Protein AF-0000000071591632 (afdb_homodimer)

pLDDT: mean 89.25, std 8.72, range [49.09, 97.75]

Radius of gyration: 23.65 Å; Cα contacts (8 Å, |Δi|>4): 700; chains: 2; bounding box: 66×61×62 Å

Sequence (430 aa):
MQPTITTYQYSYITQQVNQLISAELAVNDLQIRAVVRAQAIKRITPLLPSDNPITANFLSHLQTDRLTRAKAPQLLETLIPLIIPFPSLTTKQLSKLFRKVKKLKQPVWSQLALRELTYLGWNDGGNQKKYLVIPDHDRLIGIQGDLAPQTVKGVCAICQTIGNVALFMSTTKSSGLGPYTRNGNYICRDSNQCNRQLTNPQALADFLAVVRPKRMQPTITTYQYSYITQQVNQLISAELAVNDLQIRAVVRAQAIKRITPLLPSDNPITANFLSHLQTDRLTRAKAPQLLETLIPLIIPFPSLTTKQLSKLFRKVKKLKQPVWSQLALRELTYLGWNDGGNQKKYLVIPDHDRLIGIQGDLAPQTVKGVCAICQTIGNVALFMSTTKSSGLGPYTRNGNYICRDSNQCNRQLTNPQALADFLAVVRPKR

Solvent-accessible surface area (backbone atoms only — not comparable to full-atom values): 23804 Å² total; per-residue (Å²): 131,80,47,75,28,47,31,39,56,50,27,39,44,51,51,45,50,52,48,46,43,54,50,44,72,74,44,82,51,67,68,59,40,51,51,52,48,52,52,45,48,64,66,45,50,80,67,47,65,84,90,35,70,60,43,54,54,50,53,50,46,66,72,68,50,86,68,44,86,79,51,42,60,61,59,57,53,64,50,55,73,34,35,43,52,42,83,86,69,50,73,68,58,52,48,65,43,37,75,90,47,88,80,71,81,75,72,68,65,90,76,56,58,42,57,55,29,66,52,48,58,46,77,41,72,95,75,35,30,34,42,36,39,39,72,55,90,96,42,77,45,48,47,67,29,39,34,50,88,60,70,42,60,22,58,16,50,46,41,63,45,73,40,61,16,19,48,32,36,16,70,17,44,37,83,79,96,43,64,75,40,77,23,55,47,39,27,51,70,51,45,69,62,36,34,62,55,23,55,49,70,61,33,44,52,47,45,44,70,46,42,44,55,52,129,132,80,46,75,28,47,31,39,57,51,28,40,43,51,50,46,51,53,48,46,42,55,52,44,72,73,46,82,50,66,66,59,41,51,50,52,49,51,52,47,49,64,67,43,51,80,68,47,65,86,92,34,70,61,45,55,52,50,53,50,46,66,72,69,50,86,68,44,87,79,51,42,60,60,58,57,54,65,50,54,72,36,34,42,51,43,83,85,69,50,74,67,58,52,48,65,44,37,76,91,46,89,81,71,81,74,71,66,66,90,76,55,59,41,55,54,30,67,53,48,58,46,77,40,72,92,76,34,30,34,40,37,39,38,71,55,90,96,42,78,45,50,47,66,29,39,33,49,89,61,69,41,59,24,56,16,49,46,40,62,45,75,41,60,15,20,48,32,36,16,71,16,43,38,84,78,95,45,64,75,39,77,24,55,48,37,26,52,68,52,45,67,60,36,31,62,55,22,55,50,70,64,33,43,51,49,44,43,68,45,41,44,56,51,128

InterPro domains:
  IPR010841 Elongation factor G-binding protein, N-terminal [PF07299] (4-87)
  IPR032330 Elongation factor G-binding protein, C-terminal treble-clef zinc-finger [PF16571] (100-201)
  IPR038344 EF-G binding protein, N-terminal domain superfamily [G3DSA:1.20.1280.250] (1-85)

Organism: Lactiplantibacillus plantarum (strain ATCC BAA-793 / NCIMB 8826 / WCFS1) (NCBI:txid220668)

Secondary structure (DSSP, 8-state):
----B-HHHHHHHHHHHHHHHHHHHH---HHHHHHHHHHHHHHHGGGS-TT-HHHHHHHHHHHHS---TTTHHHHHHTTGGGB-PPPP--HHHHHHT-TT-SSPPPP-GGG--GGG-SSEEEEEGGGTEEEEEEEETTEEEEEEEEE-S--EEEE-TTT-SEEEEEEEEEEEE-SSSPPEEEEEEEEES-HHHHHHH---HHHHHHHHHHHS---/----B-HHHHHHHHHHHHHHHHHHHH---HHHHHHHHHHHHHHHGGGS-TT-HHHHHHHHHHHHS---TTTHHHHHHTTGGGB-PPPP--HHHHHHT-TT-SSPPPP-GGG--GGG-SSEEEEEGGGTEEEEEEEETTEEEEEEEEE-S--EEEE-TTT-SEEEEEEEEEEEE-SSSPPEEEEEEEEES-HHHHHHH---HHHHHHHHHHHS---

Foldseek 3Di:
DEADAELLLLLVLLVLLVVLLVVCVVDDDPVVNLVSLVVSLVVNLVRDDPPDPLSVVLSVCSNPPNDDPVCSVVSSVSCLVNADFADDDDPVRVVVLVVVDDDDDDDPVVPDDRSLDQKDKDDDLVVQKIWIWHDDVPDIHIFIWGWDPAWDFDAAQALRDTDTWTKTWAWADDPDPDDTDIFIDIHDPDNSVSSSRHNDVVSVVVRCVGRPHDD/DEADAELLLLLVLLVLLVVLLVVCVVDDDPVVNLVSLVVSLVVNLVRDDPPDPLSVVLSVCSNPPNDDPVCSVVSSVSCLVNADFADDDDPVRVVVLVVVDDDDDDDPVVPDDRSLDQKDKDDDLVVQKIWIWHDDPPDIHIFIWGWDPAWDFDAAQALRDTDTWTKTWAWADDPDPDDTDIFIDIHDPDNSVSSSRHNDVVSVVVRCVGRPHDD

Nearest PDB structures (foldseek):
  4adn-assembly1_A  TM=9.012E-01  e=3.455E-19  Staphylococcus aureus
  4ado-assembly1_A  TM=9.004E-01  e=3.360E-18  Staphylococcus aureus
  4adn-assembly1_B  TM=8.975E-01  e=1.560E-17  Staphylococcus aureus
  2yb5-assembly1_A  TM=9.089E-01  e=2.258E-16  Staphylococcus aureus
  4ado-assembly2_B  TM=8.709E-01  e=2.075E-15  Staphylococcus aureus

Structure (mmCIF, N/CA/C/O backbone):
data_AF-0000000071591632-model_v1
#
loop_
_entity.id
_entity.type
_entity.pdbx_description
1 polymer 'Fibronectin-binding protein'
#
loop_
_atom_site.group_PDB
_atom_site.id
_atom_site.type_symbol
_atom_site.label_atom_id
_atom_site.label_alt_id
_atom_site.label_comp_id
_atom_site.label_asym_id
_atom_site.label_entity_id
_atom_site.label_seq_id
_atom_site.pdbx_PDB_ins_code
_atom_site.Cartn_x
_atom_site.Cartn_y
_atom_site.Cartn_z
_atom_site.occupancy
_atom_site.B_iso_or_equiv
_atom_site.auth_seq_id
_atom_site.auth_comp_id
_atom_site.auth_asym_id
_atom_site.auth_atom_id
_atom_site.pdbx_PDB_model_num
ATOM 1 N N . MET A 1 1 ? -13.492 32.5 -0.615 1 61.88 1 MET A N 1
ATOM 2 C CA . MET A 1 1 ? -13.812 31.281 -1.344 1 61.88 1 MET A CA 1
ATOM 3 C C . MET A 1 1 ? -13.547 30.047 -0.487 1 61.88 1 MET A C 1
ATOM 5 O O . MET A 1 1 ? -12.648 30.062 0.359 1 61.88 1 MET A O 1
ATOM 9 N N . GLN A 1 2 ? -14.469 29.109 -0.391 1 81.75 2 GLN A N 1
ATOM 10 C CA . GLN A 1 2 ? -14.422 28.047 0.61 1 81.75 2 GLN A CA 1
ATOM 11 C C . GLN A 1 2 ? -13.57 26.891 0.135 1 81.75 2 GLN A C 1
ATOM 13 O O . GLN A 1 2 ? -13.695 26.438 -1.006 1 81.75 2 GLN A O 1
ATOM 18 N N . PRO A 1 3 ? -12.516 26.578 0.894 1 88.25 3 PRO A N 1
ATOM 19 C CA . PRO A 1 3 ? -11.711 25.391 0.564 1 88.25 3 PRO A CA 1
ATOM 20 C C . PRO A 1 3 ? -12.539 24.109 0.509 1 88.25 3 PRO A C 1
ATOM 22 O O . PRO A 1 3 ? -13.422 23.906 1.342 1 88.25 3 PRO A O 1
ATOM 25 N N . THR A 1 4 ? -12.266 23.359 -0.591 1 90 4 THR A N 1
ATOM 26 C CA . THR A 1 4 ? -13.133 22.203 -0.755 1 90 4 THR A CA 1
ATOM 27 C C . THR A 1 4 ? -12.305 20.953 -1.056 1 90 4 THR A C 1
ATOM 29 O O . THR A 1 4 ? -12.82 19.828 -1 1 90 4 THR A O 1
ATOM 32 N N . ILE A 1 5 ? -11.102 21.062 -1.312 1 90.75 5 ILE A N 1
ATOM 33 C CA . ILE A 1 5 ? -10.273 19.938 -1.711 1 90.75 5 ILE A CA 1
ATOM 34 C C . ILE A 1 5 ? -9.445 19.453 -0.518 1 90.75 5 ILE A C 1
ATOM 36 O O . ILE A 1 5 ? -8.859 20.25 0.206 1 90.75 5 ILE A O 1
ATOM 40 N N . THR A 1 6 ? -9.43 18.156 -0.321 1 87.62 6 THR A N 1
ATOM 41 C CA . THR A 1 6 ? -8.609 17.609 0.749 1 87.62 6 THR A CA 1
ATOM 42 C C . THR A 1 6 ? -7.148 17.531 0.318 1 87.62 6 THR A C 1
ATOM 44 O O . THR A 1 6 ? -6.84 17.609 -0.873 1 87.62 6 THR A O 1
ATOM 47 N N . THR A 1 7 ? -6.32 17.344 1.275 1 87.38 7 THR A N 1
ATOM 48 C CA . THR A 1 7 ? -4.898 17.219 0.991 1 87.38 7 THR A CA 1
ATOM 49 C C . THR A 1 7 ? -4.625 15.953 0.177 1 87.38 7 THR A C 1
ATOM 51 O O . THR A 1 7 ? -3.762 15.953 -0.704 1 87.38 7 THR A O 1
ATOM 54 N N . TYR A 1 8 ? -5.344 14.883 0.418 1 83.94 8 TYR A N 1
ATOM 55 C CA . TYR A 1 8 ? -5.184 13.656 -0.36 1 83.94 8 TYR A CA 1
ATOM 56 C C . TYR A 1 8 ? -5.535 13.891 -1.824 1 83.94 8 TYR A C 1
ATOM 58 O O . TYR A 1 8 ? -4.84 13.406 -2.721 1 83.94 8 TYR A O 1
ATOM 66 N N . GLN A 1 9 ? -6.609 14.531 -2.002 1 86.81 9 GLN A N 1
ATOM 67 C CA . GLN A 1 9 ? -7.039 14.836 -3.363 1 86.81 9 GLN A CA 1
ATOM 68 C C . GLN A 1 9 ? -5.996 15.672 -4.094 1 86.81 9 GLN A C 1
ATOM 70 O O . GLN A 1 9 ? -5.711 15.438 -5.27 1 86.81 9 GLN A O 1
ATOM 75 N N . TYR A 1 10 ? -5.445 16.594 -3.379 1 91.44 10 TYR A N 1
ATOM 76 C CA . TYR A 1 10 ? -4.391 17.406 -3.967 1 91.44 10 TYR A CA 1
ATOM 77 C C . TYR A 1 10 ? -3.191 16.547 -4.355 1 91.44 10 TYR A C 1
ATOM 79 O O . TYR A 1 10 ? -2.623 16.719 -5.438 1 91.44 10 TYR A O 1
ATOM 87 N N . SER A 1 11 ? -2.76 15.664 -3.434 1 88.19 11 SER A N 1
ATOM 88 C CA . SER A 1 11 ? -1.651 14.758 -3.729 1 88.19 11 SER A CA 1
ATOM 89 C C . SER A 1 11 ? -1.958 13.883 -4.938 1 88.19 11 SER A C 1
ATOM 91 O O . SER A 1 11 ? -1.09 13.656 -5.785 1 88.19 11 SER A O 1
ATOM 93 N N . TYR A 1 12 ? -3.152 13.398 -5.023 1 88.75 12 TYR A N 1
ATOM 94 C CA . TYR A 1 12 ? -3.576 12.594 -6.168 1 88.75 12 TYR A CA 1
ATOM 95 C C . TYR A 1 12 ? -3.5 13.406 -7.457 1 88.75 12 TYR A C 1
ATOM 97 O O . TYR A 1 12 ? -3.006 12.914 -8.477 1 88.75 12 TYR A O 1
ATOM 105 N N . ILE A 1 13 ? -3.953 14.586 -7.453 1 93.38 13 ILE A N 1
ATOM 106 C CA . ILE A 1 13 ? -3.908 15.469 -8.609 1 93.38 13 ILE A CA 1
ATOM 107 C C . ILE A 1 13 ? -2.459 15.688 -9.039 1 93.38 13 ILE A C 1
ATOM 109 O O . ILE A 1 13 ? -2.139 15.609 -10.227 1 93.38 13 ILE A O 1
ATOM 113 N N . THR A 1 14 ? -1.623 15.969 -8.07 1 92.38 14 THR A N 1
ATOM 114 C CA . THR A 1 14 ? -0.204 16.172 -8.344 1 92.38 14 THR A CA 1
ATOM 115 C C . THR A 1 14 ? 0.394 14.953 -9.039 1 92.38 14 THR A C 1
ATOM 117 O O . THR A 1 14 ? 1.132 15.086 -10.016 1 92.38 14 THR A O 1
ATOM 120 N N . GLN A 1 15 ? 0.106 13.82 -8.547 1 89.25 15 GLN A N 1
ATOM 121 C CA . GLN A 1 15 ? 0.606 12.594 -9.148 1 89.25 15 GLN A CA 1
ATOM 122 C C . GLN A 1 15 ? 0.095 12.438 -10.578 1 89.25 15 GLN A C 1
ATOM 124 O O . GLN A 1 15 ? 0.849 12.047 -11.477 1 89.25 15 GLN A O 1
ATOM 129 N N . GLN A 1 16 ? -1.173 12.695 -10.812 1 91.25 16 GLN A N 1
ATOM 130 C CA . GLN A 1 16 ? -1.759 12.594 -12.141 1 91.25 16 GLN A CA 1
ATOM 131 C C . GLN A 1 16 ? -1.081 13.547 -13.117 1 91.25 16 GLN A C 1
ATOM 133 O O . GLN A 1 16 ? -0.825 13.195 -14.273 1 91.25 16 GLN A O 1
ATOM 138 N N . VAL A 1 17 ? -0.817 14.68 -12.648 1 94.44 17 VAL A N 1
ATOM 139 C CA . VAL A 1 17 ? -0.166 15.68 -13.492 1 94.44 17 VAL A CA 1
ATOM 140 C C . VAL A 1 17 ? 1.249 15.227 -13.836 1 94.44 17 VAL A C 1
ATOM 142 O O . VAL A 1 17 ? 1.67 15.305 -14.992 1 94.44 17 VAL A O 1
ATOM 145 N N . ASN A 1 18 ? 1.967 14.789 -12.844 1 92.44 18 ASN A N 1
ATOM 146 C CA . ASN A 1 18 ? 3.326 14.312 -13.086 1 92.44 18 ASN A CA 1
ATOM 147 C C . ASN A 1 18 ? 3.346 13.109 -14.023 1 92.44 18 ASN A C 1
ATOM 149 O O . ASN A 1 18 ? 4.227 12.992 -14.875 1 92.44 18 ASN A O 1
ATOM 153 N N . GLN A 1 19 ? 2.439 12.25 -13.828 1 89.69 19 GLN A N 1
ATOM 154 C CA . GLN A 1 19 ? 2.332 11.102 -14.719 1 89.69 19 GLN A CA 1
ATOM 155 C C . GLN A 1 19 ? 2.023 11.539 -16.141 1 89.69 19 GLN A C 1
ATOM 157 O O . GLN A 1 19 ? 2.549 10.969 -17.109 1 89.69 19 GLN A O 1
ATOM 162 N N . LEU A 1 20 ? 1.101 12.492 -16.234 1 92.81 20 LEU A N 1
ATOM 163 C CA . LEU A 1 20 ? 0.772 13.055 -17.547 1 92.81 20 LEU A CA 1
ATOM 164 C C . LEU A 1 20 ? 2.025 13.562 -18.25 1 92.81 20 LEU A C 1
ATOM 166 O O . LEU A 1 20 ? 2.268 13.242 -19.406 1 92.81 20 LEU A O 1
ATOM 170 N N . ILE A 1 21 ? 2.797 14.289 -17.531 1 92.44 21 ILE A N 1
ATOM 171 C CA . ILE A 1 21 ? 4.023 14.859 -18.078 1 92.44 21 ILE A CA 1
ATOM 172 C C . ILE A 1 21 ? 4.957 13.734 -18.516 1 92.44 21 ILE A C 1
ATOM 174 O O . ILE A 1 21 ? 5.508 13.773 -19.625 1 92.44 21 ILE A O 1
ATOM 178 N N . SER A 1 22 ? 5.137 12.773 -17.734 1 91.94 22 SER A N 1
ATOM 179 C CA . SER A 1 22 ? 6.008 11.641 -18.047 1 91.94 22 SER A CA 1
ATOM 180 C C . SER A 1 22 ? 5.512 10.883 -19.266 1 91.94 22 SER A C 1
ATOM 182 O O . SER A 1 22 ? 6.305 10.484 -20.125 1 91.94 22 SER A O 1
ATOM 184 N N . ALA A 1 23 ? 4.297 10.664 -19.344 1 87.88 23 ALA A N 1
ATOM 185 C CA . ALA A 1 23 ? 3.713 9.93 -20.453 1 87.88 23 ALA A CA 1
ATOM 186 C C . ALA A 1 23 ? 3.85 10.719 -21.75 1 87.88 23 ALA A C 1
ATOM 188 O O . ALA A 1 23 ? 4.164 10.148 -22.797 1 87.88 23 ALA A O 1
ATOM 189 N N . GLU A 1 24 ? 3.57 11.977 -21.656 1 89.75 24 GLU A N 1
ATOM 190 C CA . GLU A 1 24 ? 3.656 12.805 -22.859 1 89.75 24 GLU A CA 1
ATOM 191 C C . GLU A 1 24 ? 5.094 12.891 -23.359 1 89.75 24 GLU A C 1
ATOM 193 O O . GLU A 1 24 ? 5.324 13 -24.562 1 89.75 24 GLU A O 1
ATOM 198 N N . LEU A 1 25 ? 6.047 12.906 -22.453 1 87.62 25 LEU A N 1
ATOM 199 C CA . LEU A 1 25 ? 7.457 12.93 -22.828 1 87.62 25 LEU A CA 1
ATOM 200 C C . LEU A 1 25 ? 7.855 11.633 -23.531 1 87.62 25 LEU A C 1
ATOM 202 O O . LEU A 1 25 ? 8.75 11.625 -24.375 1 87.62 25 LEU A O 1
ATOM 206 N N . ALA A 1 26 ? 7.242 10.586 -23.266 1 86.5 26 ALA A N 1
ATOM 207 C CA . ALA A 1 26 ? 7.594 9.258 -23.781 1 86.5 26 ALA A CA 1
ATOM 208 C C . ALA A 1 26 ? 6.961 9.016 -25.141 1 86.5 26 ALA A C 1
ATOM 210 O O . ALA A 1 26 ? 7.355 8.094 -25.859 1 86.5 26 ALA A O 1
ATOM 211 N N . VAL A 1 27 ? 5.992 9.766 -25.438 1 86.69 27 VAL A N 1
ATOM 212 C CA . VAL A 1 27 ? 5.301 9.508 -26.703 1 86.69 27 VAL A CA 1
ATOM 213 C C . VAL A 1 27 ? 5.406 10.727 -27.609 1 86.69 27 VAL A C 1
ATOM 215 O O . VAL A 1 27 ? 5.336 11.867 -27.141 1 86.69 27 VAL A O 1
ATOM 218 N N . ASN A 1 28 ? 5.551 10.484 -28.891 1 84.25 28 ASN A N 1
ATOM 219 C CA . ASN A 1 28 ? 5.66 11.562 -29.859 1 84.25 28 ASN A CA 1
ATOM 220 C C . ASN A 1 28 ? 4.359 11.734 -30.641 1 84.25 28 ASN A C 1
ATOM 222 O O . ASN A 1 28 ? 4.105 12.805 -31.203 1 84.25 28 ASN A O 1
ATOM 226 N N . ASP A 1 29 ? 3.609 10.766 -30.656 1 90.62 29 ASP A N 1
ATOM 227 C CA . ASP A 1 29 ? 2.361 10.812 -31.406 1 90.62 29 ASP A CA 1
ATOM 228 C C . ASP A 1 29 ? 1.365 11.773 -30.766 1 90.62 29 ASP A C 1
ATOM 230 O O . ASP A 1 29 ? 1.025 11.633 -29.594 1 90.62 29 ASP A O 1
ATOM 234 N N . LEU A 1 30 ? 0.914 12.703 -31.578 1 88.5 30 LEU A N 1
ATOM 235 C CA . LEU A 1 30 ? 0.037 13.758 -31.078 1 88.5 30 LEU A CA 1
ATOM 236 C C . LEU A 1 30 ? -1.317 13.188 -30.672 1 88.5 30 LEU A C 1
ATOM 238 O O . LEU A 1 30 ? -1.942 13.68 -29.719 1 88.5 30 LEU A O 1
ATOM 242 N N . GLN A 1 31 ? -1.687 12.195 -31.375 1 90.38 31 GLN A N 1
ATOM 243 C CA . GLN A 1 31 ? -2.965 11.57 -31.031 1 90.38 31 GLN A CA 1
ATOM 244 C C . GLN A 1 31 ? -2.887 10.836 -29.703 1 90.38 31 GLN A C 1
ATOM 246 O O . GLN A 1 31 ? -3.803 10.922 -28.891 1 90.38 31 GLN A O 1
ATOM 251 N N . ILE A 1 32 ? -1.774 10.18 -29.531 1 86.88 32 ILE A N 1
ATOM 252 C CA . ILE A 1 32 ? -1.576 9.469 -28.281 1 86.88 32 ILE A CA 1
ATOM 253 C C . ILE A 1 32 ? -1.452 10.469 -27.125 1 86.88 32 ILE A C 1
ATOM 255 O O . ILE A 1 32 ? -2.016 10.258 -26.047 1 86.88 32 ILE A O 1
ATOM 259 N N . ARG A 1 33 ? -0.884 11.531 -27.344 1 89.81 33 ARG A N 1
ATOM 260 C CA . ARG A 1 33 ? -0.739 12.57 -26.312 1 89.81 33 ARG A CA 1
ATOM 261 C C . ARG A 1 33 ? -2.096 13.141 -25.922 1 89.81 33 ARG A C 1
ATOM 263 O O . ARG A 1 33 ? -2.355 13.383 -24.75 1 89.81 33 ARG A O 1
ATOM 270 N N . ALA A 1 34 ? -2.949 13.297 -26.906 1 91.56 34 ALA A N 1
ATOM 271 C CA . ALA A 1 34 ? -4.285 13.836 -26.641 1 91.56 34 ALA A CA 1
ATOM 272 C C . ALA A 1 34 ? -5.109 12.859 -25.812 1 91.56 34 ALA A C 1
ATOM 274 O O . ALA A 1 34 ? -5.875 13.281 -24.938 1 91.56 34 ALA A O 1
ATOM 275 N N . VAL A 1 35 ? -4.887 11.664 -26.109 1 89.94 35 VAL A N 1
ATOM 276 C CA . VAL A 1 35 ? -5.633 10.641 -25.391 1 89.94 35 VAL A CA 1
ATOM 277 C C . VAL A 1 35 ? -5.188 10.609 -23.938 1 89.94 35 VAL A C 1
ATOM 279 O O . VAL A 1 35 ? -6.02 10.578 -23.031 1 89.94 35 VAL A O 1
ATOM 282 N N . VAL A 1 36 ? -3.912 10.664 -23.703 1 89.06 36 VAL A N 1
ATOM 283 C CA . VAL A 1 36 ? -3.371 10.633 -22.344 1 89.06 36 VAL A CA 1
ATOM 284 C C . VAL 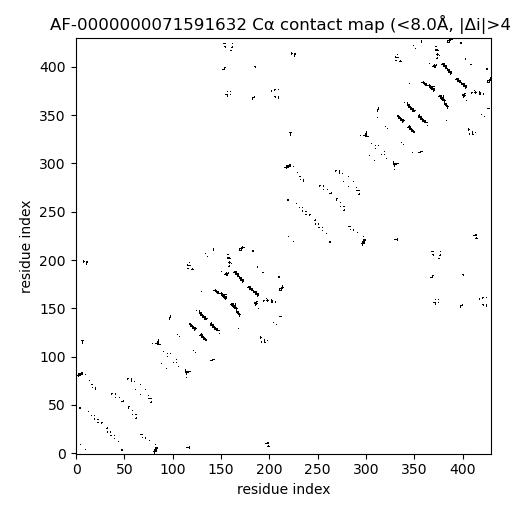A 1 36 ? -3.809 11.883 -21.594 1 89.06 36 VAL A C 1
ATOM 286 O O . VAL A 1 36 ? -4.164 11.812 -20.406 1 89.06 36 VAL A O 1
ATOM 289 N N . ARG A 1 37 ? -3.875 12.93 -22.25 1 92.56 37 ARG A N 1
ATOM 290 C CA . ARG A 1 37 ? -4.297 14.18 -21.625 1 92.56 37 ARG A CA 1
ATOM 291 C C . ARG A 1 37 ? -5.77 14.133 -21.234 1 92.56 37 ARG A C 1
ATOM 293 O O . ARG A 1 37 ? -6.137 14.539 -20.141 1 92.56 37 ARG A O 1
ATOM 300 N N . ALA A 1 38 ? -6.547 13.656 -22.109 1 92.94 38 ALA A N 1
ATOM 301 C CA . ALA A 1 38 ? -7.977 13.539 -21.844 1 92.94 38 ALA A CA 1
ATOM 302 C C . ALA A 1 38 ? -8.242 12.617 -20.672 1 92.94 38 ALA A C 1
ATOM 304 O O . ALA A 1 38 ? -9.125 12.883 -19.844 1 92.94 38 ALA A O 1
ATOM 305 N N . GLN A 1 39 ? -7.512 11.625 -20.625 1 88.06 39 GLN A N 1
ATOM 306 C CA . GLN A 1 39 ? -7.664 10.68 -19.531 1 88.06 39 GLN A CA 1
ATOM 307 C C . GLN A 1 39 ? -7.301 11.32 -18.203 1 88.06 39 GLN A C 1
ATOM 309 O O . GLN A 1 39 ? -8.016 11.148 -17.203 1 88.06 39 GLN A O 1
ATOM 314 N N . ALA A 1 40 ? -6.246 12.062 -18.156 1 92.44 40 ALA A N 1
ATOM 315 C CA . ALA A 1 40 ? -5.824 12.75 -16.938 1 92.44 40 ALA A CA 1
ATOM 316 C C . ALA A 1 40 ? -6.875 13.758 -16.484 1 92.44 40 ALA A C 1
ATOM 318 O O . ALA A 1 40 ? -7.215 13.82 -15.297 1 92.44 40 ALA A O 1
ATOM 319 N N . ILE A 1 41 ? -7.434 14.453 -17.406 1 93.81 41 ILE A N 1
ATOM 320 C CA . ILE A 1 41 ? -8.438 15.469 -17.109 1 93.81 41 ILE A CA 1
ATOM 321 C C . ILE A 1 41 ? -9.695 14.797 -16.547 1 93.81 41 ILE A C 1
ATOM 323 O O . ILE A 1 41 ? -10.297 15.297 -15.594 1 93.81 41 ILE A O 1
ATOM 327 N N . LYS A 1 42 ? -9.984 13.75 -17.125 1 90.44 42 LYS A N 1
ATOM 328 C CA . LYS A 1 42 ? -11.156 12.992 -16.672 1 90.44 42 LYS A CA 1
ATOM 329 C C . LYS A 1 42 ? -10.992 12.547 -15.219 1 90.44 42 LYS A C 1
ATOM 331 O O . LYS A 1 42 ? -11.961 12.562 -14.453 1 90.44 42 LYS A O 1
ATOM 336 N N . ARG A 1 43 ? -9.852 12.266 -14.836 1 87.44 43 ARG A N 1
ATOM 337 C CA . ARG A 1 43 ? -9.57 11.781 -13.492 1 87.44 43 ARG A CA 1
ATOM 338 C C . ARG A 1 43 ? -9.531 12.93 -12.492 1 87.44 43 ARG A C 1
ATOM 340 O O . ARG A 1 43 ? -9.945 12.781 -11.344 1 87.44 43 ARG A O 1
ATOM 347 N N . ILE A 1 44 ? -9.109 14.055 -12.906 1 93.88 44 ILE A N 1
ATOM 348 C CA . ILE A 1 44 ? -8.844 15.18 -12.023 1 93.88 44 ILE A CA 1
ATOM 349 C C . ILE A 1 44 ? -10.117 16 -11.828 1 93.88 44 ILE A C 1
ATOM 351 O O . ILE A 1 44 ? -10.406 16.453 -10.719 1 93.88 44 ILE A O 1
ATOM 355 N N . THR A 1 45 ? -10.953 16.109 -12.781 1 93.75 45 THR A N 1
ATOM 356 C CA . THR A 1 45 ? -12.07 17.062 -12.844 1 93.75 45 THR A CA 1
ATOM 357 C C . THR A 1 45 ? -13.055 16.797 -11.711 1 93.75 45 THR A C 1
ATOM 359 O O . THR A 1 45 ? -13.492 17.734 -11.031 1 93.75 45 THR A O 1
ATOM 362 N N . PRO A 1 46 ? -13.367 15.562 -11.461 1 90.81 46 PRO A N 1
ATOM 363 C CA . PRO A 1 46 ? -14.367 15.328 -10.422 1 90.81 46 PRO A CA 1
ATOM 364 C C . PRO A 1 46 ? -13.891 15.734 -9.031 1 90.81 46 PRO A C 1
ATOM 366 O O . PRO A 1 46 ? -14.703 15.867 -8.109 1 90.81 46 PRO A O 1
ATOM 369 N N . LEU A 1 47 ? -12.664 15.914 -8.844 1 89.81 47 LEU A N 1
ATOM 370 C CA . LEU A 1 47 ? -12.109 16.234 -7.535 1 89.81 47 LEU A CA 1
ATOM 371 C C . LEU A 1 47 ? -12.164 17.719 -7.262 1 89.81 47 LEU A C 1
ATOM 373 O O . LEU A 1 47 ? -11.977 18.156 -6.125 1 89.81 47 LEU A O 1
ATOM 377 N N . LEU A 1 48 ? -12.461 18.5 -8.281 1 93.38 48 LEU A N 1
ATOM 378 C CA . LEU A 1 48 ? -12.414 19.953 -8.164 1 93.38 48 LEU A CA 1
ATOM 379 C C . LEU A 1 48 ? -13.82 20.547 -8.164 1 93.38 48 LEU A C 1
ATOM 381 O O . LEU A 1 48 ? -14.727 20 -8.789 1 93.38 48 LEU A O 1
ATOM 385 N N . PRO A 1 49 ? -13.93 21.719 -7.422 1 92.25 49 PRO A N 1
ATOM 386 C CA . PRO A 1 49 ? -15.242 22.359 -7.438 1 92.25 49 PRO A CA 1
ATOM 387 C C . PRO A 1 49 ? -15.602 22.938 -8.805 1 92.25 49 PRO A C 1
ATOM 389 O O . PRO A 1 49 ? -14.789 23.641 -9.422 1 92.25 49 PRO A O 1
ATOM 392 N N . SER A 1 50 ? -16.766 22.719 -9.305 1 87.25 50 SER A N 1
ATOM 393 C CA . SER A 1 50 ? -17.172 23.047 -10.664 1 87.25 50 SER A CA 1
ATOM 394 C C . SER A 1 50 ? -17.391 24.562 -10.82 1 87.25 50 SER A C 1
ATOM 396 O O . SER A 1 50 ? -17.156 25.109 -11.891 1 87.25 50 SER A O 1
ATOM 398 N N . ASP A 1 51 ? -17.812 25.203 -9.836 1 86.06 51 ASP A N 1
ATOM 399 C CA . ASP A 1 51 ? -18.188 26.609 -9.969 1 86.06 51 ASP A CA 1
ATOM 400 C C . ASP A 1 51 ? -17.109 27.516 -9.391 1 86.06 51 ASP A C 1
ATOM 402 O O . ASP A 1 51 ? -17.422 28.531 -8.773 1 86.06 51 ASP A O 1
ATOM 406 N N . ASN A 1 52 ? -15.906 27.203 -9.617 1 91.38 52 ASN A N 1
ATOM 407 C CA . ASN A 1 52 ? -14.805 28.016 -9.094 1 91.38 52 ASN A CA 1
ATOM 408 C C . ASN A 1 52 ? -13.852 28.453 -10.203 1 91.38 52 ASN A C 1
ATOM 410 O O . ASN A 1 52 ? -13.406 27.625 -11.008 1 91.38 52 ASN A O 1
ATOM 414 N N . PRO A 1 53 ? -13.625 29.688 -10.289 1 93.31 53 PRO A N 1
ATOM 415 C CA . PRO A 1 53 ? -12.742 30.188 -11.352 1 93.31 53 PRO A CA 1
ATOM 416 C C . PRO A 1 53 ? -11.352 29.547 -11.297 1 93.31 53 PRO A C 1
ATOM 418 O O . PRO A 1 53 ? -10.719 29.375 -12.344 1 93.31 53 PRO A O 1
ATOM 421 N N . ILE A 1 54 ? -10.867 29.312 -10.164 1 94.5 54 ILE A N 1
ATOM 422 C CA . ILE A 1 54 ? -9.555 28.672 -10.031 1 94.5 54 ILE A CA 1
ATOM 423 C C . ILE A 1 54 ? -9.562 27.328 -10.758 1 94.5 54 ILE A C 1
ATOM 425 O O . ILE A 1 54 ? -8.609 26.984 -11.461 1 94.5 54 ILE A O 1
ATOM 429 N N . THR A 1 55 ? -10.625 26.562 -10.578 1 94.88 55 THR A N 1
ATOM 430 C CA . THR A 1 55 ? -10.781 25.266 -11.227 1 94.88 55 THR A CA 1
ATOM 431 C C . THR A 1 55 ? -10.766 25.422 -12.75 1 94.88 55 THR A C 1
ATOM 433 O O . THR A 1 55 ? -10.047 24.703 -13.445 1 94.88 55 THR A O 1
ATOM 436 N N . ALA A 1 56 ? -11.523 26.312 -13.203 1 94.25 56 ALA A N 1
ATOM 437 C CA . ALA A 1 56 ? -11.633 26.531 -14.648 1 94.25 56 ALA A CA 1
ATOM 438 C C . ALA A 1 56 ? -10.273 26.891 -15.25 1 94.25 56 ALA A C 1
ATOM 440 O O . ALA A 1 56 ? -9.891 26.359 -16.297 1 94.25 56 ALA A O 1
ATOM 441 N N . ASN A 1 57 ? -9.617 27.75 -14.656 1 94.94 57 ASN A N 1
ATOM 442 C CA . ASN A 1 57 ? -8.297 28.172 -15.133 1 94.94 57 ASN A CA 1
ATOM 443 C C . ASN A 1 57 ? -7.305 27.016 -15.125 1 94.94 57 ASN A C 1
ATOM 445 O O . ASN A 1 57 ? -6.57 26.828 -16.094 1 94.94 57 ASN A O 1
ATOM 449 N N . PHE A 1 58 ? -7.32 26.266 -13.992 1 96.06 58 PHE A N 1
ATOM 450 C CA . PHE A 1 58 ? -6.418 25.125 -13.852 1 96.06 58 PHE A CA 1
ATOM 451 C C . PHE A 1 58 ? -6.652 24.125 -14.969 1 96.06 58 PHE A C 1
ATOM 453 O O . PHE A 1 58 ? -5.711 23.703 -15.648 1 96.06 58 PHE A O 1
ATOM 460 N N . LEU A 1 59 ? -7.902 23.781 -15.211 1 95.06 59 LEU A N 1
ATOM 461 C CA . LEU A 1 59 ? -8.25 22.797 -16.219 1 95.06 59 LEU A CA 1
ATOM 462 C C . LEU A 1 59 ? -7.953 23.297 -17.625 1 95.06 59 LEU A C 1
ATOM 464 O O . LEU A 1 59 ? -7.57 22.531 -18.5 1 95.06 59 LEU A O 1
ATOM 468 N N . SER A 1 60 ? -8.133 24.531 -17.859 1 94.44 60 SER A N 1
ATOM 469 C CA . SER A 1 60 ? -7.82 25.125 -19.156 1 94.44 60 SER A CA 1
ATOM 470 C C . SER A 1 60 ? -6.336 25 -19.484 1 94.44 60 SER A C 1
ATOM 472 O O . SER A 1 60 ? -5.969 24.656 -20.609 1 94.44 60 SER A O 1
ATOM 474 N N . HIS A 1 61 ? -5.492 25.25 -18.5 1 93.81 61 HIS A N 1
ATOM 475 C CA . HIS A 1 61 ? -4.051 25.125 -18.688 1 93.81 61 HIS A CA 1
ATOM 476 C C . HIS A 1 61 ? -3.654 23.656 -18.906 1 93.81 61 HIS A C 1
ATOM 478 O O . HIS A 1 61 ? -2.779 23.359 -19.719 1 93.81 61 HIS A O 1
ATOM 484 N N . LEU A 1 62 ? -4.293 22.797 -18.203 1 92.81 62 LEU A N 1
ATOM 485 C CA . LEU A 1 62 ? -4.012 21.359 -18.344 1 92.81 62 LEU A CA 1
ATOM 486 C C . LEU A 1 62 ? -4.371 20.891 -19.75 1 92.81 62 LEU A C 1
ATOM 488 O O . LEU A 1 62 ? -3.693 20.016 -20.312 1 92.81 62 LEU A O 1
ATOM 492 N N . GLN A 1 63 ? -5.367 21.438 -20.297 1 91.25 63 GLN A N 1
ATOM 493 C CA . GLN A 1 63 ? -5.875 21.031 -21.594 1 91.25 63 GLN A CA 1
ATOM 494 C C . GLN A 1 63 ? -5.027 21.594 -22.734 1 91.25 63 GLN A C 1
ATOM 496 O O . GLN A 1 63 ? -4.828 20.938 -23.75 1 91.25 63 GLN A O 1
ATOM 501 N N . THR A 1 64 ? -4.484 22.719 -22.547 1 87.12 64 THR A N 1
ATOM 502 C CA . THR A 1 64 ? -3.957 23.453 -23.703 1 87.12 64 THR A CA 1
ATOM 503 C C . THR A 1 64 ? -2.434 23.531 -23.641 1 87.12 64 THR A C 1
ATOM 505 O O . THR A 1 64 ? -1.766 23.547 -24.672 1 87.12 64 THR A O 1
ATOM 508 N N . ASP A 1 65 ? -1.898 23.562 -22.484 1 84.31 65 ASP A N 1
ATOM 509 C CA . ASP A 1 65 ? -0.473 23.844 -22.359 1 84.31 65 ASP A CA 1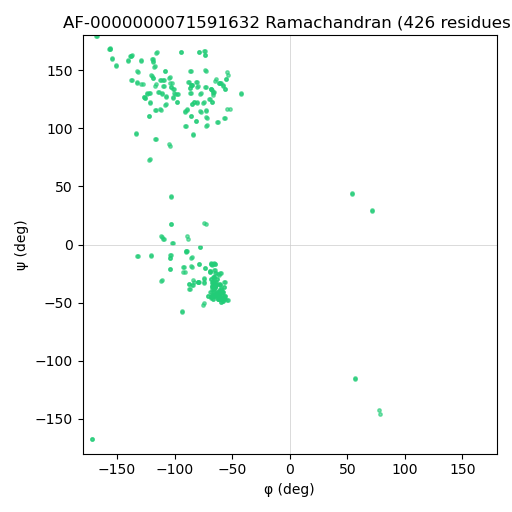
ATOM 510 C C . ASP A 1 65 ? 0.352 22.562 -22.438 1 84.31 65 ASP A C 1
ATOM 512 O O . ASP A 1 65 ? -0.093 21.5 -22 1 84.31 65 ASP A O 1
ATOM 516 N N . ARG A 1 66 ? 1.456 22.641 -23.125 1 83.44 66 ARG A N 1
ATOM 517 C CA . ARG A 1 66 ? 2.471 21.609 -22.984 1 83.44 66 ARG A CA 1
ATOM 518 C C . ARG A 1 66 ? 3.174 21.703 -21.625 1 83.44 66 ARG A C 1
ATOM 520 O O . ARG A 1 66 ? 3.99 22.609 -21.406 1 83.44 66 ARG A O 1
ATOM 527 N N . LEU A 1 67 ? 2.834 20.906 -20.797 1 86 67 LEU A N 1
ATOM 528 C CA . LEU A 1 67 ? 3.367 20.969 -19.438 1 86 67 LEU A CA 1
ATOM 529 C C . LEU A 1 67 ? 4.754 20.344 -19.359 1 86 67 LEU A C 1
ATOM 531 O O . LEU A 1 67 ? 5.02 19.344 -20.031 1 86 67 LEU A O 1
ATOM 535 N N . THR A 1 68 ? 5.66 21.078 -18.625 1 90 68 THR A N 1
ATOM 536 C CA . THR A 1 68 ? 6.992 20.562 -18.312 1 90 68 THR A CA 1
ATOM 537 C C . THR A 1 68 ? 7.156 20.359 -16.812 1 90 68 THR A C 1
ATOM 539 O O . THR A 1 68 ? 6.336 20.828 -16.016 1 90 68 THR A O 1
ATOM 542 N N . ARG A 1 69 ? 8.195 19.625 -16.5 1 90.12 69 ARG A N 1
ATOM 543 C CA . ARG A 1 69 ? 8.484 19.375 -15.086 1 90.12 69 ARG A CA 1
ATOM 544 C C . ARG A 1 69 ? 8.742 20.688 -14.352 1 90.12 69 ARG A C 1
ATOM 546 O O . ARG A 1 69 ? 8.461 20.797 -13.156 1 90.12 69 ARG A O 1
ATOM 553 N N . ALA A 1 70 ? 9.148 21.688 -15.055 1 91.19 70 ALA A N 1
ATOM 554 C CA . ALA A 1 70 ? 9.461 22.984 -14.445 1 91.19 70 ALA A CA 1
ATOM 555 C C . ALA A 1 70 ? 8.195 23.812 -14.273 1 91.19 70 ALA A C 1
ATOM 557 O O . ALA A 1 70 ? 8.07 24.547 -13.289 1 91.19 70 ALA A O 1
ATOM 558 N N . LYS A 1 71 ? 7.242 23.672 -15.102 1 92.19 71 LYS A N 1
ATOM 559 C CA . LYS A 1 71 ? 6.055 24.531 -15.102 1 92.19 71 LYS A CA 1
ATOM 560 C C . LYS A 1 71 ? 4.941 23.922 -14.25 1 92.19 71 LYS A C 1
ATOM 562 O O . LYS A 1 71 ? 4.098 24.641 -13.719 1 92.19 71 LYS A O 1
ATOM 567 N N . ALA A 1 72 ? 5.027 22.625 -14.094 1 94.44 72 ALA A N 1
ATOM 568 C CA . ALA A 1 72 ? 3.943 21.891 -13.445 1 94.44 72 ALA A CA 1
ATOM 569 C C . ALA A 1 72 ? 3.756 22.359 -12.008 1 94.44 72 ALA A C 1
ATOM 571 O O . ALA A 1 72 ? 2.631 22.609 -11.562 1 94.44 72 ALA A O 1
ATOM 572 N N . PRO A 1 73 ? 4.855 22.578 -11.281 1 92.69 73 PRO A N 1
ATOM 573 C CA . PRO A 1 73 ? 4.672 23.031 -9.898 1 92.69 73 PRO A CA 1
ATOM 574 C C . PRO A 1 73 ? 3.924 24.359 -9.797 1 92.69 73 PRO A C 1
ATOM 576 O O . PRO A 1 73 ? 3.109 24.547 -8.891 1 92.69 73 PRO A O 1
ATOM 579 N N . GLN A 1 74 ? 4.121 25.219 -10.695 1 93.94 74 GLN A N 1
ATOM 580 C CA . GLN A 1 74 ? 3.449 26.516 -10.68 1 93.94 74 GLN A CA 1
ATOM 581 C C . GLN A 1 74 ? 1.95 26.359 -10.922 1 93.94 74 GLN A C 1
ATOM 583 O O . GLN A 1 74 ? 1.14 27.016 -10.258 1 93.94 74 GLN A O 1
ATOM 588 N N . LEU A 1 75 ? 1.616 25.578 -11.836 1 95.31 75 LEU A N 1
ATOM 589 C CA . LEU A 1 75 ? 0.208 25.328 -12.117 1 95.31 75 LEU A CA 1
ATOM 590 C C . LEU A 1 75 ? -0.48 24.703 -10.914 1 95.31 75 LEU A C 1
ATOM 592 O O . LEU A 1 75 ? -1.58 25.109 -10.539 1 95.31 75 LEU A O 1
ATOM 596 N N . LEU A 1 76 ? 0.179 23.766 -10.297 1 94.94 76 LEU A N 1
ATOM 597 C CA . LEU A 1 76 ? -0.381 23.062 -9.148 1 94.94 76 LEU A CA 1
ATOM 598 C C . LEU A 1 76 ? -0.567 24 -7.965 1 94.94 76 LEU A C 1
ATOM 600 O O . LEU A 1 76 ? -1.528 23.875 -7.203 1 94.94 76 LEU A O 1
ATOM 604 N N . GLU A 1 77 ? 0.282 24.969 -7.852 1 93.56 77 GLU A N 1
ATOM 605 C CA . GLU A 1 77 ? 0.219 25.922 -6.758 1 93.56 77 GLU A CA 1
ATOM 606 C C . GLU A 1 77 ? -1.062 26.75 -6.82 1 93.56 77 GLU A C 1
ATOM 608 O O . GLU A 1 77 ? -1.519 27.281 -5.801 1 93.56 77 GLU A O 1
ATOM 613 N N . THR A 1 78 ? -1.646 26.891 -7.957 1 93.81 78 THR A N 1
ATOM 614 C CA . THR A 1 78 ? -2.867 27.672 -8.109 1 93.81 78 THR A CA 1
ATOM 615 C C . THR A 1 78 ? -4.02 27.031 -7.344 1 93.81 78 THR A C 1
ATOM 617 O O . THR A 1 78 ? -5.023 27.688 -7.062 1 93.81 78 THR A O 1
ATOM 620 N N . LEU A 1 79 ? -3.867 25.797 -6.984 1 94.25 79 LEU A N 1
ATOM 621 C CA . LEU A 1 79 ? -4.938 25.078 -6.309 1 94.25 79 LEU A CA 1
ATOM 622 C C . LEU A 1 79 ? -4.824 25.234 -4.797 1 94.25 79 LEU A C 1
ATOM 624 O O . LEU A 1 79 ? -5.738 24.844 -4.059 1 94.25 79 LEU A O 1
ATOM 628 N N . ILE A 1 80 ? -3.807 25.844 -4.332 1 91.19 80 ILE A N 1
ATOM 629 C CA . ILE A 1 80 ? -3.48 25.891 -2.91 1 91.19 80 ILE A CA 1
ATOM 630 C C . ILE A 1 80 ? -4.629 26.547 -2.141 1 91.19 80 ILE A C 1
ATOM 632 O O . ILE A 1 80 ? -5.027 26.062 -1.08 1 91.19 80 ILE A O 1
ATOM 636 N N . PRO A 1 81 ? -5.297 27.594 -2.668 1 91.25 81 PRO A N 1
ATOM 637 C CA . PRO A 1 81 ? -6.383 28.234 -1.927 1 91.25 81 PRO A CA 1
ATOM 638 C C . PRO A 1 81 ? -7.605 27.328 -1.771 1 91.25 81 PRO A C 1
ATOM 640 O O . PRO A 1 81 ? -8.469 27.594 -0.927 1 91.25 81 PRO A O 1
ATOM 643 N N . LEU A 1 82 ? -7.695 26.375 -2.516 1 93.88 82 LEU A N 1
ATOM 644 C CA . LEU A 1 82 ? -8.867 25.5 -2.486 1 93.88 82 LEU A CA 1
ATOM 645 C C . LEU A 1 82 ? -8.664 24.359 -1.489 1 93.88 82 LEU A C 1
ATOM 647 O O . LEU A 1 82 ? -9.609 23.625 -1.189 1 93.88 82 LEU A O 1
ATOM 651 N N . ILE A 1 83 ? -7.504 24.25 -0.927 1 92.88 83 ILE A N 1
ATOM 652 C CA . ILE A 1 83 ? -7.164 23.109 -0.075 1 92.88 83 ILE A CA 1
ATOM 653 C C . ILE A 1 83 ? -7.621 23.391 1.356 1 92.88 83 ILE A C 1
ATOM 655 O O . ILE A 1 83 ? -7.395 24.469 1.887 1 92.88 83 ILE A O 1
ATOM 659 N N . ILE A 1 84 ? -8.344 22.438 1.955 1 91.19 84 ILE A N 1
ATOM 660 C CA . ILE A 1 84 ? -8.688 22.5 3.371 1 91.19 84 ILE A CA 1
ATOM 661 C C . ILE A 1 84 ? -7.441 22.219 4.215 1 91.19 84 ILE A C 1
ATOM 663 O O . ILE A 1 84 ? -6.891 21.109 4.176 1 91.19 84 ILE A O 1
ATOM 667 N N . PRO A 1 85 ? -7.039 23.156 4.926 1 91.44 85 PRO A N 1
ATOM 668 C CA . PRO A 1 85 ? -5.824 22.953 5.715 1 91.44 85 PRO A CA 1
ATOM 669 C C . PRO A 1 85 ? -6.051 22.016 6.906 1 91.44 85 PRO A C 1
ATOM 671 O O . PRO A 1 85 ? -7.168 21.922 7.414 1 91.44 85 PRO A O 1
ATOM 674 N N . PHE A 1 86 ? -4.984 21.297 7.266 1 92.19 86 PHE A N 1
ATOM 675 C CA . PHE A 1 86 ? -4.996 20.594 8.539 1 92.19 86 PHE A CA 1
ATOM 676 C C . PHE A 1 86 ? -5.285 21.547 9.688 1 92.19 86 PHE A C 1
ATOM 678 O O . PHE A 1 86 ? -4.797 22.688 9.695 1 92.19 86 PHE A O 1
ATOM 685 N N . PRO A 1 87 ? -6.035 21.141 10.68 1 90.06 87 PRO A N 1
ATOM 686 C CA . PRO A 1 87 ? -6.383 22.047 11.766 1 90.06 87 PRO A CA 1
ATOM 687 C C . PRO A 1 87 ? -5.16 22.547 12.539 1 90.06 87 PRO A C 1
ATOM 689 O O . PRO A 1 87 ? -4.215 21.797 12.758 1 90.06 87 PRO A O 1
ATOM 692 N N . SER A 1 88 ? -5.246 23.844 12.844 1 88.38 88 SER A N 1
ATOM 693 C CA . SER A 1 88 ? -4.234 24.406 13.727 1 88.38 88 SER A CA 1
ATOM 694 C C . SER A 1 88 ? -4.543 24.109 15.188 1 88.38 88 SER A C 1
ATOM 696 O O . SER A 1 88 ? -5.641 24.391 15.664 1 88.38 88 SER A O 1
ATOM 698 N N . LEU A 1 89 ? -3.643 23.484 15.82 1 92.19 89 LEU A N 1
ATOM 699 C CA . LEU A 1 89 ? -3.855 23.094 17.219 1 92.19 89 LEU A CA 1
ATOM 700 C C . LEU A 1 89 ? -2.971 23.922 18.156 1 92.19 89 LEU A C 1
ATOM 702 O O . LEU A 1 89 ? -1.804 24.172 17.844 1 92.19 89 LEU A O 1
ATOM 706 N N . THR A 1 90 ? -3.607 24.344 19.25 1 92.31 90 THR A N 1
ATOM 707 C CA . THR A 1 90 ? -2.811 24.953 20.312 1 92.31 90 THR A CA 1
ATOM 708 C C . THR A 1 90 ? -2.033 23.891 21.078 1 92.31 90 THR A C 1
ATOM 710 O O . THR A 1 90 ? -2.303 22.703 20.938 1 92.31 90 THR A O 1
ATOM 713 N N . THR A 1 91 ? -1.045 24.453 21.891 1 91.81 91 THR A N 1
ATOM 714 C CA . THR A 1 91 ? -0.277 23.547 22.719 1 91.81 91 THR A CA 1
ATOM 715 C C . THR A 1 91 ? -1.2 22.75 23.641 1 91.81 91 THR A C 1
ATOM 717 O O . THR A 1 91 ? -1.016 21.547 23.828 1 91.81 91 THR A O 1
ATOM 720 N N . LYS A 1 92 ? -2.166 23.438 24.156 1 92.5 92 LYS A N 1
ATOM 721 C CA . LYS A 1 92 ? -3.113 22.797 25.078 1 92.5 92 LYS A CA 1
ATOM 722 C C . LYS A 1 92 ? -3.945 21.734 24.344 1 92.5 92 LYS A C 1
ATOM 724 O O . LYS A 1 92 ? -4.137 20.625 24.844 1 92.5 92 LYS A O 1
ATOM 729 N N . GLN A 1 93 ? -4.398 22.062 23.219 1 93.81 93 GLN A N 1
ATOM 730 C CA . GLN A 1 93 ? -5.207 21.156 22.422 1 93.81 93 GLN A CA 1
ATOM 731 C C . GLN A 1 93 ? -4.414 19.906 22.031 1 93.81 93 GLN A C 1
ATOM 733 O O . GLN A 1 93 ? -4.934 18.797 22.078 1 93.81 93 GLN A O 1
ATOM 738 N N . LEU A 1 94 ? -3.184 20.109 21.641 1 94.75 94 LEU A N 1
ATOM 739 C CA . LEU A 1 94 ? -2.312 19.016 21.234 1 94.75 94 LEU A CA 1
ATOM 740 C C . LEU A 1 94 ? -2.031 18.078 22.422 1 94.75 94 LEU A C 1
ATOM 742 O O . LEU A 1 94 ? -2.092 16.859 22.266 1 94.75 94 LEU A O 1
ATOM 746 N N . SER A 1 95 ? -1.79 18.641 23.547 1 94.12 95 SER A N 1
ATOM 747 C CA . SER A 1 95 ? -1.488 17.844 24.75 1 94.12 95 SER A CA 1
ATOM 748 C C . SER A 1 95 ? -2.672 16.984 25.141 1 94.12 95 SER A C 1
ATOM 750 O O . SER A 1 95 ? -2.488 15.867 25.656 1 94.12 95 SER A O 1
ATOM 752 N N . LYS A 1 96 ? -3.846 17.422 24.859 1 94.12 96 LYS A N 1
ATOM 753 C CA . LYS A 1 96 ? -5.055 16.688 25.219 1 94.12 96 LYS A CA 1
ATOM 754 C C . LYS A 1 96 ? -5.188 15.406 24.391 1 94.12 96 LYS A C 1
ATOM 756 O O . LYS A 1 96 ? -5.863 14.461 24.812 1 94.12 96 LYS A O 1
ATOM 761 N N . LEU A 1 97 ? -4.562 15.398 23.266 1 94.19 97 LEU A N 1
ATOM 762 C CA . LEU A 1 97 ? -4.617 14.227 22.406 1 94.19 97 LEU A CA 1
ATOM 763 C C . LEU A 1 97 ? -3.664 13.141 22.891 1 94.19 97 LEU A C 1
ATOM 765 O O . LEU A 1 97 ? -3.76 11.984 22.469 1 94.19 97 LEU A O 1
ATOM 769 N N . PHE A 1 98 ? -2.727 13.523 23.75 1 94 98 PHE A N 1
ATOM 770 C CA . PHE A 1 98 ? -1.729 12.602 24.281 1 94 98 PHE A CA 1
ATOM 771 C C . PHE A 1 98 ? -1.795 12.555 25.812 1 94 98 PHE A C 1
ATOM 773 O O . PHE A 1 98 ? -0.839 12.938 26.484 1 94 98 PHE A O 1
ATOM 780 N N . ARG A 1 99 ? -2.773 11.953 26.312 1 87.12 99 ARG A N 1
ATOM 781 C CA . ARG A 1 99 ? -3.09 11.984 27.734 1 87.12 99 ARG A CA 1
ATOM 782 C C . ARG A 1 99 ? -2.035 11.242 28.547 1 87.12 99 ARG A C 1
ATOM 784 O O . ARG A 1 99 ? -1.762 11.602 29.703 1 87.12 99 ARG A O 1
ATOM 791 N N . LYS A 1 100 ? -1.429 10.266 27.969 1 85.12 100 LYS A N 1
ATOM 792 C CA . LYS A 1 100 ? -0.485 9.438 28.719 1 85.12 100 LYS A CA 1
ATOM 793 C C . LYS A 1 100 ? 0.926 10.023 28.641 1 85.12 100 LYS A C 1
ATOM 795 O O . LYS A 1 100 ? 1.865 9.445 29.203 1 85.12 100 LYS A O 1
ATOM 800 N N . VAL A 1 101 ? 0.981 11.133 28.094 1 88.19 101 VAL A N 1
ATOM 801 C CA . VAL A 1 101 ? 2.297 11.742 27.938 1 88.19 101 VAL A CA 1
ATOM 802 C C . VAL A 1 101 ? 2.385 12.992 28.828 1 88.19 101 VAL A C 1
ATOM 804 O O . VAL A 1 101 ? 1.662 13.969 28.594 1 88.19 101 VAL A O 1
ATOM 807 N N . LYS A 1 102 ? 3.193 13.008 29.734 1 85.38 102 LYS A N 1
ATOM 808 C CA . LYS A 1 102 ? 3.32 14.117 30.688 1 85.38 102 LYS A CA 1
ATOM 809 C C . LYS A 1 102 ? 4.016 15.312 30.031 1 85.38 102 LYS A C 1
ATOM 811 O O . LYS A 1 102 ? 3.561 16.453 30.172 1 85.38 102 LYS A O 1
ATOM 816 N N . LYS A 1 103 ? 5.145 15.172 29.422 1 87.94 103 LYS A N 1
ATOM 817 C CA . LYS A 1 103 ? 5.891 16.234 28.75 1 87.94 103 LYS A CA 1
ATOM 818 C C . LYS A 1 103 ? 5.992 15.969 27.25 1 87.94 103 LYS A C 1
ATOM 820 O O . LYS A 1 103 ? 6.996 15.438 26.766 1 87.94 103 LYS A O 1
ATOM 825 N N . LEU A 1 104 ? 5.004 16.516 26.609 1 92.81 104 LEU A N 1
ATOM 826 C CA . LEU A 1 104 ? 4.957 16.266 25.172 1 92.81 104 LEU A CA 1
ATOM 827 C C . LEU A 1 104 ? 5.871 17.234 24.422 1 92.81 104 LEU A C 1
ATOM 829 O O . LEU A 1 104 ? 5.734 18.453 24.562 1 92.81 104 LEU A O 1
ATOM 833 N N . LYS A 1 105 ? 6.754 16.672 23.719 1 92.81 105 LYS A N 1
ATOM 834 C CA . LYS A 1 105 ? 7.543 17.5 22.812 1 92.81 105 LYS A CA 1
ATOM 835 C C . LYS A 1 105 ? 6.668 18.094 21.703 1 92.81 105 LYS A C 1
ATOM 837 O O . LYS A 1 105 ? 5.891 17.375 21.078 1 92.81 105 LYS A O 1
ATOM 842 N N . GLN A 1 106 ? 6.832 19.344 21.547 1 92.75 106 GLN A N 1
ATOM 843 C CA . GLN A 1 106 ? 6.023 20.031 20.547 1 92.75 106 GLN A CA 1
ATOM 844 C C . GLN A 1 106 ? 6.676 19.953 19.172 1 92.75 106 GLN A C 1
ATOM 846 O O . GLN A 1 106 ? 7.902 19.938 19.047 1 92.75 106 GLN A O 1
ATOM 851 N N . PRO A 1 107 ? 5.785 19.938 18.141 1 93.44 107 PRO A N 1
ATOM 852 C CA . PRO A 1 107 ? 6.363 20.078 16.797 1 93.44 107 PRO A CA 1
ATOM 853 C C . PRO A 1 107 ? 6.832 21.5 16.5 1 93.44 107 PRO A C 1
ATOM 855 O O . PRO A 1 107 ? 6.492 22.422 17.234 1 93.44 107 PRO A O 1
ATOM 858 N N . VAL A 1 108 ? 7.66 21.578 15.469 1 89.38 108 VAL A N 1
ATOM 859 C CA . VAL A 1 108 ? 8.062 22.906 15.023 1 89.38 108 VAL A CA 1
ATOM 860 C C . VAL A 1 108 ? 7.008 23.469 14.078 1 89.38 108 VAL A C 1
ATOM 862 O O . VAL A 1 108 ? 7.102 23.312 12.859 1 89.38 108 VAL A O 1
ATOM 865 N N . TRP A 1 109 ? 6.129 24.203 14.578 1 87.94 109 TRP A N 1
ATOM 866 C CA . TRP A 1 109 ? 4.934 24.656 13.875 1 87.94 109 TRP A CA 1
ATOM 867 C C . TRP A 1 109 ? 5.301 25.547 12.695 1 87.94 109 TRP A C 1
ATOM 869 O O . TRP A 1 109 ? 4.617 25.531 11.664 1 87.94 109 TRP A O 1
ATOM 879 N N . SER A 1 110 ? 6.344 26.281 12.805 1 85.75 110 SER A N 1
ATOM 880 C CA . SER A 1 110 ? 6.75 27.219 11.766 1 85.75 110 SER A CA 1
ATOM 881 C C . SER A 1 110 ? 7.211 26.469 10.508 1 85.75 110 SER A C 1
ATOM 883 O O . SER A 1 110 ? 7.23 27.047 9.414 1 85.75 110 SER A O 1
ATOM 885 N N . GLN A 1 111 ? 7.461 25.266 10.656 1 86 111 GLN A N 1
ATOM 886 C CA . GLN A 1 111 ? 7.98 24.484 9.531 1 86 111 GLN A CA 1
ATOM 887 C C . GLN A 1 111 ? 6.887 23.625 8.906 1 86 111 GLN A C 1
ATOM 889 O O . GLN A 1 111 ? 7.137 22.906 7.938 1 86 111 GLN A O 1
ATOM 894 N N . LEU A 1 112 ? 5.754 23.781 9.453 1 88 112 LEU A N 1
ATOM 895 C CA . LEU A 1 112 ? 4.664 22.938 8.984 1 88 112 LEU A CA 1
ATOM 896 C C . LEU A 1 112 ? 3.793 23.688 7.973 1 88 112 LEU A C 1
ATOM 898 O O . LEU A 1 112 ? 3.35 24.797 8.234 1 88 112 LEU A O 1
ATOM 902 N N . ALA A 1 113 ? 3.689 23.094 6.82 1 89.62 113 ALA A N 1
ATOM 903 C CA . ALA A 1 113 ? 2.713 23.562 5.836 1 89.62 113 ALA A CA 1
ATOM 904 C C . ALA A 1 113 ? 1.383 22.828 5.996 1 89.62 113 ALA A C 1
ATOM 906 O O . ALA A 1 113 ? 1.187 21.75 5.434 1 89.62 113 ALA A O 1
ATOM 907 N N . LEU A 1 114 ? 0.47 23.469 6.586 1 91.25 114 LEU A N 1
ATOM 908 C CA . LEU A 1 114 ? -0.76 22.812 7.016 1 91.25 114 LEU A CA 1
ATOM 909 C C . LEU A 1 114 ? -1.576 22.344 5.816 1 91.25 114 LEU A C 1
ATOM 911 O O . LEU A 1 114 ? -2.338 21.375 5.914 1 91.25 114 LEU A O 1
ATOM 915 N N . ARG A 1 115 ? -1.46 22.984 4.73 1 89.62 115 ARG A N 1
ATOM 916 C CA . ARG A 1 115 ? -2.217 22.625 3.537 1 89.62 115 ARG A CA 1
ATOM 917 C C . ARG A 1 115 ? -1.604 21.406 2.848 1 89.62 115 ARG A C 1
ATOM 919 O O . ARG A 1 115 ? -2.172 20.875 1.889 1 89.62 115 ARG A O 1
ATOM 926 N N . GLU A 1 116 ? -0.507 20.906 3.375 1 89.12 116 GLU A N 1
ATOM 927 C CA . GLU A 1 116 ? 0.153 19.734 2.791 1 89.12 116 GLU A CA 1
ATOM 928 C C . GLU A 1 116 ? 0.034 18.516 3.705 1 89.12 116 GLU A C 1
ATOM 930 O O . GLU A 1 116 ? 0.536 17.438 3.381 1 89.12 116 GLU A O 1
ATOM 935 N N . LEU A 1 117 ? -0.721 18.734 4.723 1 92.44 117 LEU A N 1
ATOM 936 C CA . LEU A 1 117 ? -0.757 17.672 5.727 1 92.44 117 LEU A CA 1
ATOM 937 C C . LEU A 1 117 ? -2.088 16.922 5.688 1 92.44 117 LEU A C 1
ATOM 939 O O . LEU A 1 117 ? -3.148 17.531 5.859 1 92.44 117 LEU A O 1
ATOM 943 N N . THR A 1 118 ? -1.969 15.633 5.445 1 92.25 118 THR A N 1
ATOM 944 C CA . THR A 1 118 ? -3.105 14.75 5.703 1 92.25 118 THR A CA 1
ATOM 945 C C . THR A 1 118 ? -3.139 14.32 7.164 1 92.25 118 THR A C 1
ATOM 947 O O . THR A 1 118 ? -4.215 14.141 7.738 1 92.25 118 THR A O 1
ATOM 950 N N . TYR A 1 119 ? -2.008 14.164 7.676 1 95.31 119 TYR A N 1
ATOM 951 C CA . TYR A 1 119 ? -1.801 13.906 9.094 1 95.31 119 TYR A CA 1
ATOM 952 C C . TYR A 1 119 ? -0.584 14.656 9.617 1 95.31 119 TYR A C 1
ATOM 954 O O . TYR A 1 119 ? 0.256 15.109 8.836 1 95.31 119 TYR A O 1
ATOM 962 N N . LEU A 1 120 ? -0.591 14.844 10.953 1 96 120 LEU A N 1
ATOM 963 C CA . LEU A 1 120 ? 0.545 15.508 11.578 1 96 120 LEU A CA 1
ATOM 964 C C . LEU A 1 120 ? 1.472 14.492 12.242 1 96 120 LEU A C 1
ATOM 966 O O . LEU A 1 120 ? 1.016 13.625 12.984 1 96 120 LEU A O 1
ATOM 970 N N . GLY A 1 121 ? 2.738 14.555 11.867 1 96.44 121 GLY A N 1
ATOM 971 C CA . GLY A 1 121 ? 3.744 13.703 12.484 1 96.44 121 GLY A CA 1
ATOM 972 C C . GLY A 1 121 ? 5.039 14.438 12.789 1 96.44 121 GLY A C 1
ATOM 973 O O . GLY A 1 121 ? 5.469 15.297 12.016 1 96.44 121 GLY A O 1
ATOM 974 N N . TRP A 1 122 ? 5.645 14.094 13.961 1 95.94 122 TRP A N 1
ATOM 975 C CA . TRP A 1 122 ? 6.953 14.648 14.297 1 95.94 122 TRP A CA 1
ATOM 976 C C . TRP A 1 122 ? 7.738 13.688 15.18 1 95.94 122 TRP A C 1
ATOM 978 O O . TRP A 1 122 ? 7.156 12.812 15.828 1 95.94 122 TRP A O 1
ATOM 988 N N . ASN A 1 123 ? 9.062 13.828 15.078 1 95.81 123 ASN A N 1
ATOM 989 C CA . ASN A 1 123 ? 9.953 12.914 15.789 1 95.81 123 ASN A CA 1
ATOM 990 C C . ASN A 1 123 ? 10.531 13.562 17.047 1 95.81 123 ASN A C 1
ATOM 992 O O . ASN A 1 123 ? 10.859 14.75 17.047 1 95.81 123 ASN A O 1
ATOM 996 N N . ASP A 1 124 ? 10.562 12.734 18.078 1 93 124 ASP A N 1
ATOM 997 C CA . ASP A 1 124 ? 11.398 13.023 19.234 1 93 124 ASP A CA 1
ATOM 998 C C . ASP A 1 124 ? 12.648 12.148 19.25 1 93 124 ASP A C 1
ATOM 1000 O O . ASP A 1 124 ? 12.672 11.102 19.922 1 93 124 ASP A O 1
ATOM 1004 N N . GLY A 1 125 ? 13.703 12.531 18.594 1 86.25 125 GLY A N 1
ATOM 1005 C CA . GLY A 1 125 ? 14.906 11.742 18.359 1 86.25 125 GLY A CA 1
ATOM 1006 C C . GLY A 1 125 ? 15.609 11.344 19.641 1 86.25 125 GLY A C 1
ATOM 1007 O O . GLY A 1 125 ? 16.109 10.227 19.75 1 86.25 125 GLY A O 1
ATOM 1008 N N . GLY A 1 126 ? 15.711 12.25 20.531 1 87.12 126 GLY A N 1
ATOM 1009 C CA . GLY A 1 126 ? 16.391 11.961 21.781 1 87.12 126 GLY A CA 1
ATOM 1010 C C . GLY A 1 126 ? 15.797 10.781 22.531 1 87.12 126 GLY A C 1
ATOM 1011 O O . GLY A 1 126 ? 16.531 9.977 23.109 1 87.12 126 GLY A O 1
ATOM 1012 N N . ASN A 1 127 ? 14.547 10.547 22.453 1 88.44 127 ASN A N 1
ATOM 1013 C CA . ASN A 1 127 ? 13.852 9.492 23.172 1 88.44 127 ASN A CA 1
ATOM 1014 C C . ASN A 1 127 ? 13.398 8.375 22.234 1 88.44 127 ASN A C 1
ATOM 1016 O O . ASN A 1 127 ? 12.695 7.457 22.656 1 88.44 127 ASN A O 1
ATOM 1020 N N . GLN A 1 128 ? 13.758 8.453 20.969 1 94 128 GLN A N 1
ATOM 1021 C CA . GLN A 1 128 ? 13.383 7.484 19.938 1 94 128 GLN A CA 1
ATOM 1022 C C . GLN A 1 128 ? 11.867 7.301 19.891 1 94 128 GLN A C 1
ATOM 1024 O O . GLN A 1 128 ? 11.383 6.168 19.859 1 94 128 GLN A O 1
ATOM 1029 N N . LYS A 1 129 ? 11.18 8.453 19.969 1 95.38 129 LYS A N 1
ATOM 1030 C CA . LYS A 1 129 ? 9.719 8.453 19.891 1 95.38 129 LYS A CA 1
ATOM 1031 C C . LYS A 1 129 ? 9.227 9.211 18.672 1 95.38 129 LYS A C 1
ATOM 1033 O O . LYS A 1 129 ? 9.938 10.078 18.141 1 95.38 129 LYS A O 1
ATOM 1038 N N . LYS A 1 130 ? 8.062 8.812 18.234 1 96.56 130 LYS A N 1
ATOM 1039 C CA . LYS A 1 130 ? 7.332 9.523 17.188 1 96.56 130 LYS A CA 1
ATOM 1040 C C . LYS A 1 130 ? 5.875 9.734 17.578 1 96.56 130 LYS A C 1
ATOM 1042 O O . LYS A 1 130 ? 5.242 8.844 18.141 1 96.56 130 LYS A O 1
ATOM 1047 N N . TYR A 1 131 ? 5.438 10.938 17.234 1 96.69 131 TYR A N 1
ATOM 1048 C CA . TYR A 1 131 ? 4.059 11.312 17.531 1 96.69 131 TYR A CA 1
ATOM 1049 C C . TYR A 1 131 ? 3.281 11.578 16.25 1 96.69 131 TYR A C 1
ATOM 1051 O O . TYR A 1 131 ? 3.805 12.188 15.312 1 96.69 131 TYR A O 1
ATOM 1059 N N . LEU A 1 132 ? 2.062 11.062 16.234 1 96.62 132 LEU A N 1
ATOM 1060 C CA . LEU A 1 132 ? 1.174 11.242 15.102 1 96.62 132 LEU A CA 1
ATOM 1061 C C . LEU A 1 132 ? -0.179 11.789 15.539 1 96.62 132 LEU A C 1
ATOM 1063 O O . LEU A 1 132 ? -0.702 11.391 16.578 1 96.62 132 LEU A O 1
ATOM 1067 N N . VAL A 1 133 ? -0.682 12.695 14.789 1 95.94 133 VAL A N 1
ATOM 1068 C CA . VAL A 1 133 ? -2.07 13.125 14.898 1 95.94 133 VAL A CA 1
ATOM 1069 C C . VAL A 1 133 ? -2.814 12.812 13.602 1 95.94 133 VAL A C 1
ATOM 1071 O O . VAL A 1 133 ? -2.506 13.375 12.547 1 95.94 133 VAL A O 1
ATOM 1074 N N . ILE A 1 134 ? -3.777 11.953 13.664 1 95.25 134 ILE A N 1
ATOM 1075 C CA . ILE A 1 134 ? -4.457 11.414 12.492 1 95.25 134 ILE A CA 1
ATOM 1076 C C . ILE A 1 134 ? -5.949 11.719 12.578 1 95.25 134 ILE A C 1
ATOM 1078 O O . ILE A 1 134 ? -6.578 11.523 13.617 1 95.25 134 ILE A O 1
ATOM 1082 N N . PRO A 1 135 ? -6.445 12.273 11.453 1 91.75 135 PRO A N 1
ATOM 1083 C CA . PRO A 1 135 ? -7.898 12.461 11.414 1 91.75 135 PRO A CA 1
ATOM 1084 C C . PRO A 1 135 ? -8.664 11.148 11.352 1 91.75 135 PRO A C 1
ATOM 1086 O O . PRO A 1 135 ? -8.258 10.227 10.633 1 91.75 135 PRO A O 1
ATOM 10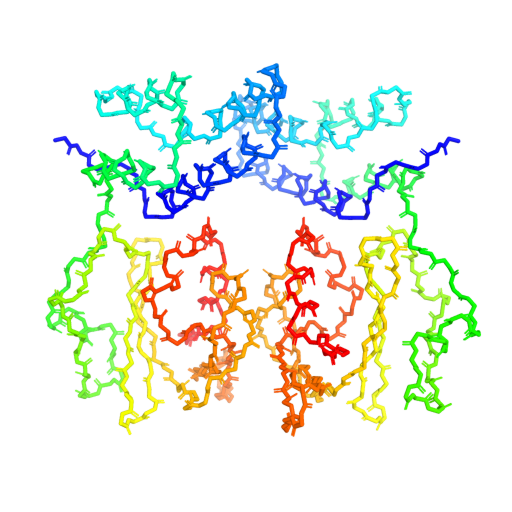89 N N . ASP A 1 136 ? -9.664 11.008 12.133 1 89.38 136 ASP A N 1
ATOM 1090 C CA . ASP A 1 136 ? -10.586 9.875 12.148 1 89.38 136 ASP A CA 1
ATOM 1091 C C . ASP A 1 136 ? -12.039 10.352 12.195 1 89.38 136 ASP A C 1
ATOM 1093 O O . ASP A 1 136 ? -12.609 10.508 13.273 1 89.38 136 ASP A O 1
ATOM 1097 N N . HIS A 1 137 ? -12.617 10.422 10.961 1 80.69 137 HIS A N 1
ATOM 1098 C CA . HIS A 1 137 ? -13.953 10.992 10.82 1 80.69 137 HIS A CA 1
ATOM 1099 C C . HIS A 1 137 ? -14 12.414 11.367 1 80.69 137 HIS A C 1
ATOM 1101 O O . HIS A 1 137 ? -13.32 13.305 10.844 1 80.69 137 HIS A O 1
ATOM 1107 N N . ASP A 1 138 ? -14.711 12.695 12.383 1 81.31 138 ASP A N 1
ATOM 1108 C CA . ASP A 1 138 ? -14.883 14.07 12.844 1 81.31 138 ASP A CA 1
ATOM 1109 C C . ASP A 1 138 ? -14.016 14.344 14.078 1 81.31 138 ASP A C 1
ATOM 1111 O O . ASP A 1 138 ? -14.234 15.336 14.781 1 81.31 138 ASP A O 1
ATOM 1115 N N . ARG A 1 139 ? -13.07 13.523 14.281 1 89.81 139 ARG A N 1
ATOM 1116 C CA . ARG A 1 139 ? -12.219 13.75 15.445 1 89.81 139 ARG A CA 1
ATOM 1117 C C . ARG A 1 139 ? -10.75 13.5 15.102 1 89.81 139 ARG A C 1
ATOM 1119 O O . ARG A 1 139 ? -10.438 12.93 14.047 1 89.81 139 ARG A O 1
ATOM 1126 N N . LEU A 1 140 ? -9.828 14.039 15.977 1 93.94 140 LEU A N 1
ATOM 1127 C CA . LEU A 1 140 ? -8.398 13.805 15.875 1 93.94 140 LEU A CA 1
ATOM 1128 C C . LEU A 1 140 ? -7.934 12.789 16.922 1 93.94 140 LEU A C 1
ATOM 1130 O O . LEU A 1 140 ? -8.383 12.828 18.062 1 93.94 140 LEU A O 1
ATOM 1134 N N . ILE A 1 141 ? -7.078 11.859 16.438 1 93.62 141 ILE A N 1
ATOM 1135 C CA . ILE A 1 141 ? -6.516 10.844 17.328 1 93.62 141 ILE A CA 1
ATOM 1136 C C . ILE A 1 141 ? -5.008 11.047 17.453 1 93.62 141 ILE A C 1
ATOM 1138 O O . ILE A 1 141 ? -4.316 11.242 16.453 1 93.62 141 ILE A O 1
ATOM 1142 N N . GLY A 1 142 ? -4.531 11.055 18.656 1 94.69 142 GLY A N 1
ATOM 1143 C CA . GLY A 1 142 ? -3.1 11.094 18.922 1 94.69 142 GLY A CA 1
ATOM 1144 C C . GLY A 1 142 ? -2.5 9.727 19.188 1 94.69 142 GLY A C 1
ATOM 1145 O O . GLY A 1 142 ? -2.996 8.984 20.047 1 94.69 142 GLY A O 1
ATOM 1146 N N . ILE A 1 143 ? -1.406 9.398 18.484 1 93.94 143 ILE A N 1
ATOM 1147 C CA . ILE A 1 143 ? -0.722 8.125 18.656 1 93.94 143 ILE A CA 1
ATOM 1148 C C . ILE A 1 143 ? 0.747 8.367 19 1 93.94 143 ILE A C 1
ATOM 1150 O O . ILE A 1 143 ? 1.417 9.172 18.344 1 93.94 143 ILE A O 1
ATOM 1154 N N . GLN A 1 144 ? 1.175 7.746 20.016 1 94.06 144 GLN A N 1
ATOM 1155 C CA . GLN A 1 144 ? 2.594 7.727 20.359 1 94.06 144 GLN A CA 1
ATOM 1156 C C . GLN A 1 144 ? 3.195 6.344 20.125 1 94.06 144 GLN A C 1
ATOM 1158 O O . GLN A 1 144 ? 2.557 5.328 20.422 1 94.06 144 GLN A O 1
ATOM 1163 N N . GLY A 1 145 ? 4.441 6.348 19.625 1 94.25 145 GLY A N 1
ATOM 1164 C CA . GLY A 1 145 ? 5.133 5.082 19.453 1 94.25 145 GLY A CA 1
ATOM 1165 C C . GLY A 1 145 ? 6.645 5.223 19.438 1 94.25 145 GLY A C 1
ATOM 1166 O O . GLY A 1 145 ? 7.168 6.336 19.375 1 94.25 145 GLY A O 1
ATOM 1167 N N . ASP A 1 146 ? 7.27 4.051 19.531 1 95.38 146 ASP A N 1
ATOM 1168 C CA . ASP A 1 146 ? 8.719 4 19.375 1 95.38 146 ASP A CA 1
ATOM 1169 C C . ASP A 1 146 ? 9.109 3.996 17.906 1 95.38 146 ASP A C 1
ATOM 1171 O O . ASP A 1 146 ? 8.461 3.338 17.078 1 95.38 146 ASP A O 1
ATOM 1175 N N . LEU A 1 147 ? 10.133 4.711 17.609 1 95.69 147 LEU A N 1
ATOM 1176 C CA . LEU A 1 147 ? 10.672 4.727 16.25 1 95.69 147 LEU A CA 1
ATOM 1177 C C . LEU A 1 147 ? 12.133 4.285 16.25 1 95.69 147 LEU A C 1
ATOM 1179 O O . LEU A 1 147 ? 12.969 4.887 16.906 1 95.69 147 LEU A O 1
ATOM 1183 N N . ALA A 1 148 ? 12.375 3.254 15.484 1 93.94 148 ALA A N 1
ATOM 1184 C CA . ALA A 1 148 ? 13.734 2.74 15.391 1 93.94 148 ALA A CA 1
ATOM 1185 C C . ALA A 1 148 ? 14.688 3.803 14.844 1 93.94 148 ALA A C 1
ATOM 1187 O O . ALA A 1 148 ? 14.32 4.559 13.938 1 93.94 148 ALA A O 1
ATOM 1188 N N . PRO A 1 149 ? 15.875 3.887 15.406 1 92.88 149 PRO A N 1
ATOM 1189 C CA . PRO A 1 149 ? 16.828 4.891 14.945 1 92.88 149 PRO A CA 1
ATOM 1190 C C . PRO A 1 149 ? 17.312 4.629 13.523 1 92.88 149 PRO A C 1
ATOM 1192 O O . PRO A 1 149 ? 17.609 5.57 12.781 1 92.88 149 PRO A O 1
ATOM 1195 N N . GLN A 1 150 ? 17.391 3.467 13.148 1 89.75 150 GLN A N 1
ATOM 1196 C CA . GLN A 1 150 ? 17.891 3.117 11.828 1 89.75 150 GLN A CA 1
ATOM 1197 C C . GLN A 1 150 ? 16.781 3.176 10.781 1 89.75 150 GLN A C 1
ATOM 1199 O O . GLN A 1 150 ? 15.656 2.756 11.047 1 89.75 150 GLN A O 1
ATOM 1204 N N . THR A 1 151 ? 17.203 3.748 9.672 1 91.75 151 THR A N 1
ATOM 1205 C CA . THR A 1 151 ? 16.297 3.75 8.523 1 91.75 151 THR A CA 1
ATOM 1206 C C . THR A 1 151 ? 16.734 2.713 7.492 1 91.75 151 THR A C 1
ATOM 1208 O O . THR A 1 151 ? 17.922 2.424 7.355 1 91.75 151 THR A O 1
ATOM 1211 N N . VAL A 1 152 ? 15.781 2.135 6.887 1 88.06 152 VAL A N 1
ATOM 1212 C CA . VAL A 1 152 ? 16.031 1.193 5.797 1 88.06 152 VAL A CA 1
ATOM 1213 C C . VAL A 1 152 ? 15.18 1.563 4.59 1 88.06 152 VAL A C 1
ATOM 1215 O O . VAL A 1 152 ? 14.203 2.309 4.715 1 88.06 152 VAL A O 1
ATOM 1218 N N . LYS A 1 153 ? 15.617 1.104 3.428 1 89.81 153 LYS A N 1
ATOM 1219 C CA . LYS A 1 153 ? 14.766 1.23 2.248 1 89.81 153 LYS A CA 1
ATOM 1220 C C . LYS A 1 153 ? 13.625 0.221 2.285 1 89.81 153 LYS A C 1
ATOM 1222 O O . LYS A 1 153 ? 13.852 -0.981 2.426 1 89.81 153 LYS A O 1
ATOM 1227 N N . GLY A 1 154 ? 12.43 0.644 2.227 1 92.25 154 GLY A N 1
ATOM 1228 C CA . GLY A 1 154 ? 11.273 -0.233 2.311 1 92.25 154 GLY A CA 1
ATOM 1229 C C . GLY A 1 154 ? 9.977 0.456 1.938 1 92.25 154 GLY A C 1
ATOM 1230 O O . GLY A 1 154 ? 9.969 1.635 1.577 1 92.25 154 GLY A O 1
ATOM 1231 N N . VAL A 1 155 ? 8.906 -0.351 2.004 1 93.69 155 VAL A N 1
ATOM 1232 C CA . VAL A 1 155 ? 7.578 0.179 1.712 1 93.69 155 VAL A CA 1
ATOM 1233 C C . VAL A 1 155 ? 6.969 0.772 2.979 1 93.69 155 VAL A C 1
ATOM 1235 O O . VAL A 1 155 ? 6.977 0.138 4.035 1 93.69 155 VAL A O 1
ATOM 1238 N N . CYS A 1 156 ? 6.422 1.889 2.816 1 96.62 156 CYS A N 1
ATOM 1239 C CA . CYS A 1 156 ? 5.785 2.572 3.936 1 96.62 156 CYS A CA 1
ATOM 1240 C C . CYS A 1 156 ? 4.344 2.113 4.109 1 96.62 156 CYS A C 1
ATOM 1242 O O . CYS A 1 156 ? 3.584 2.059 3.141 1 96.62 156 CYS A O 1
ATOM 1244 N N . ALA A 1 157 ? 3.926 1.889 5.316 1 95.5 157 ALA A N 1
ATOM 1245 C CA . ALA A 1 157 ? 2.57 1.414 5.586 1 95.5 157 ALA A CA 1
ATOM 1246 C C . ALA A 1 157 ? 1.548 2.527 5.387 1 95.5 157 ALA A C 1
ATOM 1248 O O . ALA A 1 157 ? 0.361 2.26 5.184 1 95.5 157 ALA A O 1
ATOM 1249 N N . ILE A 1 158 ? 1.932 3.719 5.41 1 95.5 158 ILE A N 1
ATOM 1250 C CA . ILE A 1 158 ? 1.007 4.844 5.328 1 95.5 158 ILE A CA 1
ATOM 1251 C C . ILE A 1 158 ? 0.87 5.297 3.877 1 95.5 158 ILE A C 1
ATOM 1253 O O . ILE A 1 158 ? -0.229 5.289 3.318 1 95.5 158 ILE A O 1
ATOM 1257 N N . CYS A 1 159 ? 1.939 5.641 3.258 1 93.88 159 CYS A N 1
ATOM 1258 C CA . CYS A 1 159 ? 1.824 6.18 1.908 1 93.88 159 CYS A CA 1
ATOM 1259 C C . CYS A 1 159 ? 1.957 5.074 0.866 1 93.88 159 CYS A C 1
ATOM 1261 O O . CYS A 1 159 ? 1.668 5.289 -0.312 1 93.88 159 CYS A O 1
ATOM 1263 N N . GLN A 1 160 ? 2.496 3.986 1.23 1 91.12 160 GLN A N 1
ATOM 1264 C CA . GLN A 1 160 ? 2.541 2.764 0.435 1 91.12 160 GLN A CA 1
ATOM 1265 C C . GLN A 1 160 ? 3.506 2.906 -0.738 1 91.12 160 GLN A C 1
ATOM 1267 O O . GLN A 1 160 ? 3.277 2.34 -1.81 1 91.12 160 GLN A O 1
ATOM 1272 N N . THR A 1 161 ? 4.531 3.719 -0.573 1 91.69 161 THR A N 1
ATOM 1273 C CA . THR A 1 161 ? 5.598 3.865 -1.56 1 91.69 161 THR A CA 1
ATOM 1274 C C . THR A 1 161 ? 6.945 3.482 -0.96 1 91.69 161 THR A C 1
ATOM 1276 O O . THR A 1 161 ? 7.09 3.402 0.262 1 91.69 161 THR A O 1
ATOM 1279 N N . ILE A 1 162 ? 7.891 3.176 -1.865 1 92.19 162 ILE A N 1
ATOM 1280 C CA . ILE A 1 162 ? 9.242 2.848 -1.416 1 92.19 162 ILE A CA 1
ATOM 1281 C C . ILE A 1 162 ? 9.945 4.117 -0.946 1 92.19 162 ILE A C 1
ATOM 1283 O O . ILE A 1 162 ? 9.867 5.16 -1.597 1 92.19 162 ILE A O 1
ATOM 1287 N N . GLY A 1 163 ? 10.602 4.016 0.146 1 92.94 163 GLY A N 1
ATOM 1288 C CA . GLY A 1 163 ? 11.391 5.117 0.679 1 92.94 163 GLY A CA 1
ATOM 1289 C C . GLY A 1 163 ? 12.234 4.719 1.872 1 92.94 163 GLY A C 1
ATOM 1290 O O . GLY A 1 163 ? 12.484 3.531 2.098 1 92.94 163 GLY A O 1
ATOM 1291 N N . ASN A 1 164 ? 12.766 5.801 2.555 1 94.75 164 ASN A N 1
ATOM 1292 C CA . ASN A 1 164 ? 13.469 5.594 3.814 1 94.75 164 ASN A CA 1
ATOM 1293 C C . ASN A 1 164 ? 12.5 5.449 4.984 1 94.75 164 ASN A C 1
ATOM 1295 O O . ASN A 1 164 ? 11.891 6.43 5.414 1 94.75 164 ASN A O 1
ATOM 1299 N N . VAL A 1 165 ? 12.375 4.207 5.445 1 95.94 165 VAL A N 1
ATOM 1300 C CA . VAL A 1 165 ? 11.383 3.916 6.469 1 95.94 165 VAL A CA 1
ATOM 1301 C C . VAL A 1 165 ? 12.07 3.4 7.73 1 95.94 165 VAL A C 1
ATOM 1303 O O . VAL A 1 165 ? 13.227 2.977 7.684 1 95.94 165 VAL A O 1
ATOM 1306 N N . ALA A 1 166 ? 11.414 3.531 8.859 1 95.44 166 ALA A N 1
ATOM 1307 C CA . ALA A 1 166 ? 11.82 3.002 10.156 1 95.44 166 ALA A CA 1
ATOM 1308 C C . ALA A 1 166 ? 10.672 2.264 10.836 1 95.44 166 ALA A C 1
ATOM 1310 O O . ALA A 1 166 ? 9.508 2.594 10.625 1 95.44 166 ALA A O 1
ATOM 1311 N N . LEU A 1 167 ? 11.047 1.29 11.578 1 93.06 167 LEU A N 1
ATOM 1312 C CA . LEU A 1 167 ? 10.039 0.528 12.305 1 93.06 167 LEU A CA 1
ATOM 1313 C C . LEU A 1 167 ? 9.383 1.386 13.383 1 93.06 167 LEU A C 1
ATOM 1315 O O . LEU A 1 167 ? 10.07 1.945 14.242 1 93.06 167 LEU A O 1
ATOM 1319 N N . PHE A 1 168 ? 8.133 1.502 13.32 1 95.69 168 PHE A N 1
ATOM 1320 C CA . PHE A 1 168 ? 7.305 2.188 14.305 1 95.69 168 PHE A CA 1
ATOM 1321 C C . PHE A 1 168 ? 6.5 1.188 15.125 1 95.69 168 PHE A C 1
ATOM 1323 O O . PHE A 1 168 ? 5.773 0.361 14.57 1 95.69 168 PHE A O 1
ATOM 1330 N N . MET A 1 169 ? 6.605 1.302 16.438 1 93.25 169 MET A N 1
ATOM 1331 C CA . MET A 1 169 ? 5.906 0.379 17.328 1 93.25 169 MET A CA 1
ATOM 1332 C C . MET A 1 169 ? 5.059 1.139 18.344 1 93.25 169 MET A C 1
ATOM 1334 O O . MET A 1 169 ? 5.551 2.059 19 1 93.25 169 MET A O 1
ATOM 1338 N N . SER A 1 170 ? 3.852 0.761 18.359 1 91.31 170 SER A N 1
ATOM 1339 C CA . SER A 1 170 ? 2.953 1.326 19.359 1 91.31 170 SER A CA 1
ATOM 1340 C C . SER A 1 170 ? 2.385 0.241 20.266 1 91.31 170 SER A C 1
ATOM 1342 O O . SER A 1 170 ? 2.238 -0.91 19.859 1 91.31 170 SER A O 1
ATOM 1344 N N . THR A 1 171 ? 2.182 0.572 21.516 1 83.19 171 THR A N 1
ATOM 1345 C CA . THR A 1 171 ? 1.604 -0.367 22.469 1 83.19 171 THR A CA 1
ATOM 1346 C C . THR A 1 171 ? 0.083 -0.24 22.5 1 83.19 171 THR A C 1
ATOM 1348 O O . THR A 1 171 ? -0.449 0.856 22.688 1 83.19 171 THR A O 1
ATOM 1351 N N . THR A 1 172 ? -0.566 -1.312 22.062 1 75.25 172 THR A N 1
ATOM 1352 C CA . THR A 1 172 ? -2.025 -1.332 22.062 1 75.25 172 THR A CA 1
ATOM 1353 C C . THR A 1 172 ? -2.557 -2.32 23.094 1 75.25 172 THR A C 1
ATOM 1355 O O . THR A 1 172 ? -1.913 -3.33 23.391 1 75.25 172 THR A O 1
ATOM 1358 N N . LYS A 1 173 ? -3.545 -1.806 23.953 1 63.62 173 LYS A N 1
ATOM 1359 C CA . LYS A 1 173 ? -4.184 -2.723 24.906 1 63.62 173 LYS A CA 1
ATOM 1360 C C . LYS A 1 173 ? -5.133 -3.678 24.172 1 63.62 173 LYS A C 1
ATOM 1362 O O . LYS A 1 173 ? -5.898 -3.26 23.312 1 63.62 173 LYS A O 1
ATOM 1367 N N . SER A 1 174 ? -4.707 -4.98 24.125 1 54.62 174 SER A N 1
ATOM 1368 C CA . SER A 1 174 ? -5.652 -5.965 23.594 1 54.62 174 SER A CA 1
ATOM 1369 C C . SER A 1 174 ? -6.977 -5.91 24.344 1 54.62 174 SER A C 1
ATOM 1371 O O . SER A 1 174 ? -7.043 -5.406 25.469 1 54.62 174 SER A O 1
ATOM 1373 N N . SER A 1 175 ? -8.031 -6.203 23.641 1 51.34 175 SER A N 1
ATOM 1374 C CA . SER A 1 175 ? -9.336 -6.234 24.281 1 51.34 175 SER A CA 1
ATOM 1375 C C . SER A 1 175 ? -9.266 -6.906 25.641 1 51.34 175 SER A C 1
ATOM 1377 O O . SER A 1 175 ? -8.727 -8.008 25.766 1 51.34 175 SER A O 1
ATOM 1379 N N . GLY A 1 176 ? -9.836 -6.25 26.734 1 51.41 176 GLY A N 1
ATOM 1380 C CA . GLY A 1 176 ? -10.086 -6.703 28.094 1 51.41 176 GLY A CA 1
ATOM 1381 C C . GLY A 1 176 ? -8.836 -6.711 28.953 1 51.41 176 GLY A C 1
ATOM 1382 O O . GLY A 1 176 ? -8.078 -5.742 28.969 1 51.41 176 GLY A O 1
ATOM 1383 N N . LEU A 1 177 ? -8.75 -7.703 29.797 1 50.59 177 LEU A N 1
ATOM 1384 C CA . LEU A 1 177 ? -7.691 -8.016 30.75 1 50.59 177 LEU A CA 1
ATOM 1385 C C . LEU A 1 177 ? -6.469 -8.586 30.047 1 50.59 177 LEU A C 1
ATOM 1387 O O . LEU A 1 177 ? -5.578 -9.148 30.688 1 50.59 177 LEU A O 1
ATOM 1391 N N . GLY A 1 178 ? -6.426 -8.336 28.75 1 54.56 178 GLY A N 1
ATOM 1392 C CA . GLY A 1 178 ? -5.363 -9.078 28.094 1 54.56 178 GLY A CA 1
ATOM 1393 C C . GLY A 1 178 ? -4.074 -8.289 27.96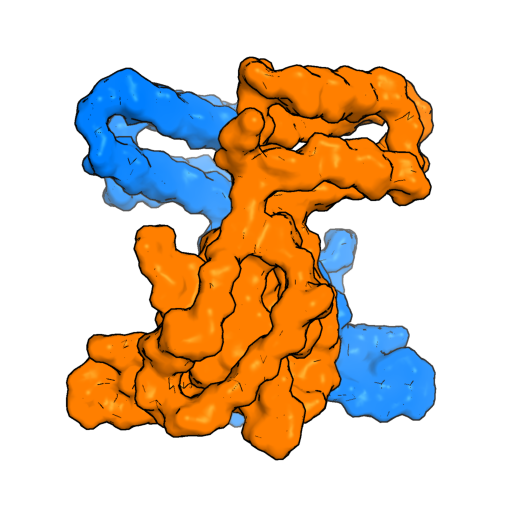9 1 54.56 178 GLY A C 1
ATOM 1394 O O . GLY A 1 178 ? -4.02 -7.117 28.328 1 54.56 178 GLY A O 1
ATOM 1395 N N . PRO A 1 179 ? -3.014 -8.914 27.672 1 59.81 179 PRO A N 1
ATOM 1396 C CA . PRO A 1 179 ? -1.66 -8.352 27.641 1 59.81 179 PRO A CA 1
ATOM 1397 C C . PRO A 1 179 ? -1.488 -7.262 26.594 1 59.81 179 PRO A C 1
ATOM 1399 O O . PRO A 1 179 ? -2.283 -7.176 25.656 1 59.81 179 PRO A O 1
ATOM 1402 N N . TYR A 1 180 ? -0.747 -6.297 26.938 1 67.38 180 TYR A N 1
ATOM 1403 C CA . TYR A 1 180 ? -0.296 -5.27 26 1 67.38 180 TYR A CA 1
ATOM 1404 C C . TYR A 1 180 ? 0.398 -5.898 24.797 1 67.38 180 TYR A C 1
ATOM 1406 O O . TYR A 1 180 ? 1.175 -6.844 24.938 1 67.38 180 TYR A O 1
ATOM 1414 N N . THR A 1 181 ? -0.285 -5.637 23.625 1 73.5 181 THR A N 1
ATOM 1415 C CA . THR A 1 181 ? 0.358 -6.109 22.406 1 73.5 181 THR A CA 1
ATOM 1416 C C . THR A 1 181 ? 1.063 -4.961 21.688 1 73.5 181 THR A C 1
ATOM 1418 O O . THR A 1 181 ? 0.579 -3.826 21.688 1 73.5 181 THR A O 1
ATOM 1421 N N . ARG A 1 182 ? 2.256 -5.215 21.359 1 80.06 182 ARG A N 1
ATOM 1422 C CA . ARG A 1 182 ? 2.988 -4.227 20.562 1 80.06 182 ARG A CA 1
ATOM 1423 C C . ARG A 1 182 ? 2.791 -4.465 19.078 1 80.06 182 ARG A C 1
ATOM 1425 O O . ARG A 1 182 ? 3.098 -5.547 18.562 1 80.06 182 ARG A O 1
ATOM 1432 N N . ASN A 1 183 ? 2.199 -3.547 18.469 1 85.62 183 ASN A N 1
ATOM 1433 C CA . ASN A 1 183 ? 2.002 -3.58 17.031 1 85.62 183 ASN A CA 1
ATOM 1434 C C . ASN A 1 183 ? 2.818 -2.5 16.328 1 85.62 183 ASN A C 1
ATOM 1436 O O . ASN A 1 183 ? 3.045 -1.424 16.891 1 85.62 183 ASN A O 1
ATOM 1440 N N . GLY A 1 184 ? 3.352 -2.916 15.148 1 88.12 184 GLY A N 1
ATOM 1441 C CA . GLY A 1 184 ? 4.141 -1.919 14.445 1 88.12 184 GLY A CA 1
ATOM 1442 C C . GLY A 1 184 ? 4.227 -2.174 12.953 1 88.12 184 GLY A C 1
ATOM 1443 O O . GLY A 1 184 ? 3.82 -3.232 12.469 1 88.12 184 GLY A O 1
ATOM 1444 N N . ASN A 1 185 ? 4.723 -1.18 12.305 1 94.62 185 ASN A N 1
ATOM 1445 C CA . ASN A 1 185 ? 4.961 -1.204 10.867 1 94.62 185 ASN A CA 1
ATOM 1446 C C . ASN A 1 185 ? 6.074 -0.239 10.461 1 94.62 185 ASN A C 1
ATOM 1448 O O . ASN A 1 185 ? 6.453 0.636 11.242 1 94.62 185 ASN A O 1
ATOM 1452 N N . TYR A 1 186 ? 6.543 -0.542 9.336 1 94.94 186 TYR A N 1
ATOM 1453 C CA . TYR A 1 186 ? 7.516 0.398 8.789 1 94.94 186 TYR A CA 1
ATOM 1454 C C . TYR A 1 186 ? 6.82 1.621 8.203 1 94.94 186 TYR A C 1
ATOM 1456 O O . TYR A 1 186 ? 5.867 1.492 7.434 1 94.94 186 TYR A O 1
ATOM 1464 N N . ILE A 1 187 ? 7.289 2.734 8.609 1 97.38 187 ILE A N 1
ATOM 1465 C CA . ILE A 1 187 ? 6.727 3.973 8.078 1 97.38 187 ILE A CA 1
ATOM 1466 C C . ILE A 1 187 ? 7.848 4.957 7.766 1 97.38 187 ILE A C 1
ATOM 1468 O O . ILE A 1 187 ? 8.969 4.805 8.25 1 97.38 187 ILE A O 1
ATOM 1472 N N . CYS A 1 188 ? 7.535 5.941 6.988 1 97.75 188 CYS A N 1
ATOM 1473 C CA . CYS A 1 188 ? 8.5 6.98 6.656 1 97.75 188 CYS A CA 1
ATOM 1474 C C . CYS A 1 188 ? 9.016 7.668 7.914 1 97.75 188 CYS A C 1
ATOM 1476 O O . CYS A 1 188 ? 8.234 8.047 8.789 1 97.75 188 CYS A O 1
ATOM 1478 N N . ARG A 1 189 ? 10.297 7.875 7.898 1 95.94 189 ARG A N 1
ATOM 1479 C CA . ARG A 1 189 ? 10.852 8.68 8.977 1 95.94 189 ARG A CA 1
ATOM 1480 C C . ARG A 1 189 ? 10.445 10.148 8.836 1 95.94 189 ARG A C 1
ATOM 1482 O O . ARG A 1 189 ? 10.125 10.812 9.82 1 95.94 189 ARG A O 1
ATOM 1489 N N . ASP A 1 190 ? 10.531 10.633 7.676 1 95.38 190 ASP A N 1
ATOM 1490 C CA . ASP A 1 190 ? 10.102 11.992 7.359 1 95.38 190 ASP A CA 1
ATOM 1491 C C . ASP A 1 190 ? 8.609 12.039 7.051 1 95.38 190 ASP A C 1
ATOM 1493 O O . ASP A 1 190 ? 8.188 11.695 5.945 1 95.38 190 ASP A O 1
ATOM 1497 N N . SER A 1 191 ? 7.859 12.641 7.941 1 95.19 191 SER A N 1
ATOM 1498 C CA . SER A 1 191 ? 6.406 12.664 7.793 1 95.19 191 SER A CA 1
ATOM 1499 C C . SER A 1 191 ? 5.98 13.641 6.703 1 95.19 191 SER A C 1
ATOM 1501 O O . SER A 1 191 ? 4.934 13.453 6.074 1 95.19 191 SER A O 1
ATOM 1503 N N . ASN A 1 192 ? 6.758 14.664 6.496 1 92.5 192 ASN A N 1
ATOM 1504 C CA . ASN A 1 192 ? 6.426 15.602 5.43 1 92.5 192 ASN A CA 1
ATOM 1505 C C . ASN A 1 192 ? 6.531 14.945 4.055 1 92.5 192 ASN A C 1
ATOM 1507 O O . ASN A 1 192 ? 5.656 15.125 3.207 1 92.5 192 ASN A O 1
ATOM 1511 N N . GLN A 1 193 ? 7.516 14.273 3.904 1 92.81 193 GLN A N 1
ATOM 1512 C CA . GLN A 1 193 ? 7.676 13.531 2.66 1 92.81 193 GLN A CA 1
ATOM 1513 C C . GLN A 1 193 ? 6.562 12.5 2.49 1 92.81 193 GLN A C 1
ATOM 1515 O O . GLN A 1 193 ? 6.043 12.312 1.388 1 92.81 193 GLN A O 1
ATOM 1520 N N . CYS A 1 194 ? 6.227 11.828 3.527 1 95.75 194 CYS A N 1
ATOM 1521 C CA . CYS A 1 194 ? 5.152 10.844 3.518 1 95.75 194 CYS A CA 1
ATOM 1522 C C . CYS A 1 194 ? 3.844 11.461 3.041 1 95.75 194 CYS A C 1
ATOM 1524 O O . CYS A 1 194 ? 3.15 10.898 2.197 1 95.75 194 CYS A O 1
ATOM 1526 N N . ASN A 1 195 ? 3.539 12.609 3.523 1 93.31 195 ASN A N 1
ATOM 1527 C CA . ASN A 1 195 ? 2.324 13.328 3.158 1 93.31 195 ASN A CA 1
ATOM 1528 C C . ASN A 1 195 ? 2.283 13.641 1.664 1 93.31 195 ASN A C 1
ATOM 1530 O O . ASN A 1 195 ? 1.23 13.531 1.032 1 93.31 195 ASN A O 1
ATOM 1534 N N . ARG A 1 196 ? 3.385 14.023 1.146 1 88.44 196 ARG A N 1
ATOM 1535 C CA . ARG A 1 196 ? 3.455 14.391 -0.264 1 88.44 196 ARG A CA 1
ATOM 1536 C C . ARG A 1 196 ? 3.188 13.188 -1.158 1 88.44 196 ARG A C 1
ATOM 1538 O O . ARG A 1 196 ? 2.764 13.336 -2.305 1 88.44 196 ARG A O 1
ATOM 1545 N N . GLN A 1 197 ? 3.393 12.023 -0.566 1 90.62 197 GLN A N 1
ATOM 1546 C CA . GLN A 1 197 ? 3.281 10.812 -1.364 1 90.62 197 GLN A CA 1
ATOM 1547 C C . GLN A 1 197 ? 1.968 10.086 -1.082 1 90.62 197 GLN A C 1
ATOM 1549 O O . GLN A 1 197 ? 1.622 9.125 -1.772 1 90.62 197 GLN A O 1
ATOM 1554 N N . LEU A 1 198 ? 1.298 10.516 -0.132 1 91.56 198 LEU A N 1
ATOM 1555 C CA . LEU A 1 198 ? 0.075 9.852 0.314 1 91.56 198 LEU A CA 1
ATOM 1556 C C . LEU A 1 198 ? -1.088 10.18 -0.619 1 91.56 198 LEU A C 1
ATOM 1558 O O . LEU A 1 198 ? -1.519 11.328 -0.705 1 91.56 198 LEU A O 1
ATOM 1562 N N . THR A 1 199 ? -1.587 9.109 -1.316 1 85 199 THR A N 1
ATOM 1563 C CA . THR A 1 199 ? -2.658 9.352 -2.275 1 85 199 THR A CA 1
ATOM 1564 C C . THR A 1 199 ? -3.902 8.547 -1.916 1 85 199 THR A C 1
ATOM 1566 O O . THR A 1 199 ? -4.965 8.734 -2.51 1 85 199 THR A O 1
ATOM 1569 N N . ASN A 1 200 ? -3.775 7.641 -0.965 1 81.88 200 ASN A N 1
ATOM 1570 C CA . ASN A 1 200 ? -4.875 6.766 -0.569 1 81.88 200 ASN A CA 1
ATOM 1571 C C . ASN A 1 200 ? -5.195 6.902 0.916 1 81.88 200 ASN A C 1
ATOM 1573 O O . ASN A 1 200 ? -4.445 6.422 1.766 1 81.88 200 ASN A O 1
ATOM 1577 N N . PRO A 1 201 ? -6.332 7.469 1.19 1 81.38 201 PRO A N 1
ATOM 1578 C CA . PRO A 1 201 ? -6.672 7.68 2.6 1 81.38 201 PRO A CA 1
ATOM 1579 C C . PRO A 1 201 ? -6.949 6.371 3.342 1 81.38 201 PRO A C 1
ATOM 1581 O O . PRO A 1 201 ? -6.82 6.316 4.566 1 81.38 201 PRO A O 1
ATOM 1584 N N . GLN A 1 202 ? -7.293 5.387 2.533 1 84.06 202 GLN A N 1
ATOM 1585 C CA . GLN A 1 202 ? -7.598 4.109 3.17 1 84.06 202 GLN A CA 1
ATOM 1586 C C . GLN A 1 202 ? -6.363 3.523 3.85 1 84.06 202 GLN A C 1
ATOM 1588 O O . GLN A 1 202 ? -6.469 2.893 4.902 1 84.06 202 GLN A O 1
ATOM 1593 N N . ALA A 1 203 ? -5.246 3.723 3.258 1 89.25 203 ALA A N 1
ATOM 1594 C CA . ALA A 1 203 ? -4 3.215 3.826 1 89.25 203 ALA A CA 1
ATOM 1595 C C . ALA A 1 203 ? -3.738 3.822 5.199 1 89.25 203 ALA A C 1
ATOM 1597 O O . ALA A 1 203 ? -3.322 3.123 6.129 1 89.25 203 ALA A O 1
ATOM 1598 N N . LEU A 1 204 ? -4.012 5.078 5.32 1 91.69 204 LEU A N 1
ATOM 1599 C CA . LEU A 1 204 ? -3.842 5.75 6.605 1 91.69 204 LEU A CA 1
ATOM 1600 C C . LEU A 1 204 ? -4.82 5.203 7.641 1 91.69 204 LEU A C 1
ATOM 1602 O O . LEU A 1 204 ? -4.445 4.969 8.789 1 91.69 204 LEU A O 1
ATOM 1606 N N . ALA A 1 205 ? -6.023 5.031 7.211 1 91.19 205 ALA A N 1
ATOM 1607 C CA . ALA A 1 205 ? -7.035 4.469 8.094 1 91.19 205 ALA A CA 1
ATOM 1608 C C . ALA A 1 205 ? -6.652 3.059 8.539 1 91.19 205 ALA A C 1
ATOM 1610 O O . ALA A 1 205 ? -6.836 2.697 9.703 1 91.19 205 ALA A O 1
ATOM 1611 N N . ASP A 1 206 ? -6.188 2.291 7.637 1 91 206 ASP A N 1
ATOM 1612 C CA . ASP A 1 206 ? -5.746 0.935 7.949 1 91 206 ASP A CA 1
ATOM 1613 C C . ASP A 1 206 ? -4.594 0.947 8.953 1 91 206 ASP A C 1
ATOM 1615 O O . ASP A 1 206 ? -4.574 0.149 9.891 1 91 206 ASP A O 1
ATOM 1619 N N . PHE A 1 207 ? -3.674 1.786 8.734 1 93.62 207 PHE A N 1
ATOM 1620 C CA . PHE A 1 207 ? -2.553 1.921 9.664 1 93.62 207 PHE A CA 1
ATOM 1621 C C . PHE A 1 207 ? -3.045 2.271 11.062 1 93.62 207 PHE A C 1
ATOM 1623 O O . PHE A 1 207 ? -2.6 1.68 12.047 1 93.62 207 PHE A O 1
ATOM 1630 N N . LEU A 1 208 ? -3.945 3.219 11.07 1 92.06 208 LEU A N 1
ATOM 1631 C CA . LEU A 1 208 ? -4.504 3.633 12.352 1 92.06 208 LEU A CA 1
ATOM 1632 C C . LEU A 1 208 ? -5.176 2.459 13.062 1 92.06 208 LEU A C 1
ATOM 1634 O O . LEU A 1 208 ? -5.043 2.307 14.273 1 92.06 208 LEU A O 1
ATOM 1638 N N . ALA A 1 209 ? -5.859 1.642 12.375 1 88.81 209 ALA A N 1
ATOM 1639 C CA . ALA A 1 209 ? -6.562 0.489 12.938 1 88.81 209 ALA A CA 1
ATOM 1640 C C . ALA A 1 209 ? -5.586 -0.486 13.586 1 88.81 209 ALA A C 1
ATOM 1642 O O . ALA A 1 209 ? -5.945 -1.195 14.531 1 88.81 209 ALA A O 1
ATOM 1643 N N . VAL A 1 210 ? -4.422 -0.467 13.164 1 88.62 210 VAL A N 1
ATOM 1644 C CA . VAL A 1 210 ? -3.416 -1.403 13.648 1 88.62 210 VAL A CA 1
ATOM 1645 C C . VAL A 1 210 ? -2.736 -0.829 14.891 1 88.62 210 VAL A C 1
ATOM 1647 O O . VAL A 1 210 ? -2.477 -1.553 15.852 1 88.62 210 VAL A O 1
ATOM 1650 N N . VAL A 1 211 ? -2.508 0.439 14.891 1 88.75 211 VAL A N 1
ATOM 1651 C CA . VAL A 1 211 ? -1.619 0.992 15.906 1 88.75 211 VAL A CA 1
ATOM 1652 C C . VAL A 1 211 ? -2.441 1.693 16.984 1 88.75 211 VAL A C 1
ATOM 1654 O O . VAL A 1 211 ? -1.901 2.111 18.016 1 88.75 211 VAL A O 1
ATOM 1657 N N . ARG A 1 212 ? -3.674 1.858 16.672 1 84.94 212 ARG A N 1
ATOM 1658 C CA . ARG A 1 212 ? -4.492 2.58 17.641 1 84.94 212 ARG A CA 1
ATOM 1659 C C . ARG A 1 212 ? -4.645 1.78 18.938 1 84.94 212 ARG A C 1
ATOM 1661 O O . ARG A 1 212 ? -4.926 0.581 18.891 1 84.94 212 ARG A O 1
ATOM 1668 N N . PRO A 1 213 ? -4.34 2.518 19.984 1 70.19 213 PRO A N 1
ATOM 1669 C CA . PRO A 1 213 ? -4.57 1.854 21.266 1 70.19 213 PRO A CA 1
ATOM 1670 C C . PRO A 1 213 ? -6.039 1.498 21.5 1 70.19 213 PRO A C 1
ATOM 1672 O O . PRO A 1 213 ? -6.93 2.273 21.125 1 70.19 213 PRO A O 1
ATOM 1675 N N . LYS A 1 214 ? -6.32 0.236 21.375 1 58.91 214 LYS A N 1
ATOM 1676 C CA . LYS A 1 214 ? -7.699 -0.163 21.625 1 58.91 214 LYS A CA 1
ATOM 1677 C C . LYS A 1 214 ? -8.148 0.26 23.031 1 58.91 214 LYS A C 1
ATOM 1679 O O . LYS A 1 214 ? -7.41 0.093 24 1 58.91 214 LYS A O 1
ATOM 1684 N N . ARG A 1 215 ? -9.109 1.349 23.094 1 49.09 215 ARG A N 1
ATOM 1685 C CA . ARG A 1 215 ? -9.68 1.799 24.359 1 49.09 215 ARG A CA 1
ATOM 1686 C C . ARG A 1 215 ? -10.555 0.717 24.984 1 49.09 215 ARG A C 1
ATOM 1688 O O . ARG A 1 215 ? -11.156 -0.087 24.266 1 49.09 215 ARG A O 1
ATOM 1695 N N . MET B 1 1 ? -10.492 -20.781 -26.25 1 62.16 1 MET B N 1
ATOM 1696 C CA . MET B 1 1 ? -10.609 -19.344 -26.016 1 62.16 1 MET B CA 1
ATOM 1697 C C . MET B 1 1 ? -9.422 -18.828 -25.219 1 62.16 1 MET B C 1
ATOM 1699 O O . MET B 1 1 ? -8.859 -19.547 -24.391 1 62.16 1 MET B O 1
ATOM 1703 N N . GLN B 1 2 ? -8.773 -17.766 -25.625 1 82 2 GLN B N 1
ATOM 1704 C CA . GLN B 1 2 ? -7.477 -17.359 -25.094 1 82 2 GLN B CA 1
ATOM 1705 C C . GLN B 1 2 ? -7.637 -16.531 -23.828 1 82 2 GLN B C 1
ATOM 1707 O O . GLN B 1 2 ? -8.461 -15.617 -23.766 1 82 2 GLN B O 1
ATOM 1712 N N . PRO B 1 3 ? -7.055 -17.016 -22.719 1 88.44 3 PRO B N 1
ATOM 1713 C CA . PRO B 1 3 ? -7.066 -16.234 -21.484 1 88.44 3 PRO B CA 1
ATOM 1714 C C . PRO B 1 3 ? -6.457 -14.844 -21.672 1 88.44 3 PRO B C 1
ATOM 1716 O O . PRO B 1 3 ? -5.449 -14.695 -22.375 1 88.44 3 PRO B O 1
ATOM 1719 N N . THR B 1 4 ? -7.203 -13.867 -21.125 1 90.19 4 THR B N 1
ATOM 1720 C CA . THR B 1 4 ? -6.727 -12.516 -21.391 1 90.19 4 THR B CA 1
ATOM 1721 C C . THR B 1 4 ? -6.684 -11.688 -20.109 1 90.19 4 THR B C 1
ATOM 1723 O O . THR B 1 4 ? -6.094 -10.609 -20.078 1 90.19 4 THR B O 1
ATOM 1726 N N . ILE B 1 5 ? -7.215 -12.141 -19.062 1 91 5 ILE B N 1
ATOM 1727 C CA . ILE B 1 5 ? -7.305 -11.375 -17.828 1 91 5 ILE B CA 1
ATOM 1728 C C . ILE B 1 5 ? -6.215 -11.82 -16.859 1 91 5 ILE B C 1
ATOM 1730 O O . ILE B 1 5 ? -5.996 -13.023 -16.672 1 91 5 ILE B O 1
ATOM 1734 N N . THR B 1 6 ? -5.551 -10.875 -16.281 1 87.81 6 THR B N 1
ATOM 1735 C CA . THR B 1 6 ? -4.543 -11.219 -15.27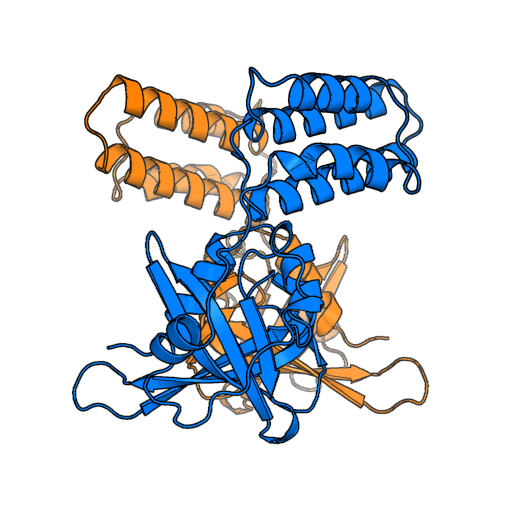3 1 87.81 6 THR B CA 1
ATOM 1736 C C . THR B 1 6 ? -5.199 -11.531 -13.938 1 87.81 6 THR B C 1
ATOM 1738 O O . THR B 1 6 ? -6.363 -11.188 -13.711 1 87.81 6 THR B O 1
ATOM 1741 N N . THR B 1 7 ? -4.445 -12.117 -13.094 1 87.56 7 THR B N 1
ATOM 1742 C CA . THR B 1 7 ? -4.941 -12.445 -11.766 1 87.56 7 THR B CA 1
ATOM 1743 C C . THR B 1 7 ? -5.246 -11.172 -10.977 1 87.56 7 THR B C 1
ATOM 1745 O O . THR B 1 7 ? -6.219 -11.117 -10.219 1 87.56 7 THR B O 1
ATOM 1748 N N . TYR B 1 8 ? -4.461 -10.125 -11.141 1 84.56 8 TYR B N 1
ATOM 1749 C CA . TYR B 1 8 ? -4.723 -8.859 -10.477 1 84.56 8 TYR B CA 1
ATOM 1750 C C . TYR B 1 8 ? -6.055 -8.273 -10.922 1 84.56 8 TYR B C 1
ATOM 1752 O O . TYR B 1 8 ? -6.816 -7.754 -10.102 1 84.56 8 TYR B O 1
ATOM 1760 N N . GLN B 1 9 ? -6.242 -8.289 -12.172 1 87.25 9 GLN B N 1
ATOM 1761 C CA . GLN B 1 9 ? -7.496 -7.773 -12.719 1 87.25 9 GLN B CA 1
ATOM 1762 C C . GLN B 1 9 ? -8.695 -8.539 -12.164 1 87.25 9 GLN B C 1
ATOM 1764 O O . GLN B 1 9 ? -9.719 -7.945 -11.828 1 87.25 9 GLN B O 1
ATOM 1769 N N . TYR B 1 10 ? -8.523 -9.805 -12.062 1 91.69 10 TYR B N 1
ATOM 1770 C CA . TYR B 1 10 ? -9.586 -10.625 -11.484 1 91.69 10 TYR B CA 1
ATOM 1771 C C . TYR B 1 10 ? -9.852 -10.227 -10.039 1 91.69 10 TYR B C 1
ATOM 1773 O O . TYR B 1 10 ? -11.008 -10.117 -9.625 1 91.69 10 TYR B O 1
ATOM 1781 N N . SER B 1 11 ? -8.766 -10.086 -9.25 1 88.44 11 SER B N 1
ATOM 1782 C CA . SER B 1 11 ? -8.906 -9.656 -7.859 1 88.44 11 SER B CA 1
ATOM 1783 C C . SER B 1 11 ? -9.594 -8.297 -7.773 1 88.44 11 SER B C 1
ATOM 1785 O O . SER B 1 11 ? -10.445 -8.078 -6.906 1 88.44 11 SER B O 1
ATOM 1787 N N . TYR B 1 12 ? -9.25 -7.395 -8.648 1 89.12 12 TYR B N 1
ATOM 1788 C CA . TYR B 1 12 ? -9.883 -6.082 -8.695 1 89.12 12 TYR B CA 1
ATOM 1789 C C . TYR B 1 12 ? -11.367 -6.203 -9.008 1 89.12 12 TYR B C 1
ATOM 1791 O O . TYR B 1 12 ? -12.195 -5.551 -8.367 1 89.12 12 TYR B O 1
ATOM 1799 N N . ILE B 1 13 ? -11.719 -6.988 -9.914 1 93.56 13 ILE B N 1
ATOM 1800 C CA . ILE B 1 13 ? -13.109 -7.223 -10.281 1 93.56 13 ILE B CA 1
ATOM 1801 C C . ILE B 1 13 ? -13.883 -7.777 -9.086 1 93.56 13 ILE B C 1
ATOM 1803 O O . ILE B 1 13 ? -14.984 -7.32 -8.789 1 93.56 13 ILE B O 1
ATOM 1807 N N . THR B 1 14 ? -13.297 -8.75 -8.438 1 92.44 14 THR B N 1
ATOM 1808 C CA . THR B 1 14 ? -13.906 -9.352 -7.258 1 92.44 14 THR B CA 1
ATOM 1809 C C . THR B 1 14 ? -14.188 -8.289 -6.195 1 92.44 14 THR B C 1
ATOM 1811 O O . THR B 1 14 ? -15.266 -8.258 -5.613 1 92.44 14 THR B O 1
ATOM 1814 N N . GLN B 1 15 ? -13.242 -7.484 -5.953 1 89.44 15 GLN B N 1
ATOM 1815 C CA . GLN B 1 15 ? -13.414 -6.414 -4.973 1 89.44 15 GLN B CA 1
ATOM 1816 C C . GLN B 1 15 ? -14.539 -5.465 -5.383 1 89.44 15 GLN B C 1
ATOM 1818 O O . GLN B 1 15 ? -15.344 -5.055 -4.551 1 89.44 15 GLN B O 1
ATOM 1823 N N . GLN B 1 16 ? -14.586 -5.074 -6.637 1 91.38 16 GLN B N 1
ATOM 1824 C CA . GLN B 1 16 ? -15.617 -4.18 -7.137 1 91.38 16 GLN B CA 1
ATOM 1825 C C . GLN B 1 16 ? -17 -4.797 -6.969 1 91.38 16 GLN B C 1
ATOM 1827 O O . GLN B 1 16 ? -17.953 -4.105 -6.605 1 91.38 16 GLN B O 1
ATOM 1832 N N . VAL B 1 17 ? -17.078 -6.027 -7.215 1 94.56 17 VAL B N 1
ATOM 1833 C CA . VAL B 1 17 ? -18.359 -6.723 -7.09 1 94.56 17 VAL B CA 1
ATOM 1834 C C . VAL B 1 17 ? -18.781 -6.754 -5.625 1 94.56 17 VAL B C 1
ATOM 1836 O O . VAL B 1 17 ? -19.938 -6.477 -5.305 1 94.56 17 VAL B O 1
ATOM 1839 N N . ASN B 1 18 ? -17.859 -7.113 -4.777 1 92.5 18 ASN B N 1
ATOM 1840 C CA . ASN B 1 18 ? -18.188 -7.16 -3.352 1 92.5 18 ASN B CA 1
ATOM 1841 C C . ASN B 1 18 ? -18.562 -5.781 -2.818 1 92.5 18 ASN B C 1
ATOM 1843 O O . ASN B 1 18 ? -19.469 -5.66 -1.992 1 92.5 18 ASN B O 1
ATOM 1847 N N . GLN B 1 19 ? -17.859 -4.816 -3.244 1 89.81 19 GLN B N 1
ATOM 1848 C CA . GLN B 1 19 ? -18.203 -3.455 -2.85 1 89.81 19 GLN B CA 1
ATOM 1849 C C . GLN B 1 19 ? -19.594 -3.066 -3.348 1 89.81 19 GLN B C 1
ATOM 1851 O O . GLN B 1 19 ? -20.344 -2.389 -2.643 1 89.81 19 GLN B O 1
ATOM 1856 N N . LEU B 1 20 ? -19.859 -3.428 -4.598 1 92.88 20 LEU B N 1
ATOM 1857 C CA . LEU B 1 20 ? -21.172 -3.182 -5.164 1 92.88 20 LEU B CA 1
ATOM 1858 C C . LEU B 1 20 ? -22.266 -3.779 -4.277 1 92.88 20 LEU B C 1
ATOM 1860 O O . LEU B 1 20 ? -23.234 -3.1 -3.938 1 92.88 20 LEU B O 1
ATOM 1864 N N . ILE B 1 21 ? -22.062 -4.98 -3.895 1 92.5 21 ILE B N 1
ATOM 1865 C CA . ILE B 1 21 ? -23.031 -5.676 -3.055 1 92.5 21 ILE B CA 1
ATOM 1866 C C . ILE B 1 21 ? -23.188 -4.938 -1.728 1 92.5 21 ILE B C 1
ATOM 1868 O O . ILE B 1 21 ? -24.312 -4.707 -1.27 1 92.5 21 ILE B O 1
ATOM 1872 N N . SER B 1 22 ? -22.141 -4.582 -1.132 1 92 22 SER B N 1
ATOM 1873 C CA . SER B 1 22 ? -22.172 -3.873 0.143 1 92 22 SER B CA 1
ATOM 1874 C C . SER B 1 22 ? -22.859 -2.523 0.014 1 92 22 SER B C 1
ATOM 1876 O O . SER B 1 22 ? -23.656 -2.141 0.883 1 92 22 SER B O 1
ATOM 1878 N N . ALA B 1 23 ? -22.594 -1.838 -0.98 1 87.94 23 ALA B N 1
ATOM 1879 C CA . ALA B 1 23 ? -23.188 -0.524 -1.199 1 87.94 23 ALA B CA 1
ATOM 1880 C C . ALA B 1 23 ? -24.688 -0.64 -1.444 1 87.94 23 ALA B C 1
ATOM 1882 O O . ALA B 1 23 ? -25.469 0.159 -0.926 1 87.94 23 ALA B O 1
ATOM 1883 N N . GLU B 1 24 ? -25.031 -1.593 -2.244 1 89.88 24 GLU B N 1
ATOM 1884 C CA . GLU B 1 24 ? -26.453 -1.771 -2.555 1 89.88 24 GLU B CA 1
ATOM 1885 C C . GLU B 1 24 ? -27.234 -2.188 -1.316 1 89.88 24 GLU B C 1
ATOM 1887 O O . GLU B 1 24 ? -28.406 -1.835 -1.174 1 89.88 24 GLU B O 1
ATOM 1892 N N . LEU B 1 25 ? -26.625 -2.98 -0.453 1 87.75 25 LEU B N 1
ATOM 1893 C CA . LEU B 1 25 ? -27.266 -3.387 0.793 1 87.75 25 LEU B CA 1
ATOM 1894 C C . LEU B 1 25 ? -27.469 -2.189 1.715 1 87.75 25 LEU B C 1
ATOM 1896 O O . LEU B 1 25 ? -28.422 -2.164 2.504 1 87.75 25 LEU B O 1
ATOM 1900 N N . ALA B 1 26 ? -26.688 -1.208 1.635 1 86.88 26 ALA B N 1
ATOM 1901 C CA . ALA B 1 26 ? -26.703 -0.052 2.527 1 86.88 26 ALA B CA 1
ATOM 1902 C C . ALA B 1 26 ? -27.719 0.993 2.051 1 86.88 26 ALA B C 1
ATOM 1904 O O . ALA B 1 26 ? -28.094 1.895 2.805 1 86.88 26 ALA B O 1
ATOM 1905 N N . VAL B 1 27 ? -28.078 0.901 0.845 1 86.88 27 VAL B N 1
ATOM 1906 C CA . VAL B 1 27 ? -28.969 1.938 0.324 1 86.88 27 VAL B CA 1
ATOM 1907 C C . VAL B 1 27 ? -30.281 1.314 -0.13 1 86.88 27 VAL B C 1
ATOM 1909 O O . VAL B 1 27 ? -30.297 0.217 -0.692 1 86.88 27 VAL B O 1
ATOM 1912 N N . ASN B 1 28 ? -31.359 2.004 0.076 1 84.19 28 ASN B N 1
ATOM 1913 C CA . ASN B 1 28 ? -32.688 1.526 -0.312 1 84.19 28 ASN B CA 1
ATOM 1914 C C . ASN B 1 28 ? -33.188 2.23 -1.567 1 84.19 28 ASN B C 1
ATOM 1916 O O . ASN B 1 28 ? -34.062 1.711 -2.27 1 84.19 28 ASN B O 1
ATOM 1920 N N . ASP B 1 29 ? -32.656 3.309 -1.822 1 90.69 29 ASP B N 1
ATOM 1921 C CA . ASP B 1 29 ? -33.094 4.09 -2.975 1 90.69 29 ASP B CA 1
ATOM 1922 C C . ASP B 1 29 ? -32.688 3.416 -4.281 1 90.69 29 ASP B C 1
ATOM 1924 O O . ASP B 1 29 ? -31.5 3.146 -4.504 1 90.69 29 ASP B O 1
ATOM 1928 N N . LEU B 1 30 ? -33.688 3.193 -5.117 1 88.56 30 LEU B N 1
ATOM 1929 C CA . LEU B 1 30 ? -33.469 2.463 -6.359 1 88.56 30 LEU B CA 1
ATOM 1930 C C . LEU B 1 30 ? -32.594 3.271 -7.316 1 88.56 30 LEU B C 1
ATOM 1932 O O . LEU B 1 30 ? -31.812 2.705 -8.078 1 88.56 30 LEU B O 1
ATOM 1936 N N . GLN B 1 31 ? -32.781 4.527 -7.223 1 90.44 31 GLN B N 1
ATOM 1937 C CA . GLN B 1 31 ? -31.969 5.383 -8.086 1 90.44 31 GLN B CA 1
ATOM 1938 C C . GLN B 1 31 ? -30.5 5.363 -7.672 1 90.44 31 GLN B C 1
ATOM 1940 O O . GLN B 1 31 ? -29.609 5.289 -8.516 1 90.44 31 GLN B O 1
ATOM 1945 N N . ILE B 1 32 ? -30.328 5.391 -6.379 1 87 32 ILE B N 1
ATOM 1946 C CA . ILE B 1 32 ? -28.953 5.34 -5.863 1 87 32 ILE B CA 1
ATOM 1947 C C . ILE B 1 32 ? -28.344 3.98 -6.176 1 87 32 ILE B C 1
ATOM 1949 O O . ILE B 1 32 ? -27.172 3.898 -6.57 1 87 32 ILE B O 1
ATOM 1953 N N . ARG B 1 33 ? -29.047 2.986 -6.145 1 89.88 33 ARG B N 1
ATOM 1954 C CA . ARG B 1 33 ? -28.562 1.646 -6.453 1 89.88 33 ARG B CA 1
ATOM 1955 C C . ARG B 1 33 ? -28.156 1.536 -7.914 1 89.88 33 ARG B C 1
ATOM 1957 O O . ARG B 1 33 ? -27.125 0.928 -8.234 1 89.88 33 ARG B O 1
ATOM 1964 N N . ALA B 1 34 ? -28.922 2.17 -8.766 1 91.62 34 ALA B N 1
ATOM 1965 C CA . ALA B 1 34 ? -28.609 2.143 -10.195 1 91.62 34 ALA B CA 1
ATOM 1966 C C . ALA B 1 34 ? -27.312 2.885 -10.492 1 91.62 34 ALA B C 1
ATOM 1968 O O . ALA B 1 34 ? -26.531 2.463 -11.352 1 91.62 34 ALA B O 1
ATOM 1969 N N . VAL B 1 35 ? -27.172 3.891 -9.773 1 90.12 35 VAL B N 1
ATOM 1970 C CA . VAL B 1 35 ? -25.969 4.695 -9.969 1 90.12 35 VAL B CA 1
ATOM 1971 C C . VAL B 1 35 ? -24.734 3.91 -9.531 1 90.12 35 VAL B C 1
ATOM 1973 O O . VAL B 1 35 ? -23.734 3.863 -10.25 1 90.12 35 VAL B O 1
ATOM 1976 N N . VAL B 1 36 ? -24.812 3.266 -8.414 1 89.12 36 VAL B N 1
ATOM 1977 C CA . VAL B 1 36 ? -23.703 2.484 -7.887 1 89.12 36 VAL B CA 1
ATOM 1978 C C . VAL B 1 36 ? -23.406 1.312 -8.82 1 89.12 36 VAL B C 1
ATOM 1980 O O . VAL B 1 36 ? -22.25 0.997 -9.086 1 89.12 36 VAL B O 1
ATOM 1983 N N . ARG B 1 37 ? -24.391 0.789 -9.352 1 92.62 37 ARG B N 1
ATOM 1984 C CA . ARG B 1 37 ? -24.234 -0.333 -10.273 1 92.62 37 ARG B CA 1
ATOM 1985 C C . ARG B 1 37 ? -23.547 0.113 -11.562 1 92.62 37 ARG B C 1
ATOM 1987 O O . ARG B 1 37 ? -22.641 -0.554 -12.055 1 92.62 37 ARG B O 1
ATOM 1994 N N . ALA B 1 38 ? -24 1.185 -12.062 1 93.12 38 ALA B N 1
ATOM 1995 C CA . ALA B 1 38 ? -23.422 1.728 -13.289 1 93.12 38 ALA B CA 1
ATOM 1996 C C . ALA B 1 38 ? -21.938 2.061 -13.102 1 93.12 38 ALA B C 1
ATOM 1998 O O . ALA B 1 38 ? -21.125 1.835 -14 1 93.12 38 ALA B O 1
ATOM 1999 N N . GLN B 1 39 ? -21.688 2.553 -12.008 1 88.19 39 GLN B N 1
ATOM 2000 C CA . GLN B 1 39 ? -20.297 2.9 -11.711 1 88.19 39 GLN B CA 1
ATOM 2001 C C . GLN B 1 39 ? -19.422 1.653 -11.648 1 88.19 39 GLN B C 1
ATOM 2003 O O . GLN B 1 39 ? -18.312 1.637 -12.195 1 88.19 39 GLN B O 1
ATOM 2008 N N . ALA B 1 40 ? -19.875 0.632 -11.023 1 92.44 40 ALA B N 1
ATOM 2009 C CA . ALA B 1 40 ? -19.141 -0.622 -10.93 1 92.44 40 ALA B CA 1
ATOM 2010 C C . ALA B 1 40 ? -18.906 -1.225 -12.312 1 92.44 40 ALA B C 1
ATOM 2012 O O . ALA B 1 40 ? -17.797 -1.661 -12.625 1 92.44 40 ALA B O 1
ATOM 2013 N N . ILE B 1 41 ? -19.891 -1.182 -13.141 1 93.88 41 ILE B N 1
ATOM 2014 C CA . ILE B 1 41 ? -19.797 -1.747 -14.477 1 93.88 41 ILE B CA 1
ATOM 2015 C C . ILE B 1 41 ? -18.781 -0.958 -15.305 1 93.88 41 ILE B C 1
ATOM 2017 O O . ILE B 1 41 ? -17.984 -1.541 -16.047 1 93.88 41 ILE B O 1
ATOM 2021 N N . LYS B 1 42 ? -18.828 0.268 -15.117 1 90.62 42 LYS B N 1
ATOM 2022 C CA . LYS B 1 42 ? -17.891 1.137 -15.828 1 90.62 42 LYS B CA 1
ATOM 2023 C C . LYS B 1 42 ? -16.438 0.8 -15.461 1 90.62 42 LYS B C 1
ATOM 2025 O O . LYS B 1 42 ? -15.562 0.832 -16.328 1 90.62 42 LYS B O 1
ATOM 2030 N N . ARG B 1 43 ? -16.234 0.417 -14.297 1 87.56 43 ARG B N 1
ATOM 2031 C CA . ARG B 1 43 ? -14.891 0.112 -13.812 1 87.56 43 ARG B CA 1
ATOM 2032 C C . ARG B 1 43 ? -14.445 -1.275 -14.266 1 87.56 43 ARG B C 1
ATOM 2034 O O . ARG B 1 43 ? -13.266 -1.493 -14.555 1 87.56 43 ARG B O 1
ATOM 2041 N N . ILE B 1 44 ? -15.344 -2.16 -14.391 1 93.88 44 ILE B N 1
ATOM 2042 C CA . ILE B 1 44 ? -15.031 -3.564 -14.641 1 93.88 44 ILE B CA 1
ATOM 2043 C C . ILE B 1 44 ? -14.906 -3.811 -16.141 1 93.88 44 ILE B C 1
ATOM 2045 O O . ILE B 1 44 ? -14.031 -4.559 -16.578 1 93.88 44 ILE B O 1
ATOM 2049 N N . THR B 1 45 ? -15.641 -3.162 -16.953 1 93.75 45 THR B N 1
ATOM 2050 C CA . THR B 1 45 ? -15.828 -3.459 -18.359 1 93.75 45 THR B CA 1
ATOM 2051 C C . THR B 1 45 ? -14.5 -3.355 -19.125 1 93.75 45 THR B C 1
ATOM 2053 O O . THR B 1 45 ? -14.164 -4.238 -19.922 1 93.75 45 THR B O 1
ATOM 2056 N N . PRO B 1 46 ? -13.742 -2.355 -18.844 1 90.94 46 PRO B N 1
ATOM 2057 C CA . PRO B 1 46 ? -12.508 -2.227 -19.625 1 90.94 46 PRO B CA 1
ATOM 2058 C C . PRO B 1 46 ? -11.516 -3.355 -19.359 1 90.94 46 PRO B C 1
ATOM 2060 O O . PRO B 1 46 ? -10.578 -3.555 -20.125 1 90.94 46 PRO B O 1
ATOM 2063 N N . LEU B 1 47 ? -11.664 -4.055 -18.328 1 89.88 47 LEU B N 1
ATOM 2064 C CA . LEU B 1 47 ? -10.727 -5.098 -17.953 1 89.88 47 LEU B CA 1
ATOM 2065 C C . LEU B 1 47 ? -11.047 -6.41 -18.656 1 89.88 47 LEU B C 1
ATOM 2067 O O . LEU B 1 47 ? -10.234 -7.332 -18.672 1 89.88 47 LEU B O 1
ATOM 2071 N N . LEU B 1 48 ? -12.195 -6.473 -19.281 1 93.38 48 LEU B N 1
ATOM 2072 C CA . LEU B 1 48 ? -12.672 -7.719 -19.875 1 93.38 48 LEU B CA 1
ATOM 2073 C C . LEU B 1 48 ? -12.609 -7.652 -21.406 1 93.38 48 LEU B C 1
ATOM 2075 O O . LEU B 1 48 ? -12.766 -6.574 -21.984 1 93.38 48 LEU B O 1
ATOM 2079 N N . PRO B 1 49 ? -12.375 -8.875 -22 1 92.31 49 PRO B N 1
ATOM 2080 C CA . PRO B 1 49 ? -12.367 -8.891 -23.469 1 92.31 49 PRO B CA 1
ATOM 2081 C C . PRO B 1 49 ? -13.75 -8.617 -24.062 1 92.31 49 PRO B C 1
ATOM 2083 O O . PRO B 1 49 ? -14.742 -9.219 -23.641 1 92.31 49 PRO B O 1
ATOM 2086 N N . SER B 1 50 ? -13.867 -7.758 -25.031 1 87.31 50 SER B N 1
ATOM 2087 C CA . SER B 1 50 ? -15.141 -7.277 -25.562 1 87.31 50 SER B CA 1
ATOM 2088 C C . SER B 1 50 ? -15.812 -8.344 -26.422 1 87.31 50 SER B C 1
ATOM 2090 O O . SER B 1 50 ? -17.047 -8.422 -26.469 1 87.31 50 SER B O 1
ATOM 2092 N N . ASP B 1 51 ? -15.094 -9.117 -27.078 1 86.06 51 ASP B N 1
ATOM 2093 C CA . ASP B 1 51 ? -15.68 -10.055 -28.031 1 86.06 51 ASP B CA 1
ATOM 2094 C C . ASP B 1 51 ? -15.719 -11.469 -27.453 1 86.06 51 ASP B C 1
ATOM 2096 O O . ASP B 1 51 ? -15.492 -12.445 -28.172 1 86.06 51 ASP B O 1
ATOM 2100 N N . ASN B 1 52 ? -16.062 -11.594 -26.234 1 91.5 52 ASN B N 1
ATOM 2101 C CA . ASN B 1 52 ? -16.125 -12.898 -25.594 1 91.5 52 ASN B CA 1
ATOM 2102 C C . ASN B 1 52 ? -17.484 -13.148 -24.969 1 91.5 52 ASN B C 1
ATOM 2104 O O . ASN B 1 52 ? -17.984 -12.305 -24.219 1 91.5 52 ASN B O 1
ATOM 2108 N N . PRO B 1 53 ? -18.094 -14.203 -25.297 1 93.31 53 PRO B N 1
ATOM 2109 C CA . PRO B 1 53 ? -19.406 -14.5 -24.75 1 93.31 53 PRO B CA 1
ATOM 2110 C C . PRO B 1 53 ? -19.406 -14.547 -23.219 1 93.31 53 PRO B C 1
ATOM 2112 O O . PRO B 1 53 ? -20.406 -14.195 -22.578 1 93.31 53 PRO B O 1
ATOM 2115 N N . ILE B 1 54 ? -18.406 -15.023 -22.656 1 94.56 54 ILE B N 1
ATOM 2116 C CA . ILE B 1 54 ? -18.297 -15.078 -21.203 1 94.56 54 ILE B CA 1
ATOM 2117 C C . ILE B 1 54 ? -18.438 -13.672 -20.625 1 94.56 54 ILE B C 1
ATOM 2119 O O . ILE B 1 54 ? -19.141 -13.461 -19.625 1 94.56 54 ILE B O 1
ATOM 2123 N N . THR B 1 55 ? -17.75 -12.734 -21.234 1 94.88 55 THR B N 1
ATOM 2124 C CA . THR B 1 55 ? -17.812 -11.336 -20.812 1 94.88 55 THR B CA 1
ATOM 2125 C C . THR B 1 55 ? -19.234 -10.797 -20.891 1 94.88 55 THR B C 1
ATOM 2127 O O . THR B 1 55 ? -19.734 -10.203 -19.938 1 94.88 55 THR B O 1
ATOM 2130 N N . ALA B 1 56 ? -19.828 -11.023 -21.984 1 94.19 56 ALA B N 1
ATOM 2131 C CA . ALA B 1 56 ? -21.188 -10.531 -22.188 1 94.19 56 ALA B CA 1
ATOM 2132 C C . ALA B 1 56 ? -22.156 -11.094 -21.141 1 94.19 56 ALA B C 1
ATOM 2134 O O . ALA B 1 56 ? -22.969 -10.359 -20.594 1 94.19 56 ALA B O 1
ATOM 2135 N N . ASN B 1 57 ? -22.094 -12.312 -20.938 1 94.81 57 ASN B N 1
ATOM 2136 C CA . ASN B 1 57 ? -22.953 -12.961 -19.938 1 94.81 57 ASN B CA 1
ATOM 2137 C C . ASN B 1 57 ? -22.703 -12.414 -18.547 1 94.81 57 ASN B C 1
ATOM 2139 O O . ASN B 1 57 ? -23.656 -12.125 -17.812 1 94.81 57 ASN B O 1
ATOM 2143 N N . PHE B 1 58 ? -21.406 -12.305 -18.219 1 96.19 58 PHE B N 1
ATOM 2144 C CA . PHE B 1 58 ? -21.031 -11.789 -16.906 1 96.19 58 PHE B CA 1
ATOM 2145 C C . PHE B 1 58 ? -21.594 -10.391 -16.688 1 96.19 58 PHE B C 1
ATOM 2147 O O . PHE B 1 58 ? -22.234 -10.125 -15.664 1 96.19 58 PHE B O 1
ATOM 2154 N N . LEU B 1 59 ? -21.422 -9.516 -17.641 1 95.12 59 LEU B N 1
ATOM 2155 C CA . LEU B 1 59 ? -21.875 -8.133 -17.531 1 95.12 59 LEU B CA 1
ATOM 2156 C C . LEU B 1 59 ? -23.391 -8.055 -17.516 1 95.12 59 LEU B C 1
ATOM 2158 O O . LEU B 1 59 ? -23.969 -7.195 -16.844 1 95.12 59 LEU B O 1
ATOM 2162 N N . SER B 1 60 ? -24.047 -8.875 -18.234 1 94.5 60 SER B N 1
ATOM 2163 C CA . SER B 1 60 ? -25.5 -8.914 -18.234 1 94.5 60 SER B CA 1
ATOM 2164 C C . SER B 1 60 ? -26.047 -9.25 -16.844 1 94.5 60 SER B C 1
ATOM 2166 O O . SER B 1 60 ? -27 -8.617 -16.375 1 94.5 60 SER B O 1
ATOM 2168 N N . HIS B 1 61 ? -25.453 -10.227 -16.188 1 93.75 61 HIS B N 1
ATOM 2169 C CA . HIS B 1 61 ? -25.875 -10.594 -14.844 1 93.75 61 HIS B CA 1
ATOM 2170 C C . HIS B 1 61 ? -25.578 -9.477 -13.852 1 93.75 61 HIS B C 1
ATOM 2172 O O . HIS B 1 61 ? -26.375 -9.227 -12.945 1 93.75 61 HIS B O 1
ATOM 2178 N N . LEU B 1 62 ? -24.469 -8.82 -14.031 1 92.75 62 LEU B N 1
ATOM 2179 C C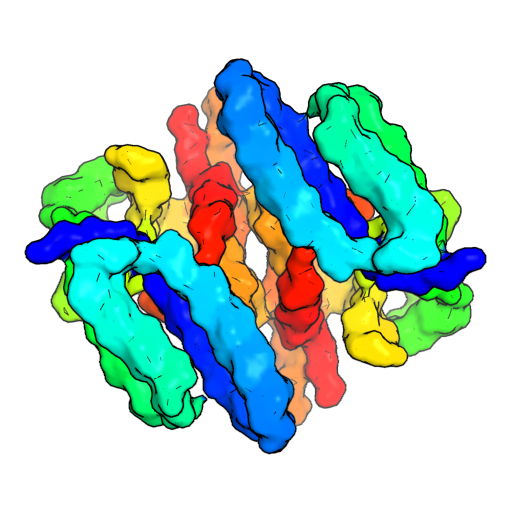A . LEU B 1 62 ? -24.125 -7.707 -13.156 1 92.75 62 LEU B CA 1
ATOM 2180 C C . LEU B 1 62 ? -25.125 -6.566 -13.289 1 92.75 62 LEU B C 1
ATOM 2182 O O . LEU B 1 62 ? -25.438 -5.887 -12.305 1 92.75 62 LEU B O 1
ATOM 2186 N N . GLN B 1 63 ? -25.625 -6.391 -14.422 1 91.38 63 GLN B N 1
ATOM 2187 C CA . GLN B 1 63 ? -26.531 -5.281 -14.711 1 91.38 63 GLN B CA 1
ATOM 2188 C C . GLN B 1 63 ? -27.938 -5.582 -14.227 1 91.38 63 GLN B C 1
ATOM 2190 O O . GLN B 1 63 ? -28.656 -4.68 -13.773 1 91.38 63 GLN B O 1
ATOM 2195 N N . THR B 1 64 ? -28.328 -6.789 -14.25 1 87.44 64 THR B N 1
ATOM 2196 C CA . THR B 1 64 ? -29.75 -7.074 -14.117 1 87.44 64 THR B CA 1
ATOM 2197 C C . THR B 1 64 ? -30.047 -7.762 -12.781 1 87.44 64 THR B C 1
ATOM 2199 O O . THR B 1 64 ? -31.125 -7.586 -12.211 1 87.44 64 THR B O 1
ATOM 2202 N N . ASP B 1 65 ? -29.109 -8.5 -12.305 1 85.12 65 ASP B N 1
ATOM 2203 C CA . ASP B 1 65 ? -29.391 -9.344 -11.148 1 85.12 65 ASP B CA 1
ATOM 2204 C C . ASP B 1 65 ? -29.172 -8.586 -9.844 1 85.12 65 ASP B C 1
ATOM 2206 O O . ASP B 1 65 ? -28.266 -7.738 -9.766 1 85.12 65 ASP B O 1
ATOM 2210 N N . ARG B 1 66 ? -30.031 -8.789 -8.891 1 83.69 66 ARG B N 1
ATOM 2211 C CA . ARG B 1 66 ? -29.719 -8.398 -7.52 1 83.69 66 ARG B CA 1
ATOM 2212 C C . ARG B 1 66 ? -28.688 -9.336 -6.906 1 83.69 66 ARG B C 1
ATOM 2214 O O . ARG B 1 66 ? -29 -10.477 -6.559 1 83.69 66 ARG B O 1
ATOM 2221 N N . LEU B 1 67 ? -27.562 -8.938 -6.852 1 86.19 67 LEU B N 1
ATOM 2222 C CA . LEU B 1 67 ? -26.469 -9.797 -6.383 1 86.19 67 LEU B CA 1
ATOM 2223 C C . LEU B 1 67 ? -26.453 -9.859 -4.859 1 86.19 67 LEU B C 1
ATOM 2225 O O . LEU B 1 67 ? -26.719 -8.859 -4.188 1 86.19 67 LEU B O 1
ATOM 2229 N N . THR B 1 68 ? -26.25 -11.133 -4.348 1 90.12 68 THR B N 1
ATOM 2230 C CA . THR B 1 68 ? -26.047 -11.367 -2.924 1 90.12 68 THR B CA 1
ATOM 2231 C C . THR B 1 68 ? -24.656 -11.922 -2.66 1 90.12 68 THR B C 1
ATOM 2233 O O . THR B 1 68 ? -23.953 -12.32 -3.592 1 90.12 68 THR B O 1
ATOM 2236 N N . ARG B 1 69 ? -24.312 -11.859 -1.396 1 90.19 69 ARG B N 1
ATOM 2237 C CA . ARG B 1 69 ? -23.016 -12.398 -1.005 1 90.19 69 ARG B CA 1
ATOM 2238 C C . ARG B 1 69 ? -22.906 -13.883 -1.338 1 90.19 69 ARG B C 1
ATOM 2240 O O . ARG B 1 69 ? -21.812 -14.383 -1.622 1 90.19 69 ARG B O 1
ATOM 2247 N N . ALA B 1 70 ? -23.984 -14.531 -1.424 1 91.25 70 ALA B N 1
ATOM 2248 C CA . ALA B 1 70 ? -24.016 -15.969 -1.707 1 91.25 70 ALA B CA 1
ATOM 2249 C C . ALA B 1 70 ? -23.906 -16.234 -3.207 1 91.25 70 ALA B C 1
ATOM 2251 O O . ALA B 1 70 ? -23.281 -17.203 -3.635 1 91.25 70 ALA B O 1
ATOM 2252 N N . LYS B 1 71 ? -24.422 -15.375 -4.035 1 92.31 71 LYS B N 1
ATOM 2253 C CA . LYS B 1 71 ? -24.5 -15.594 -5.473 1 92.31 71 LYS B CA 1
ATOM 2254 C C . LYS B 1 71 ? -23.266 -15.039 -6.188 1 92.31 71 LYS B C 1
ATOM 2256 O O . LYS B 1 71 ? -22.891 -15.531 -7.254 1 92.31 71 LYS B O 1
ATOM 2261 N N . ALA B 1 72 ? -22.656 -14.102 -5.527 1 94.5 72 ALA B N 1
ATOM 2262 C CA . ALA B 1 72 ? -21.562 -13.375 -6.164 1 94.5 72 ALA B CA 1
ATOM 2263 C C . ALA B 1 72 ? -20.406 -14.312 -6.512 1 94.5 72 ALA B C 1
ATOM 2265 O O . ALA B 1 72 ? -19.875 -14.258 -7.621 1 94.5 72 ALA B O 1
ATOM 2266 N N . PRO B 1 73 ? -20.078 -15.219 -5.609 1 92.69 73 PRO B N 1
ATOM 2267 C CA . PRO B 1 73 ? -18.969 -16.109 -5.945 1 92.69 73 PRO B CA 1
ATOM 2268 C C . PRO B 1 73 ? -19.234 -16.938 -7.199 1 92.69 73 PRO B C 1
ATOM 2270 O O . PRO B 1 73 ? -18.312 -17.172 -7.996 1 92.69 73 PRO B O 1
ATOM 2273 N N . GLN B 1 74 ? -20.406 -17.328 -7.426 1 94 74 GLN B N 1
ATOM 2274 C CA . GLN B 1 74 ? -20.75 -18.125 -8.602 1 94 74 GLN B CA 1
ATOM 2275 C C . GLN B 1 74 ? -20.594 -17.312 -9.883 1 94 74 GLN B C 1
ATOM 2277 O O . GLN B 1 74 ? -20.062 -17.812 -10.875 1 94 74 GLN B O 1
ATOM 2282 N N . LEU B 1 75 ? -21.062 -16.156 -9.852 1 95.38 75 LEU B N 1
ATOM 2283 C CA . LEU B 1 75 ? -20.922 -15.273 -11.008 1 95.38 75 LEU B CA 1
ATOM 2284 C C . LEU B 1 75 ? -19.453 -15.016 -11.32 1 95.38 75 LEU B C 1
ATOM 2286 O O . LEU B 1 75 ? -19.031 -15.086 -12.484 1 95.38 75 LEU B O 1
ATOM 2290 N N . LEU B 1 76 ? -18.656 -14.797 -10.297 1 95 76 LEU B N 1
ATOM 2291 C CA . LEU B 1 76 ? -17.25 -14.508 -10.469 1 95 76 LEU B CA 1
ATOM 2292 C C . LEU B 1 76 ? -16.516 -15.719 -11.031 1 95 76 LEU B C 1
ATOM 2294 O O . LEU B 1 76 ? -15.57 -15.57 -11.82 1 95 76 LEU B O 1
ATOM 2298 N N . GLU B 1 77 ? -16.953 -16.875 -10.695 1 93.56 77 GLU B N 1
ATOM 2299 C CA . GLU B 1 77 ? -16.328 -18.109 -11.156 1 93.56 77 GLU B CA 1
ATOM 2300 C C . GLU B 1 77 ? -16.438 -18.25 -12.672 1 93.56 77 GLU B C 1
ATOM 2302 O O . GLU B 1 77 ? -15.633 -18.953 -13.297 1 93.56 77 GLU B O 1
ATOM 2307 N N . THR B 1 78 ? -17.391 -17.641 -13.281 1 93.88 78 THR B N 1
ATOM 2308 C CA . THR B 1 78 ? -17.578 -17.734 -14.727 1 93.88 78 THR B CA 1
ATOM 2309 C C . THR B 1 78 ? -16.391 -17.094 -15.461 1 93.88 78 THR B C 1
ATOM 2311 O O . THR B 1 78 ? -16.188 -17.359 -16.656 1 93.88 78 THR B O 1
ATOM 2314 N N . LEU B 1 79 ? -15.641 -16.328 -14.766 1 94.25 79 LEU B N 1
ATOM 2315 C CA . LEU B 1 79 ? -14.531 -15.609 -15.398 1 94.25 79 LEU B CA 1
ATOM 2316 C C . LEU B 1 79 ? -13.25 -16.438 -15.344 1 94.25 79 LEU B C 1
ATOM 2318 O O . LEU B 1 79 ? -12.258 -16.094 -15.977 1 94.25 79 LEU B O 1
ATOM 2322 N N . ILE B 1 80 ? -13.281 -17.531 -14.688 1 91.19 80 ILE B N 1
ATOM 2323 C CA . ILE B 1 80 ? -12.086 -18.328 -14.398 1 91.19 80 ILE B CA 1
ATOM 2324 C C . ILE B 1 80 ? -11.414 -18.75 -15.703 1 91.19 80 ILE B C 1
ATOM 2326 O O . ILE B 1 80 ? -10.188 -18.656 -15.828 1 91.19 80 ILE B O 1
ATOM 2330 N N . PRO B 1 81 ? -12.141 -19.094 -16.766 1 91.25 81 PRO B N 1
ATOM 2331 C CA . PRO B 1 81 ? -11.492 -19.516 -18.016 1 91.25 81 PRO B CA 1
ATOM 2332 C C . PRO B 1 81 ? -10.758 -18.375 -18.719 1 91.25 81 PRO B C 1
ATOM 2334 O O . PRO B 1 81 ? -9.922 -18.625 -19.594 1 91.25 81 PRO B O 1
ATOM 2337 N N . LEU B 1 82 ? -11.039 -17.25 -18.375 1 93.94 82 LEU B N 1
ATOM 2338 C CA . LEU B 1 82 ? -10.438 -16.094 -19.047 1 93.94 82 LEU B CA 1
ATOM 2339 C C . LEU B 1 82 ? -9.141 -15.688 -18.344 1 93.94 82 LEU B C 1
ATOM 2341 O O . LEU B 1 82 ? -8.398 -14.852 -18.859 1 93.94 82 LEU B O 1
ATOM 2345 N N . ILE B 1 83 ? -8.836 -16.297 -17.234 1 93 83 ILE B N 1
ATOM 2346 C CA . ILE B 1 83 ? -7.703 -15.875 -16.422 1 93 83 ILE B CA 1
ATOM 2347 C C . ILE B 1 83 ? -6.426 -16.547 -16.922 1 93 83 ILE B C 1
ATOM 2349 O O . ILE B 1 83 ? -6.414 -17.75 -17.188 1 93 83 ILE B O 1
ATOM 2353 N N . ILE B 1 84 ? -5.375 -15.75 -17.141 1 91.44 84 ILE B N 1
ATOM 2354 C CA . ILE B 1 84 ? -4.055 -16.281 -17.453 1 91.44 84 ILE B CA 1
ATOM 2355 C C . ILE B 1 84 ? -3.443 -16.906 -16.203 1 91.44 84 ILE B C 1
ATOM 2357 O O . ILE B 1 84 ? -3.168 -16.203 -15.219 1 91.44 84 ILE B O 1
ATOM 2361 N N . PRO B 1 85 ? -3.248 -18.141 -16.234 1 91.56 85 PRO B N 1
ATOM 2362 C CA . PRO B 1 85 ? -2.713 -18.781 -15.031 1 91.56 85 PRO B CA 1
ATOM 2363 C C . PRO B 1 85 ? -1.235 -18.469 -14.805 1 91.56 85 PRO B C 1
ATOM 2365 O O . PRO B 1 85 ? -0.509 -18.188 -15.758 1 91.56 85 PRO B O 1
ATOM 2368 N N . PHE B 1 86 ? -0.858 -18.453 -13.531 1 92.25 86 PHE B N 1
ATOM 2369 C CA . PHE B 1 86 ? 0.563 -18.438 -13.203 1 92.25 86 PHE B CA 1
ATOM 2370 C C . PHE B 1 86 ? 1.286 -19.609 -13.859 1 92.25 86 PHE B C 1
ATOM 2372 O O . PHE B 1 86 ? 0.752 -20.719 -13.922 1 92.25 86 PHE B O 1
ATOM 2379 N N . PRO B 1 87 ? 2.498 -19.406 -14.328 1 90.25 87 PRO B N 1
ATOM 2380 C CA . PRO B 1 87 ? 3.193 -20.5 -15.023 1 90.25 87 PRO B CA 1
ATOM 2381 C C . PRO B 1 87 ? 3.426 -21.719 -14.133 1 90.25 87 PRO B C 1
ATOM 2383 O O . PRO B 1 87 ? 3.715 -21.562 -12.945 1 90.25 87 PRO B O 1
ATOM 2386 N N . SER B 1 88 ? 3.213 -22.859 -14.773 1 88.56 88 SER B N 1
ATOM 2387 C CA . SER B 1 88 ? 3.568 -24.109 -14.102 1 88.56 88 SER B CA 1
ATOM 2388 C C . SER B 1 88 ? 5.062 -24.391 -14.219 1 88.56 88 SER B C 1
ATOM 2390 O O . SER B 1 88 ? 5.613 -24.422 -15.32 1 88.56 88 SER B O 1
ATOM 2392 N N . LEU B 1 89 ? 5.695 -24.516 -13.133 1 92.31 89 LEU B N 1
ATOM 2393 C CA . LEU B 1 89 ? 7.137 -24.734 -13.125 1 92.31 89 LEU B CA 1
ATOM 2394 C C . LEU B 1 89 ? 7.473 -26.141 -12.672 1 92.31 89 LEU B C 1
ATOM 2396 O O . LEU B 1 89 ? 6.855 -26.672 -11.742 1 92.31 89 LEU B O 1
ATOM 2400 N N . THR B 1 90 ? 8.422 -26.734 -13.406 1 92.38 90 THR B N 1
ATOM 2401 C CA . THR B 1 90 ? 8.977 -28 -12.945 1 92.38 90 THR B CA 1
ATOM 2402 C C . THR B 1 90 ? 9.914 -27.781 -11.758 1 92.38 90 THR B C 1
ATOM 2404 O O . THR B 1 90 ? 10.305 -26.641 -11.469 1 92.38 90 THR B O 1
ATOM 2407 N N . THR B 1 91 ? 10.219 -28.969 -11.109 1 92 91 THR B N 1
ATOM 2408 C CA . THR B 1 91 ? 11.164 -28.906 -10 1 92 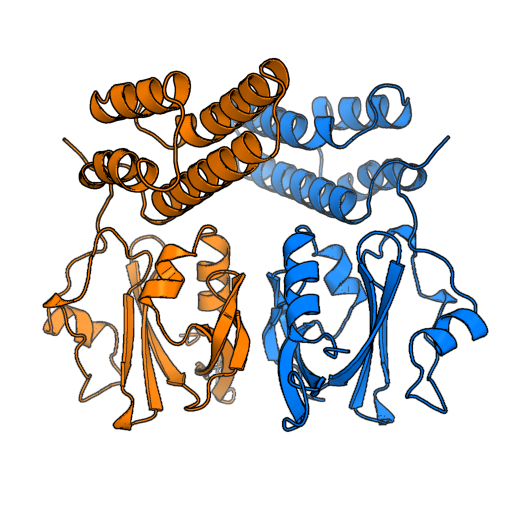91 THR B CA 1
ATOM 2409 C C . THR B 1 91 ? 12.492 -28.312 -10.461 1 92 91 THR B C 1
ATOM 2411 O O . THR B 1 91 ? 13.086 -27.484 -9.758 1 92 91 THR B O 1
ATOM 2414 N N . LYS B 1 92 ? 12.898 -28.703 -11.609 1 92.56 92 LYS B N 1
ATOM 2415 C CA . LYS B 1 92 ? 14.156 -28.219 -12.156 1 92.56 92 LYS B CA 1
ATOM 2416 C C . LYS B 1 92 ? 14.086 -26.734 -12.453 1 92.56 92 LYS B C 1
ATOM 2418 O O . LYS B 1 92 ? 15.008 -25.984 -12.125 1 92.56 92 LYS B O 1
ATOM 2423 N N . GLN B 1 93 ? 13.039 -26.328 -13.031 1 93.94 93 GLN B N 1
ATOM 2424 C CA . GLN B 1 93 ? 12.844 -24.922 -13.367 1 93.94 93 GLN B CA 1
ATOM 2425 C C . GLN B 1 93 ? 12.805 -24.047 -12.117 1 93.94 93 GLN B C 1
ATOM 2427 O O . GLN B 1 93 ? 13.391 -22.969 -12.086 1 93.94 93 GLN B O 1
ATOM 2432 N N . LEU B 1 94 ? 12.125 -24.531 -11.109 1 94.81 94 LEU B N 1
ATOM 2433 C CA . LEU B 1 94 ? 12.008 -23.797 -9.852 1 94.81 94 LEU B CA 1
ATOM 2434 C C . LEU B 1 94 ? 13.367 -23.672 -9.172 1 94.81 94 LEU B C 1
ATOM 2436 O O . LEU B 1 94 ? 13.727 -22.594 -8.688 1 94.81 94 LEU B O 1
ATOM 2440 N N . SER B 1 95 ? 14.125 -24.703 -9.156 1 94.25 95 SER B N 1
ATOM 2441 C CA . SER B 1 95 ? 15.438 -24.703 -8.516 1 94.25 95 SER B CA 1
ATOM 2442 C C . SER B 1 95 ? 16.391 -23.719 -9.188 1 94.25 95 SER B C 1
ATOM 2444 O O . SER B 1 95 ? 17.234 -23.109 -8.523 1 94.25 95 SER B O 1
ATOM 2446 N N . LYS B 1 96 ? 16.203 -23.5 -10.445 1 94.19 96 LYS B N 1
ATOM 2447 C CA . LYS B 1 96 ? 17.062 -22.594 -11.203 1 94.19 96 LYS B CA 1
ATOM 2448 C C . LYS B 1 96 ? 16.844 -21.141 -10.773 1 94.19 96 LYS B C 1
ATOM 2450 O O . LYS B 1 96 ? 17.719 -20.297 -10.961 1 94.19 96 LYS B O 1
ATOM 2455 N N . LEU B 1 97 ? 15.703 -20.891 -10.227 1 94.19 97 LEU B N 1
ATOM 2456 C CA . LEU B 1 97 ? 15.391 -19.531 -9.773 1 94.19 97 LEU B CA 1
ATOM 2457 C C . LEU B 1 97 ? 16.062 -19.25 -8.43 1 94.19 97 LEU B C 1
ATOM 2459 O O . LEU B 1 97 ? 16.156 -18.094 -8.016 1 94.19 97 LEU B O 1
ATOM 2463 N N . PHE B 1 98 ? 16.484 -20.297 -7.746 1 94.06 98 PHE B N 1
ATOM 2464 C CA . PHE B 1 98 ? 17.109 -20.172 -6.438 1 94.06 98 PHE B CA 1
ATOM 2465 C C . PHE B 1 98 ? 18.516 -20.781 -6.441 1 94.06 98 PHE B C 1
ATOM 2467 O O . PHE B 1 98 ? 18.781 -21.75 -5.738 1 94.06 98 PHE B O 1
ATOM 2474 N N . ARG B 1 99 ? 19.406 -20.125 -7.047 1 87.19 99 ARG B N 1
ATOM 2475 C CA . ARG B 1 99 ? 20.734 -20.656 -7.316 1 87.19 99 ARG B CA 1
ATOM 2476 C C . ARG B 1 99 ? 21.531 -20.828 -6.027 1 87.19 99 ARG B C 1
ATOM 2478 O O . ARG B 1 99 ? 22.359 -21.734 -5.918 1 87.19 99 ARG B O 1
ATOM 2485 N N . LYS B 1 100 ? 21.266 -20.031 -5.066 1 85.12 100 LYS B N 1
ATOM 2486 C CA . LYS B 1 100 ? 22.047 -20.047 -3.842 1 85.12 100 LYS B CA 1
ATOM 2487 C C . LYS B 1 100 ? 21.469 -21.047 -2.834 1 85.12 100 LYS B C 1
ATOM 2489 O O . LYS B 1 100 ? 22 -21.188 -1.729 1 85.12 100 LYS B O 1
ATOM 2494 N N . VAL B 1 101 ? 20.516 -21.703 -3.283 1 88.31 101 VAL B N 1
ATOM 2495 C CA . VAL B 1 101 ? 19.875 -22.641 -2.375 1 88.31 101 VAL B CA 1
ATOM 2496 C C . VAL B 1 101 ? 20.156 -24.078 -2.83 1 88.31 101 VAL B C 1
ATOM 2498 O O . VAL B 1 101 ? 19.734 -24.484 -3.912 1 88.31 101 VAL B O 1
ATOM 2501 N N . LYS B 1 102 ? 20.812 -24.812 -2.096 1 85.5 102 LYS B N 1
ATOM 2502 C CA . LYS B 1 102 ? 21.203 -26.172 -2.449 1 85.5 102 LYS B CA 1
ATOM 2503 C C . LYS B 1 102 ? 20.016 -27.125 -2.365 1 85.5 102 LYS B C 1
ATOM 2505 O O . LYS B 1 102 ? 19.797 -27.938 -3.27 1 85.5 102 LYS B O 1
ATOM 2510 N N . LYS B 1 103 ? 19.266 -27.172 -1.307 1 88 103 LYS B N 1
ATOM 2511 C CA . LYS B 1 103 ? 18.109 -28.016 -1.112 1 88 103 LYS B CA 1
ATOM 2512 C C . LYS B 1 103 ? 16.844 -27.188 -0.934 1 88 103 LYS B C 1
ATOM 2514 O O . LYS B 1 103 ? 16.406 -26.953 0.193 1 88 103 LYS B O 1
ATOM 2519 N N . LEU B 1 104 ? 16.266 -26.969 -2.068 1 92.94 104 LEU B N 1
ATOM 2520 C CA . LEU B 1 104 ? 15.086 -26.125 -2.035 1 92.94 104 LEU B CA 1
ATOM 2521 C C . LEU B 1 104 ? 13.852 -26.938 -1.656 1 92.94 104 LEU B C 1
ATOM 2523 O O . LEU B 1 104 ? 13.531 -27.922 -2.314 1 92.94 104 LEU B O 1
ATOM 2527 N N . LYS B 1 105 ? 13.242 -26.5 -0.625 1 92.81 105 LYS B N 1
ATOM 2528 C CA . LYS B 1 105 ? 11.945 -27.094 -0.304 1 92.81 105 LYS B CA 1
ATOM 2529 C C . LYS B 1 105 ? 10.906 -26.75 -1.371 1 92.81 105 LYS B C 1
ATOM 2531 O O . LYS B 1 105 ? 10.773 -25.578 -1.757 1 92.81 105 LYS B O 1
ATOM 2536 N N . GLN B 1 106 ? 10.25 -27.766 -1.789 1 92.94 106 GLN B N 1
ATOM 2537 C CA . GLN B 1 106 ? 9.258 -27.547 -2.838 1 92.94 106 GLN B CA 1
ATOM 2538 C C . GLN B 1 106 ? 7.91 -27.141 -2.246 1 92.94 106 GLN B C 1
ATOM 2540 O O . GLN B 1 106 ? 7.555 -27.562 -1.144 1 92.94 106 GLN B O 1
ATOM 2545 N N . PRO B 1 107 ? 7.188 -26.328 -3.043 1 93.56 107 PRO B N 1
ATOM 2546 C CA . PRO B 1 107 ? 5.812 -26.078 -2.615 1 93.56 107 PRO B CA 1
ATOM 2547 C C . PRO B 1 107 ? 4.895 -27.281 -2.828 1 93.56 107 PRO B C 1
ATOM 2549 O O . PRO B 1 107 ? 5.266 -28.219 -3.529 1 93.56 107 PRO B O 1
ATOM 2552 N N . VAL B 1 108 ? 3.76 -27.219 -2.141 1 89.62 108 VAL B N 1
ATOM 2553 C CA . VAL B 1 108 ? 2.758 -28.25 -2.375 1 89.62 108 VAL B CA 1
ATOM 2554 C C . VAL B 1 108 ? 1.915 -27.875 -3.596 1 89.62 108 VAL B C 1
ATOM 2556 O O . VAL B 1 108 ? 0.867 -27.25 -3.465 1 89.62 108 VAL B O 1
ATOM 2559 N N . TRP B 1 109 ? 2.262 -28.359 -4.703 1 88.19 109 TRP B N 1
ATOM 2560 C CA . TRP B 1 109 ? 1.709 -27.938 -5.988 1 88.19 109 TRP B CA 1
ATOM 2561 C C . TRP B 1 109 ? 0.226 -28.281 -6.078 1 88.19 109 TRP B C 1
ATOM 2563 O O . TRP B 1 109 ? -0.549 -27.562 -6.703 1 88.19 109 TRP B O 1
ATOM 2573 N N . SER B 1 110 ? -0.171 -29.328 -5.461 1 85.94 110 SER B N 1
ATOM 2574 C CA . SER B 1 110 ? -1.556 -29.781 -5.531 1 85.94 110 SER B CA 1
ATOM 2575 C C . SER B 1 110 ? -2.492 -28.812 -4.82 1 85.94 110 SER B C 1
ATOM 2577 O O . SER B 1 110 ? -3.699 -28.812 -5.074 1 85.94 110 SER B O 1
ATOM 2579 N N . GLN B 1 111 ? -1.948 -28.016 -4.055 1 86.31 111 GLN B N 1
ATOM 2580 C CA . GLN B 1 111 ? -2.764 -27.094 -3.268 1 86.31 111 GLN B CA 1
ATOM 2581 C C . GLN B 1 111 ? -2.771 -25.688 -3.881 1 86.31 111 GLN B C 1
ATOM 2583 O O . GLN B 1 111 ? -3.41 -24.781 -3.354 1 86.31 111 GLN B O 1
ATOM 2588 N N . LEU B 1 112 ? -2.094 -25.609 -4.949 1 88.19 112 LEU B N 1
ATOM 2589 C CA . LEU B 1 112 ? -1.96 -24.297 -5.559 1 88.19 112 LEU B CA 1
ATOM 2590 C C . LEU B 1 112 ? -2.969 -24.109 -6.688 1 88.19 112 LEU B C 1
ATOM 2592 O O . LEU B 1 112 ? -3.07 -24.969 -7.578 1 88.19 112 LEU B O 1
ATOM 2596 N N . ALA B 1 113 ? -3.758 -23.094 -6.539 1 89.81 113 ALA B N 1
ATOM 2597 C CA . ALA B 1 113 ? -4.617 -22.656 -7.637 1 89.81 113 ALA B CA 1
ATOM 2598 C C . ALA B 1 113 ? -3.912 -21.609 -8.508 1 89.81 113 ALA B C 1
ATOM 2600 O O . ALA B 1 113 ? -3.967 -20.422 -8.219 1 89.81 113 ALA B O 1
ATOM 2601 N N . LEU B 1 114 ? -3.445 -22.047 -9.594 1 91.56 114 LEU B N 1
ATOM 2602 C CA . LEU B 1 114 ? -2.547 -21.219 -10.398 1 91.56 114 LEU B CA 1
ATOM 2603 C C . LEU B 1 114 ? -3.277 -20 -10.953 1 91.56 114 LEU B C 1
ATOM 2605 O O . LEU B 1 114 ? -2.658 -18.969 -11.203 1 91.56 114 LEU B O 1
ATOM 2609 N N . ARG B 1 115 ? -4.523 -20.094 -11.156 1 89.81 115 ARG B N 1
ATOM 2610 C CA . ARG B 1 115 ? -5.301 -18.984 -11.703 1 89.81 115 ARG B CA 1
ATOM 2611 C C . ARG B 1 115 ? -5.578 -17.938 -10.625 1 89.81 115 ARG B C 1
ATOM 2613 O O . ARG B 1 115 ? -6.113 -16.859 -10.922 1 89.81 115 ARG B O 1
ATOM 2620 N N . GLU B 1 116 ? -5.133 -18.188 -9.406 1 89.38 116 GLU B N 1
ATOM 2621 C CA . GLU B 1 116 ? -5.344 -17.234 -8.305 1 89.38 116 GLU B CA 1
ATOM 2622 C C . GLU B 1 116 ? -4.027 -16.609 -7.859 1 89.38 116 GLU B C 1
ATOM 2624 O O . GLU B 1 116 ? -4.008 -15.797 -6.934 1 89.38 116 GLU B O 1
ATOM 2629 N N . LEU B 1 117 ? -3.033 -16.922 -8.617 1 92.62 117 LEU B N 1
ATOM 2630 C CA . LEU B 1 117 ? -1.715 -16.5 -8.164 1 92.62 117 LEU B CA 1
ATOM 2631 C C . LEU B 1 117 ? -1.185 -15.367 -9.039 1 92.62 117 LEU B C 1
ATOM 2633 O O . LEU B 1 117 ? -1.043 -15.523 -10.25 1 92.62 117 LEU B O 1
ATOM 2637 N N . THR B 1 118 ? -0.933 -14.25 -8.367 1 92.44 118 THR B N 1
ATOM 2638 C CA . THR B 1 118 ? -0.126 -13.211 -8.992 1 92.44 118 THR B CA 1
ATOM 2639 C C . THR B 1 118 ? 1.362 -13.492 -8.805 1 92.44 118 THR B C 1
ATOM 2641 O O . THR B 1 118 ? 2.176 -13.18 -9.672 1 92.44 118 THR B O 1
ATOM 2644 N N . TYR B 1 119 ? 1.652 -14.031 -7.711 1 95.5 119 TYR B N 1
ATOM 2645 C CA . TYR B 1 119 ? 2.984 -14.516 -7.379 1 95.5 119 TYR B CA 1
ATOM 2646 C C . TYR B 1 119 ? 2.906 -15.828 -6.605 1 95.5 119 TYR B C 1
ATOM 2648 O O . TYR B 1 119 ? 1.855 -16.172 -6.062 1 95.5 119 TYR B O 1
ATOM 2656 N N . LEU B 1 120 ? 4.023 -16.562 -6.668 1 96.12 120 LEU B N 1
ATOM 2657 C CA . LEU B 1 120 ? 4.094 -17.812 -5.926 1 96.12 120 LEU B CA 1
ATOM 2658 C C . LEU B 1 120 ? 4.887 -17.641 -4.637 1 96.12 120 LEU B C 1
ATOM 2660 O O . LEU B 1 120 ? 5.988 -17.078 -4.648 1 96.12 120 LEU B O 1
ATOM 2664 N N . GLY B 1 121 ? 4.273 -18.031 -3.533 1 96.56 121 GLY B N 1
ATOM 2665 C CA . GLY B 1 121 ? 4.941 -18 -2.242 1 96.56 121 GLY B CA 1
ATOM 2666 C C . GLY B 1 121 ? 4.664 -19.234 -1.4 1 96.56 121 GLY B C 1
ATOM 2667 O O . GLY B 1 121 ? 3.547 -19.75 -1.404 1 96.56 121 GLY B O 1
ATOM 2668 N N . TRP B 1 122 ? 5.715 -19.703 -0.685 1 96 122 TRP B N 1
ATOM 2669 C CA . TRP B 1 122 ? 5.531 -20.812 0.251 1 96 122 TRP B CA 1
ATOM 2670 C C . TRP B 1 122 ? 6.531 -20.719 1.399 1 96 122 TRP B C 1
ATOM 2672 O O . TRP B 1 122 ? 7.574 -20.078 1.274 1 96 122 TRP B O 1
ATOM 2682 N N . ASN B 1 123 ? 6.113 -21.312 2.52 1 95.88 123 ASN B N 1
ATOM 2683 C CA . ASN B 1 123 ? 6.918 -21.219 3.736 1 95.88 123 ASN B CA 1
ATOM 2684 C C . ASN B 1 123 ? 7.668 -22.531 4.004 1 95.88 123 ASN B C 1
ATOM 2686 O O . ASN B 1 123 ? 7.137 -23.609 3.773 1 95.88 123 ASN B O 1
ATOM 2690 N N . ASP B 1 124 ? 8.906 -22.328 4.418 1 93 124 ASP B N 1
ATOM 2691 C CA . ASP B 1 124 ? 9.672 -23.391 5.059 1 93 124 ASP B CA 1
ATOM 2692 C C . ASP B 1 124 ? 9.758 -23.172 6.566 1 93 124 ASP B C 1
ATOM 2694 O O . ASP B 1 124 ? 10.758 -22.641 7.062 1 93 124 ASP B O 1
ATOM 2698 N N . GLY B 1 125 ? 8.781 -23.594 7.332 1 86.38 125 GLY B N 1
ATOM 2699 C CA . GLY B 1 125 ? 8.625 -23.312 8.75 1 86.38 125 GLY B CA 1
ATOM 2700 C C . GLY B 1 125 ? 9.781 -23.828 9.586 1 86.38 125 GLY B C 1
ATOM 2701 O O . GLY B 1 125 ? 10.219 -23.156 10.523 1 86.38 125 GLY B O 1
ATOM 2702 N N . GLY B 1 126 ? 10.211 -25 9.297 1 87.19 126 GLY B N 1
ATOM 2703 C CA . GLY B 1 126 ? 11.312 -25.578 10.055 1 87.19 126 GLY B CA 1
ATOM 2704 C C . GLY B 1 126 ? 12.562 -24.719 10.055 1 87.19 126 GLY B C 1
ATOM 2705 O O . GLY B 1 126 ? 13.242 -24.609 11.078 1 87.19 126 GLY B O 1
ATOM 2706 N N . ASN B 1 127 ? 12.852 -24 9.039 1 88.38 127 ASN B N 1
ATOM 2707 C CA . ASN B 1 127 ? 14.055 -23.203 8.891 1 88.38 127 ASN B CA 1
ATOM 2708 C C . ASN B 1 127 ? 13.742 -21.703 8.953 1 88.38 127 ASN B C 1
ATOM 2710 O O . ASN B 1 127 ? 14.633 -20.875 8.742 1 88.38 127 ASN B O 1
ATOM 2714 N N . GLN B 1 128 ? 12.5 -21.344 9.219 1 94 128 GLN B N 1
ATOM 2715 C CA . GLN B 1 128 ? 12.031 -19.969 9.297 1 94 128 GLN B CA 1
ATOM 2716 C C . GLN B 1 128 ? 12.375 -19.203 8.016 1 94 128 GLN B C 1
ATOM 2718 O O . GLN B 1 128 ? 12.906 -18.094 8.07 1 94 128 GLN B O 1
ATOM 2723 N N . LYS B 1 129 ? 12.125 -19.906 6.887 1 95.44 129 LYS B N 1
ATOM 2724 C CA . LYS B 1 129 ? 12.367 -19.312 5.574 1 95.44 129 LYS B CA 1
ATOM 2725 C C . LYS B 1 129 ? 11.07 -19.203 4.777 1 95.44 129 LYS B C 1
ATOM 2727 O O . LYS B 1 129 ? 10.117 -19.938 5.016 1 95.44 129 LYS B O 1
ATOM 2732 N N . LYS B 1 130 ? 11.078 -18.234 3.893 1 96.62 130 LYS B N 1
ATOM 2733 C CA . LYS B 1 130 ? 10.016 -18.062 2.906 1 96.62 130 LYS B CA 1
ATOM 2734 C C . LYS B 1 130 ? 10.594 -17.844 1.51 1 96.62 130 LYS B C 1
ATOM 2736 O O . LYS B 1 130 ? 11.586 -17.125 1.348 1 96.62 130 LYS B O 1
ATOM 2741 N N . TYR B 1 131 ? 9.922 -18.5 0.585 1 96.69 131 TYR B N 1
ATOM 2742 C CA . TYR B 1 131 ? 10.328 -18.391 -0.813 1 96.69 131 TYR B CA 1
ATOM 2743 C C . TYR B 1 131 ? 9.234 -17.734 -1.651 1 96.69 131 TYR B C 1
ATOM 2745 O O . TYR B 1 131 ? 8.055 -18.031 -1.474 1 96.69 131 TYR B O 1
ATOM 2753 N N . LEU B 1 132 ? 9.688 -16.859 -2.518 1 96.62 132 LEU B N 1
ATOM 2754 C CA . LEU B 1 132 ? 8.773 -16.156 -3.416 1 96.62 132 LEU B CA 1
ATOM 2755 C C . LEU B 1 132 ? 9.242 -16.266 -4.863 1 96.62 132 LEU B C 1
ATOM 2757 O O . LEU B 1 132 ? 10.445 -16.203 -5.137 1 96.62 132 LEU B O 1
ATOM 2761 N N . VAL B 1 133 ? 8.32 -16.484 -5.727 1 96 133 VAL B N 1
ATOM 2762 C CA . VAL B 1 133 ? 8.539 -16.344 -7.16 1 96 133 VAL B CA 1
ATOM 2763 C C . VAL B 1 133 ? 7.66 -15.227 -7.715 1 96 133 VAL B C 1
ATOM 2765 O O . VAL B 1 133 ? 6.43 -15.336 -7.707 1 96 133 VAL B O 1
ATOM 2768 N N . ILE B 1 134 ? 8.25 -14.188 -8.211 1 95.25 134 ILE B N 1
ATOM 2769 C CA . ILE B 1 134 ? 7.547 -12.977 -8.609 1 95.25 134 ILE B CA 1
ATOM 2770 C C . ILE B 1 134 ? 7.816 -12.68 -10.086 1 95.25 134 ILE B C 1
ATOM 2772 O O . ILE B 1 134 ? 8.961 -12.734 -10.531 1 95.25 134 ILE B O 1
ATOM 2776 N N . PRO B 1 135 ? 6.699 -12.438 -10.789 1 91.88 135 PRO B N 1
ATOM 2777 C CA . PRO B 1 135 ? 6.902 -12.008 -12.172 1 91.88 135 PRO B CA 1
ATOM 2778 C C . PRO B 1 135 ? 7.512 -10.617 -12.281 1 91.88 135 PRO B C 1
ATOM 2780 O O . PRO B 1 135 ? 7.137 -9.711 -11.523 1 91.88 135 PRO B O 1
ATOM 2783 N N . ASP B 1 136 ? 8.469 -10.461 -13.094 1 89.44 136 ASP B N 1
ATOM 2784 C CA . ASP B 1 136 ? 9.117 -9.195 -13.422 1 89.44 136 ASP B CA 1
ATOM 2785 C C . ASP B 1 136 ? 9.289 -9.039 -14.938 1 89.44 136 ASP B C 1
ATOM 2787 O O . ASP B 1 136 ? 10.32 -9.422 -15.492 1 89.44 136 ASP B O 1
ATOM 2791 N N . HIS B 1 137 ? 8.281 -8.312 -15.5 1 80.88 137 HIS B N 1
ATOM 2792 C CA . HIS B 1 137 ? 8.219 -8.195 -16.953 1 80.88 137 HIS B CA 1
ATOM 2793 C C . HIS B 1 137 ? 8.156 -9.562 -17.609 1 80.88 137 HIS B C 1
ATOM 2795 O O . HIS B 1 137 ? 7.207 -10.32 -17.391 1 80.88 137 HIS B O 1
ATOM 2801 N N . ASP B 1 138 ? 9.109 -9.969 -18.359 1 81.62 138 ASP B N 1
ATOM 2802 C CA . ASP B 1 138 ? 9.031 -11.219 -19.109 1 81.62 138 ASP B CA 1
ATOM 2803 C C . ASP B 1 138 ? 9.844 -12.32 -18.438 1 81.62 138 ASP B C 1
ATOM 2805 O O . ASP B 1 138 ? 10.133 -13.352 -19.047 1 81.62 138 ASP B O 1
ATOM 2809 N N . ARG B 1 139 ? 10.148 -12.109 -17.219 1 89.81 139 ARG B N 1
ATOM 2810 C CA . ARG B 1 139 ? 10.922 -13.133 -16.516 1 89.81 139 ARG B CA 1
ATOM 2811 C C . ARG B 1 139 ? 10.398 -13.352 -15.102 1 89.81 139 ARG B C 1
ATOM 2813 O O . ARG B 1 139 ? 9.617 -12.539 -14.594 1 89.81 139 ARG B O 1
ATOM 2820 N N . LEU B 1 140 ? 10.781 -14.531 -14.5 1 93.94 140 LEU B N 1
ATOM 2821 C CA . LEU B 1 140 ? 10.477 -14.859 -13.109 1 93.94 140 LEU B CA 1
ATOM 2822 C C . LEU B 1 140 ? 11.703 -14.68 -12.227 1 93.94 140 LEU B C 1
ATOM 2824 O O . LEU B 1 140 ? 12.82 -15.031 -12.625 1 93.94 140 LEU B O 1
ATOM 2828 N N . ILE B 1 141 ? 11.469 -14.039 -11.055 1 93.62 141 ILE B N 1
ATOM 2829 C CA . ILE B 1 141 ? 12.539 -13.828 -10.094 1 93.62 141 ILE B CA 1
ATOM 2830 C C . ILE B 1 141 ? 12.258 -14.633 -8.82 1 93.62 141 ILE B C 1
ATOM 2832 O O . ILE B 1 141 ? 11.133 -14.625 -8.312 1 93.62 141 ILE B O 1
ATOM 2836 N N . GLY B 1 142 ? 13.242 -15.352 -8.375 1 94.69 142 GLY B N 1
ATOM 2837 C CA . GLY B 1 142 ? 13.156 -16.062 -7.105 1 94.69 142 GLY B CA 1
ATOM 2838 C C . GLY B 1 142 ? 13.805 -15.305 -5.961 1 94.69 142 GLY B C 1
ATOM 2839 O O . GLY B 1 142 ? 14.961 -14.883 -6.059 1 94.69 142 GLY B O 1
ATOM 2840 N N . ILE B 1 143 ? 13.062 -15.148 -4.852 1 93.94 143 ILE B N 1
ATOM 2841 C CA . ILE B 1 143 ? 13.578 -14.461 -3.672 1 93.94 143 ILE B CA 1
ATOM 2842 C C . ILE B 1 143 ? 13.477 -15.375 -2.457 1 93.94 143 ILE B C 1
ATOM 2844 O O . ILE B 1 143 ? 12.43 -15.992 -2.219 1 93.94 143 ILE B O 1
ATOM 2848 N N . GLN B 1 144 ? 14.539 -15.484 -1.774 1 94 144 GLN B N 1
ATOM 2849 C CA . GLN B 1 144 ? 14.555 -16.172 -0.484 1 94 144 GLN B CA 1
ATOM 2850 C C . GLN B 1 144 ? 14.758 -15.18 0.659 1 94 144 GLN B C 1
ATOM 2852 O O . GLN B 1 144 ? 15.547 -14.242 0.539 1 94 144 GLN B O 1
ATOM 2857 N N . GLY B 1 145 ? 14.047 -15.453 1.761 1 94.25 145 GLY B N 1
ATOM 2858 C CA . GLY B 1 145 ? 14.242 -14.617 2.936 1 94.25 145 GLY B CA 1
ATOM 2859 C C . GLY B 1 145 ? 13.844 -15.305 4.227 1 94.25 145 GLY B C 1
ATOM 2860 O O . GLY B 1 145 ? 13.25 -16.391 4.207 1 94.25 145 GLY B O 1
ATOM 2861 N N . ASP B 1 146 ? 14.258 -14.641 5.305 1 95.38 146 ASP B N 1
ATOM 2862 C CA . ASP B 1 146 ? 13.828 -15.086 6.625 1 95.38 146 ASP B CA 1
ATOM 2863 C C . ASP B 1 146 ? 12.422 -14.586 6.949 1 95.38 146 ASP B C 1
ATOM 2865 O O . ASP B 1 146 ? 12.078 -13.445 6.641 1 95.38 146 ASP B O 1
ATOM 2869 N N . LEU B 1 147 ? 11.672 -15.445 7.547 1 95.75 147 LEU B N 1
ATOM 2870 C CA . LEU B 1 147 ? 10.336 -15.07 7.996 1 95.75 147 LEU B CA 1
ATOM 2871 C C . LEU B 1 147 ? 10.195 -15.273 9.5 1 95.75 147 LEU B C 1
ATOM 2873 O O . LEU B 1 147 ? 10.383 -16.391 10 1 95.75 147 LEU B O 1
ATOM 2877 N N . ALA B 1 148 ? 9.867 -14.195 10.164 1 94 148 ALA B N 1
ATOM 2878 C CA . ALA B 1 148 ? 9.695 -14.258 11.609 1 94 148 ALA B CA 1
ATOM 2879 C C . ALA B 1 148 ? 8.594 -15.25 11.984 1 94 148 ALA B C 1
ATOM 2881 O O . ALA B 1 148 ? 7.562 -15.328 11.305 1 94 148 ALA B O 1
ATOM 2882 N N . PRO B 1 149 ? 8.805 -16.016 13.016 1 92.94 149 PRO B N 1
ATOM 2883 C CA . PRO B 1 149 ? 7.801 -17 13.438 1 92.94 149 PRO B CA 1
ATOM 2884 C C . PRO B 1 149 ? 6.523 -16.344 13.961 1 92.94 149 PRO B C 1
ATOM 2886 O O . PRO B 1 149 ? 5.434 -16.891 13.789 1 92.94 149 PRO B O 1
ATOM 2889 N N . GLN B 1 150 ? 6.637 -15.273 14.523 1 89.75 150 GLN B N 1
ATOM 2890 C CA . GLN B 1 150 ? 5.48 -14.594 15.102 1 89.75 150 GLN B CA 1
ATOM 2891 C C . GLN B 1 150 ? 4.75 -13.766 14.055 1 89.75 150 GLN B C 1
ATOM 2893 O O . GLN B 1 150 ? 5.379 -13.109 13.227 1 89.75 150 GLN B O 1
ATOM 2898 N N . THR B 1 151 ? 3.432 -13.906 14.172 1 91.75 151 THR B N 1
ATOM 2899 C CA . THR B 1 151 ? 2.584 -13.062 13.336 1 91.75 151 THR B CA 1
ATOM 2900 C C . THR B 1 151 ? 1.965 -11.938 14.156 1 91.75 151 THR B C 1
ATOM 2902 O O . THR B 1 151 ? 1.695 -12.102 15.344 1 91.75 151 THR B O 1
ATOM 2905 N N . VAL B 1 152 ? 1.856 -10.82 13.539 1 88.19 152 VAL B N 1
ATOM 2906 C CA . VAL B 1 152 ? 1.193 -9.68 14.156 1 88.19 152 VAL B CA 1
ATOM 2907 C C . VAL B 1 152 ? 0.141 -9.117 13.203 1 88.19 152 VAL B C 1
ATOM 2909 O O . VAL B 1 152 ? 0.168 -9.398 12.008 1 88.19 152 VAL B O 1
ATOM 2912 N N . LYS B 1 153 ? -0.814 -8.398 13.781 1 89.69 153 LYS B N 1
ATOM 2913 C CA . LYS B 1 153 ? -1.746 -7.656 12.938 1 89.69 153 LYS B CA 1
ATOM 2914 C C . LYS B 1 153 ? -1.087 -6.406 12.352 1 89.69 153 LYS B C 1
ATOM 2916 O O . LYS B 1 153 ? -0.553 -5.578 13.094 1 89.69 153 LYS B O 1
ATOM 2921 N N . GLY B 1 154 ? -1.038 -6.266 11.094 1 92.19 154 GLY B N 1
ATOM 2922 C CA . GLY B 1 154 ? -0.385 -5.141 10.445 1 92.19 154 GLY B CA 1
ATOM 2923 C C . GLY B 1 154 ? -0.709 -5.035 8.961 1 92.19 154 GLY B C 1
ATOM 2924 O O . GLY B 1 154 ? -1.493 -5.828 8.438 1 92.19 154 GLY B O 1
ATOM 2925 N N . VAL B 1 155 ? -0.124 -4 8.359 1 93.56 155 VAL B N 1
ATOM 2926 C CA . VAL B 1 155 ? -0.313 -3.787 6.93 1 93.56 155 VAL B CA 1
ATOM 2927 C C . VAL B 1 155 ? 0.723 -4.59 6.145 1 93.56 155 VAL B C 1
ATOM 2929 O O . VAL B 1 155 ? 1.916 -4.547 6.457 1 93.56 155 VAL B O 1
ATOM 2932 N N . CYS B 1 156 ? 0.261 -5.215 5.16 1 96.62 156 CYS B N 1
ATOM 2933 C CA . CYS B 1 156 ? 1.136 -6.016 4.309 1 96.62 156 CYS B CA 1
ATOM 2934 C C . CYS B 1 156 ? 1.772 -5.16 3.221 1 96.62 156 CYS B C 1
ATOM 2936 O O . CYS B 1 156 ? 1.084 -4.395 2.543 1 96.62 156 CYS B O 1
ATOM 2938 N N . ALA B 1 157 ? 3.021 -5.336 2.971 1 95.5 157 ALA B N 1
ATOM 2939 C CA . ALA B 1 157 ? 3.734 -4.547 1.971 1 95.5 157 ALA B CA 1
ATOM 2940 C C . ALA B 1 157 ? 3.338 -4.961 0.557 1 95.5 157 ALA B C 1
ATOM 2942 O O . ALA B 1 157 ? 3.514 -4.199 -0.394 1 95.5 157 ALA B O 1
ATOM 2943 N N . ILE B 1 158 ? 2.818 -6.086 0.381 1 95.56 158 ILE B N 1
ATOM 2944 C CA . ILE B 1 158 ? 2.506 -6.602 -0.947 1 95.56 158 ILE B CA 1
ATOM 2945 C C . ILE B 1 158 ? 1.055 -6.273 -1.297 1 95.56 158 ILE B C 1
ATOM 2947 O O . ILE B 1 158 ? 0.788 -5.59 -2.289 1 95.56 158 ILE B O 1
ATOM 2951 N N . CYS B 1 159 ? 0.15 -6.707 -0.502 1 94 159 CYS B N 1
ATOM 2952 C CA . CYS B 1 159 ? -1.247 -6.504 -0.87 1 94 159 CYS B CA 1
ATOM 2953 C C . CYS B 1 159 ? -1.781 -5.203 -0.286 1 94 159 CYS B C 1
ATOM 2955 O O . CYS B 1 159 ? -2.857 -4.738 -0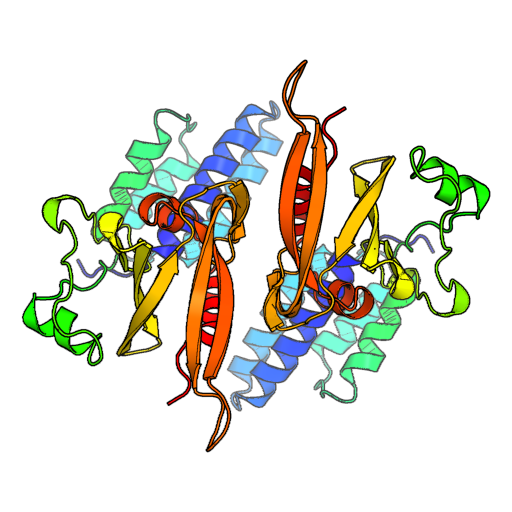.67 1 94 159 CYS B O 1
ATOM 2957 N N . GLN B 1 160 ? -1.144 -4.695 0.689 1 91.19 160 GLN B N 1
ATOM 2958 C CA . GLN B 1 160 ? -1.389 -3.373 1.255 1 91.19 160 GLN B CA 1
ATOM 2959 C C . GLN B 1 160 ? -2.699 -3.344 2.035 1 91.19 160 GLN B C 1
ATOM 2961 O O . GLN B 1 160 ? -3.385 -2.32 2.068 1 91.19 160 GLN B O 1
ATOM 2966 N N . THR B 1 161 ? -3.094 -4.469 2.59 1 91.62 161 THR B N 1
ATOM 2967 C CA . THR B 1 161 ? -4.258 -4.566 3.461 1 91.62 161 THR B CA 1
ATOM 2968 C C . THR B 1 161 ? -3.857 -5.043 4.852 1 91.62 161 THR B C 1
ATOM 2970 O O . THR B 1 161 ? -2.758 -5.57 5.039 1 91.62 161 THR B O 1
ATOM 2973 N N . ILE B 1 162 ? -4.75 -4.766 5.82 1 92.19 162 ILE B N 1
ATOM 2974 C CA . ILE B 1 162 ? -4.504 -5.215 7.184 1 92.19 162 ILE B CA 1
ATOM 2975 C C . ILE B 1 162 ? -4.723 -6.723 7.277 1 92.19 162 ILE B C 1
ATOM 2977 O O . ILE B 1 162 ? -5.691 -7.25 6.73 1 92.19 162 ILE B O 1
ATOM 2981 N N . GLY B 1 163 ? -3.844 -7.375 7.93 1 92.88 163 GLY B N 1
ATOM 2982 C CA . GLY B 1 163 ? -3.955 -8.805 8.164 1 92.88 163 GLY B CA 1
ATOM 2983 C C . GLY B 1 163 ? -2.902 -9.336 9.117 1 92.88 163 GLY B C 1
ATOM 2984 O O . GLY B 1 163 ? -2.287 -8.57 9.867 1 92.88 163 GLY B O 1
ATOM 2985 N N . ASN B 1 164 ? -2.822 -10.711 9.133 1 94.62 164 ASN B N 1
ATOM 2986 C CA . ASN B 1 164 ? -1.76 -11.375 9.883 1 94.62 164 ASN B CA 1
ATOM 2987 C C . ASN B 1 164 ? -0.452 -11.398 9.094 1 94.62 164 ASN B C 1
ATOM 2989 O O . ASN B 1 164 ? -0.319 -12.141 8.125 1 94.62 164 ASN B O 1
ATOM 2993 N N . VAL B 1 165 ? 0.471 -10.539 9.547 1 95.94 165 VAL B N 1
ATOM 2994 C CA . VAL B 1 165 ? 1.712 -10.375 8.797 1 95.94 165 VAL B CA 1
ATOM 2995 C C . VAL B 1 165 ? 2.898 -10.781 9.664 1 95.94 165 VAL B C 1
ATOM 2997 O O . VAL B 1 165 ? 2.779 -10.859 10.891 1 95.94 165 VAL B O 1
ATOM 3000 N N . ALA B 1 166 ? 3.994 -11.117 9.039 1 95.44 166 ALA B N 1
ATOM 3001 C CA . ALA B 1 166 ? 5.277 -11.422 9.672 1 95.44 166 ALA B CA 1
ATOM 3002 C C . ALA B 1 166 ? 6.418 -10.68 8.977 1 95.44 166 ALA B C 1
ATOM 3004 O O . ALA B 1 166 ? 6.344 -10.398 7.777 1 95.44 166 ALA B O 1
ATOM 3005 N N . LEU B 1 167 ? 7.379 -10.375 9.758 1 93.12 167 LEU B N 1
ATOM 3006 C CA . LEU B 1 167 ? 8.539 -9.688 9.203 1 93.12 167 LEU B CA 1
ATOM 3007 C C . LEU B 1 167 ? 9.32 -10.602 8.258 1 93.12 167 LEU B C 1
ATOM 3009 O O . LEU B 1 167 ? 9.727 -11.703 8.648 1 93.12 167 LEU B O 1
ATOM 3013 N N . PHE B 1 168 ? 9.484 -10.188 7.082 1 95.69 168 PHE B N 1
ATOM 3014 C CA . PHE B 1 168 ? 10.273 -10.852 6.059 1 95.69 168 PHE B CA 1
ATOM 3015 C C . PHE B 1 168 ? 11.57 -10.094 5.797 1 95.69 168 PHE B C 1
ATOM 3017 O O . PHE B 1 168 ? 11.547 -8.898 5.496 1 95.69 168 PHE B O 1
ATOM 3024 N N . MET B 1 169 ? 12.688 -10.805 5.867 1 93.31 169 MET B N 1
ATOM 3025 C CA . MET B 1 169 ? 13.992 -10.18 5.664 1 93.31 169 MET B CA 1
ATOM 3026 C C . MET B 1 169 ? 14.789 -10.914 4.59 1 93.31 169 MET B C 1
ATOM 3028 O O . MET B 1 169 ? 14.914 -12.141 4.637 1 93.31 169 MET B O 1
ATOM 3032 N N . SER B 1 170 ? 15.211 -10.141 3.678 1 91.31 170 SER B N 1
ATOM 3033 C CA . SER B 1 170 ? 16.078 -10.695 2.641 1 91.31 170 SER B CA 1
ATOM 3034 C C . SER B 1 170 ? 17.438 -9.992 2.625 1 91.31 170 SER B C 1
ATOM 3036 O O . SER B 1 170 ? 17.531 -8.82 2.99 1 91.31 170 SER B O 1
ATOM 3038 N N . THR B 1 171 ? 18.453 -10.719 2.32 1 83.25 171 THR B N 1
ATOM 3039 C CA . THR B 1 171 ? 19.797 -10.156 2.23 1 83.25 171 THR B CA 1
ATOM 3040 C C . THR B 1 171 ? 20.094 -9.695 0.808 1 83.25 171 THR B C 1
ATOM 3042 O O . THR B 1 171 ? 19.938 -10.461 -0.146 1 83.25 171 THR B O 1
ATOM 3045 N N . THR B 1 172 ? 20.266 -8.398 0.685 1 75.12 172 THR B N 1
ATOM 3046 C CA . THR B 1 172 ? 20.578 -7.82 -0.62 1 75.12 172 THR B CA 1
ATOM 3047 C C . THR B 1 172 ? 22 -7.285 -0.653 1 75.12 172 THR B C 1
ATOM 3049 O O . THR B 1 172 ? 22.531 -6.848 0.372 1 75.12 172 THR B O 1
ATOM 3052 N N . LYS B 1 173 ? 22.781 -7.707 -1.752 1 63.59 173 LYS B N 1
ATOM 3053 C CA . LYS B 1 173 ? 24.109 -7.145 -1.912 1 63.59 173 LYS B CA 1
ATOM 3054 C C . LYS B 1 173 ? 24.047 -5.688 -2.354 1 63.59 173 LYS B C 1
ATOM 3056 O O . LYS B 1 173 ? 23.266 -5.336 -3.242 1 63.59 173 LYS B O 1
ATOM 3061 N N . SER B 1 174 ? 24.406 -4.773 -1.407 1 54.53 174 SER B N 1
ATOM 3062 C CA . SER B 1 174 ? 24.531 -3.383 -1.827 1 54.53 174 SER B CA 1
ATOM 3063 C C . SER B 1 174 ? 25.469 -3.246 -3.014 1 54.53 174 SER B C 1
ATOM 3065 O O . SER B 1 174 ? 26.297 -4.129 -3.258 1 54.53 174 SER B O 1
ATOM 3067 N N . SER B 1 175 ? 25.141 -2.299 -3.869 1 51.34 175 SER B N 1
ATOM 3068 C CA . SER B 1 175 ? 26.031 -2.061 -5.004 1 51.34 175 SER B CA 1
ATOM 3069 C C . SER B 1 175 ? 27.5 -2.09 -4.578 1 51.34 175 SER B C 1
ATOM 3071 O O . SER B 1 175 ? 27.875 -1.428 -3.615 1 51.34 175 SER B O 1
ATOM 3073 N N . GLY B 1 176 ? 28.359 -2.891 -5.316 1 51.44 176 GLY B N 1
ATOM 3074 C CA . GLY B 1 176 ? 29.812 -2.998 -5.273 1 51.44 176 GLY B CA 1
ATOM 3075 C C . GLY B 1 176 ? 30.312 -3.836 -4.109 1 51.44 176 GLY B C 1
ATOM 3076 O O . GLY B 1 176 ? 29.781 -4.914 -3.84 1 51.44 176 GLY B O 1
ATOM 3077 N N . LEU B 1 177 ? 31.469 -3.455 -3.564 1 50.47 177 LEU B N 1
ATOM 3078 C CA . LEU B 1 177 ? 32.219 -4.027 -2.447 1 50.47 177 LEU B CA 1
ATOM 3079 C C . LEU B 1 177 ? 31.516 -3.732 -1.122 1 50.47 177 LEU B C 1
ATOM 3081 O O . LEU B 1 177 ? 32.094 -3.902 -0.054 1 50.47 177 LEU B O 1
ATOM 3085 N N . GLY B 1 178 ? 30.25 -3.379 -1.246 1 54.22 178 GLY B N 1
ATOM 3086 C CA . GLY B 1 178 ? 29.703 -2.9 0.014 1 54.22 178 GLY B CA 1
ATOM 3087 C C . GLY B 1 178 ? 29 -3.982 0.805 1 54.22 178 GLY B C 1
ATOM 3088 O O . GLY B 1 178 ? 28.859 -5.113 0.335 1 54.22 178 GLY B O 1
ATOM 3089 N N . PRO B 1 179 ? 28.734 -3.762 2.023 1 59.38 179 PRO B N 1
ATOM 3090 C CA . PRO B 1 179 ? 28.203 -4.73 2.984 1 59.38 179 PRO B CA 1
ATOM 3091 C C . PRO B 1 179 ? 26.797 -5.203 2.619 1 59.38 179 PRO B C 1
ATOM 3093 O O . PRO B 1 179 ? 26.094 -4.535 1.856 1 59.38 179 PRO B O 1
ATOM 3096 N N . TYR B 1 180 ? 26.594 -6.43 2.83 1 67.12 180 TYR B N 1
ATOM 3097 C CA . TYR B 1 180 ? 25.25 -7.02 2.752 1 67.12 180 TYR B CA 1
ATOM 3098 C C . TYR B 1 180 ? 24.266 -6.246 3.615 1 67.12 180 TYR B C 1
ATOM 3100 O O . TYR B 1 180 ? 24.594 -5.852 4.738 1 67.12 180 TYR B O 1
ATOM 3108 N N . THR B 1 181 ? 23.266 -5.672 2.859 1 73.62 181 THR B N 1
ATOM 3109 C CA . THR B 1 181 ? 22.203 -5 3.611 1 73.62 181 THR B CA 1
ATOM 3110 C C . THR B 1 181 ? 20.969 -5.891 3.73 1 73.62 181 THR B C 1
ATOM 3112 O O . THR B 1 181 ? 20.641 -6.633 2.803 1 73.62 181 THR B O 1
ATOM 3115 N N . ARG B 1 182 ? 20.531 -6 4.906 1 80.31 182 ARG B N 1
ATOM 3116 C CA . ARG B 1 182 ? 19.297 -6.734 5.121 1 80.31 182 ARG B CA 1
ATOM 3117 C C . ARG B 1 182 ? 18.078 -5.809 5.02 1 80.31 182 ARG B C 1
ATOM 3119 O O . ARG B 1 182 ? 17.984 -4.824 5.754 1 80.31 182 ARG B O 1
ATOM 3126 N N . ASN B 1 183 ? 17.297 -6.074 4.082 1 85.81 183 ASN B N 1
ATOM 3127 C CA . ASN B 1 183 ? 16.062 -5.332 3.887 1 85.81 183 ASN B CA 1
ATOM 3128 C C . ASN B 1 183 ? 14.836 -6.215 4.133 1 85.81 183 ASN B C 1
ATOM 3130 O O . ASN B 1 183 ? 14.875 -7.418 3.873 1 85.81 183 ASN B O 1
ATOM 3134 N N . GLY B 1 184 ? 13.836 -5.555 4.77 1 88.06 184 GLY B N 1
ATOM 3135 C CA . GLY B 1 184 ? 12.656 -6.355 5.027 1 88.06 184 GLY B CA 1
ATOM 3136 C C . GLY B 1 184 ? 11.391 -5.527 5.188 1 88.06 184 GLY B C 1
ATOM 3137 O O . GLY B 1 184 ? 11.461 -4.301 5.273 1 88.06 184 GLY B O 1
ATOM 3138 N N . ASN B 1 185 ? 10.32 -6.246 5.18 1 94.75 185 ASN B N 1
ATOM 3139 C CA . ASN B 1 185 ? 8.984 -5.684 5.375 1 94.75 185 ASN B CA 1
ATOM 3140 C C . ASN B 1 185 ? 8.023 -6.719 5.938 1 94.75 185 ASN B C 1
ATOM 3142 O O . ASN B 1 185 ? 8.297 -7.918 5.906 1 94.75 185 ASN B O 1
ATOM 3146 N N . TYR B 1 186 ? 7.031 -6.152 6.48 1 94.94 186 TYR B N 1
ATOM 3147 C CA . TYR B 1 186 ? 5.969 -7.047 6.922 1 94.94 186 TYR B CA 1
ATOM 3148 C C . TYR B 1 186 ? 5.121 -7.512 5.746 1 94.94 186 TYR B C 1
ATOM 3150 O O . TYR B 1 186 ? 4.68 -6.699 4.93 1 94.94 186 TYR B O 1
ATOM 3158 N N . ILE B 1 187 ? 4.941 -8.781 5.684 1 97.38 187 ILE B N 1
ATOM 3159 C CA . ILE B 1 187 ? 4.109 -9.336 4.621 1 97.38 187 ILE B CA 1
ATOM 3160 C C . ILE B 1 187 ? 3.207 -10.43 5.188 1 97.38 187 ILE B C 1
ATOM 3162 O O . ILE B 1 187 ? 3.469 -10.953 6.273 1 97.38 187 ILE B O 1
ATOM 3166 N N . CYS B 1 188 ? 2.193 -10.758 4.461 1 97.75 188 CYS B N 1
ATOM 3167 C CA . CYS B 1 188 ? 1.29 -11.828 4.863 1 97.75 188 CYS B CA 1
ATOM 3168 C C . CYS B 1 188 ? 2.047 -13.141 5.051 1 97.75 188 CYS B C 1
ATOM 3170 O O . CYS B 1 188 ? 2.85 -13.523 4.199 1 97.75 188 CYS B O 1
ATOM 3172 N N . ARG B 1 189 ? 1.691 -13.789 6.105 1 95.94 189 ARG B N 1
ATOM 3173 C CA . ARG B 1 189 ? 2.234 -15.133 6.273 1 95.94 189 ARG B CA 1
ATOM 3174 C C . ARG B 1 189 ? 1.623 -16.094 5.262 1 95.94 189 ARG B C 1
ATOM 3176 O O . ARG B 1 189 ? 2.322 -16.953 4.707 1 95.94 189 ARG B O 1
ATOM 3183 N N . ASP B 1 190 ? 0.382 -16.016 5.094 1 95.38 190 ASP B N 1
ATOM 3184 C CA . ASP B 1 190 ? -0.341 -16.812 4.109 1 95.38 190 ASP B CA 1
ATOM 3185 C C . ASP B 1 190 ? -0.324 -16.141 2.738 1 95.38 190 ASP B C 1
ATOM 3187 O O . ASP B 1 190 ? -1.098 -15.211 2.488 1 95.38 190 ASP B O 1
ATOM 3191 N N . SER B 1 191 ? 0.398 -16.734 1.817 1 95.25 191 SER B N 1
ATOM 3192 C CA . SER B 1 191 ? 0.56 -16.125 0.501 1 95.25 191 SER B CA 1
ATOM 3193 C C . SER B 1 191 ? -0.708 -16.266 -0.334 1 95.25 191 SER B C 1
ATOM 3195 O O . SER B 1 191 ? -0.981 -15.43 -1.203 1 95.25 191 SER B O 1
ATOM 3197 N N . ASN B 1 192 ? -1.449 -17.312 -0.094 1 92.69 192 ASN B N 1
ATOM 3198 C CA . ASN B 1 192 ? -2.701 -17.469 -0.827 1 92.69 192 ASN B CA 1
ATOM 3199 C C . ASN B 1 192 ? -3.703 -16.375 -0.471 1 92.69 192 ASN B C 1
ATOM 3201 O O . ASN B 1 192 ? -4.352 -15.812 -1.354 1 92.69 192 ASN B O 1
ATOM 3205 N N . GLN B 1 193 ? -3.785 -16.141 0.701 1 92.88 193 GLN B N 1
ATOM 3206 C CA . GLN B 1 193 ? -4.648 -15.062 1.146 1 92.88 193 GLN B CA 1
ATOM 3207 C C . GLN B 1 193 ? -4.168 -13.719 0.602 1 92.88 193 GLN B C 1
ATOM 3209 O O . GLN B 1 193 ? -4.977 -12.883 0.197 1 92.88 193 GLN B O 1
ATOM 3214 N N . CYS B 1 194 ? -2.904 -13.5 0.614 1 95.88 194 CYS B N 1
ATOM 3215 C CA . CYS B 1 194 ? -2.305 -12.281 0.083 1 95.88 194 CYS B CA 1
ATOM 3216 C C . CYS B 1 194 ? -2.699 -12.07 -1.374 1 95.88 194 CYS B C 1
ATOM 3218 O O . CYS B 1 194 ? -3.092 -10.969 -1.761 1 95.88 194 CYS B O 1
ATOM 3220 N N . ASN B 1 195 ? -2.646 -13.086 -2.137 1 93.44 195 ASN B N 1
ATOM 3221 C CA . ASN B 1 195 ? -2.998 -13.039 -3.553 1 93.44 195 ASN B CA 1
ATOM 3222 C C . ASN B 1 195 ? -4.449 -12.617 -3.756 1 93.44 195 ASN B C 1
ATOM 3224 O O . ASN B 1 195 ? -4.754 -11.844 -4.668 1 93.44 195 ASN B O 1
ATOM 3228 N N . ARG B 1 196 ? -5.289 -13.133 -2.949 1 88.62 196 ARG B N 1
ATOM 3229 C CA . ARG B 1 196 ? -6.715 -12.844 -3.076 1 88.62 196 ARG B CA 1
ATOM 3230 C C . ARG B 1 196 ? -6.996 -11.367 -2.805 1 88.62 196 ARG B C 1
ATOM 3232 O O . ARG B 1 196 ? -7.992 -10.82 -3.279 1 88.62 196 ARG B O 1
ATOM 3239 N N . GLN B 1 197 ? -6.059 -10.766 -2.098 1 90.69 197 GLN B N 1
ATOM 3240 C CA . GLN B 1 197 ? -6.281 -9.391 -1.681 1 90.69 197 GLN B CA 1
ATOM 3241 C C . GLN B 1 197 ? -5.477 -8.414 -2.541 1 90.69 197 GLN B C 1
ATOM 3243 O O . GLN B 1 197 ? -5.66 -7.203 -2.449 1 90.69 197 GLN B O 1
ATOM 3248 N N . LEU B 1 198 ? -4.648 -8.914 -3.309 1 91.62 198 LEU B N 1
ATOM 3249 C CA . LEU B 1 198 ? -3.734 -8.102 -4.109 1 91.62 198 LEU B CA 1
ATOM 3250 C C . LEU B 1 198 ? -4.453 -7.504 -5.312 1 91.62 198 LEU B C 1
ATOM 3252 O O . LEU B 1 198 ? -4.879 -8.234 -6.211 1 91.62 198 LEU B O 1
ATOM 3256 N N . THR B 1 199 ? -4.562 -6.137 -5.297 1 85.25 199 THR B N 1
ATOM 3257 C CA . THR B 1 199 ? -5.289 -5.504 -6.391 1 85.25 199 THR B CA 1
ATOM 3258 C C . THR B 1 199 ? -4.395 -4.523 -7.141 1 85.25 199 THR B C 1
ATOM 3260 O O . THR B 1 199 ? -4.773 -4.008 -8.195 1 85.25 199 THR B O 1
ATOM 3263 N N . ASN B 1 200 ? -3.215 -4.254 -6.609 1 82.12 200 ASN B N 1
ATOM 3264 C CA . ASN B 1 200 ? -2.289 -3.295 -7.203 1 82.12 200 ASN B CA 1
ATOM 3265 C C . ASN B 1 200 ? -0.943 -3.939 -7.523 1 82.12 200 ASN B C 1
ATOM 3267 O O . ASN B 1 200 ? -0.154 -4.219 -6.617 1 82.12 200 ASN B O 1
ATOM 3271 N N . PRO B 1 201 ? -0.676 -4.078 -8.781 1 81.75 201 PRO B N 1
ATOM 3272 C CA . PRO B 1 201 ? 0.58 -4.738 -9.148 1 81.75 201 PRO B CA 1
ATOM 3273 C C . PRO B 1 201 ? 1.81 -3.9 -8.805 1 81.75 201 PRO B C 1
ATOM 3275 O O . PRO B 1 201 ? 2.904 -4.445 -8.641 1 81.75 201 PRO B O 1
ATOM 3278 N N . GLN B 1 202 ? 1.539 -2.605 -8.703 1 84.31 202 GLN B N 1
ATOM 3279 C CA . GLN B 1 202 ? 2.67 -1.736 -8.398 1 84.31 202 GLN B CA 1
ATOM 3280 C C . GLN B 1 202 ? 3.242 -2.039 -7.02 1 84.31 202 GLN B C 1
ATOM 3282 O O . GLN B 1 202 ? 4.453 -1.951 -6.812 1 84.31 202 GLN B O 1
ATOM 3287 N N . ALA B 1 203 ? 2.393 -2.371 -6.113 1 89.38 203 ALA B N 1
ATOM 3288 C CA . ALA B 1 203 ? 2.836 -2.691 -4.758 1 89.38 203 ALA B CA 1
ATOM 3289 C C . ALA B 1 203 ? 3.777 -3.891 -4.758 1 89.38 203 ALA B C 1
ATOM 3291 O O . ALA B 1 203 ? 4.789 -3.891 -4.055 1 89.38 203 ALA B O 1
ATOM 3292 N N . LEU B 1 204 ? 3.465 -4.852 -5.543 1 91.75 204 LEU B N 1
ATOM 3293 C CA . LEU B 1 204 ? 4.32 -6.027 -5.66 1 91.75 204 LEU B CA 1
ATOM 3294 C C . LEU B 1 204 ? 5.668 -5.66 -6.273 1 91.75 204 LEU B C 1
ATOM 3296 O O . LEU B 1 204 ? 6.711 -6.121 -5.809 1 91.75 204 LEU B O 1
ATOM 3300 N N . ALA B 1 205 ? 5.609 -4.875 -7.293 1 91.25 205 ALA B N 1
ATOM 3301 C CA . ALA B 1 205 ? 6.84 -4.418 -7.934 1 91.25 205 ALA B CA 1
ATOM 3302 C C . ALA B 1 205 ? 7.699 -3.619 -6.961 1 91.25 205 ALA B C 1
ATOM 3304 O O . ALA B 1 205 ? 8.922 -3.766 -6.941 1 91.25 205 ALA B O 1
ATOM 3305 N N . ASP B 1 206 ? 7.082 -2.785 -6.219 1 91.06 206 ASP B N 1
ATOM 3306 C CA . ASP B 1 206 ? 7.797 -1.992 -5.223 1 91.06 206 ASP B CA 1
ATOM 3307 C C . ASP B 1 206 ? 8.445 -2.889 -4.168 1 91.06 206 ASP B C 1
ATOM 3309 O O . ASP B 1 206 ? 9.594 -2.664 -3.779 1 91.06 206 ASP B O 1
ATOM 3313 N N . PHE B 1 207 ? 7.73 -3.826 -3.721 1 93.62 207 PHE B N 1
ATOM 3314 C CA . PHE B 1 207 ? 8.273 -4.777 -2.754 1 93.62 207 PHE B CA 1
ATOM 3315 C C . PHE B 1 207 ? 9.492 -5.484 -3.318 1 93.62 207 PHE B C 1
ATOM 3317 O O . PHE B 1 207 ? 10.516 -5.609 -2.639 1 93.62 207 PHE B O 1
ATOM 3324 N N . LEU B 1 208 ? 9.336 -5.902 -4.539 1 92.12 208 LEU B N 1
ATOM 3325 C CA . LEU B 1 208 ? 10.445 -6.586 -5.199 1 92.12 208 LEU B CA 1
ATOM 3326 C C . LEU B 1 208 ? 11.672 -5.688 -5.27 1 92.12 208 LEU B C 1
ATOM 3328 O O . LEU B 1 208 ? 12.797 -6.148 -5.059 1 92.12 208 LEU B O 1
ATOM 3332 N N . ALA B 1 209 ? 11.516 -4.461 -5.547 1 88.88 209 ALA B N 1
ATOM 3333 C CA . ALA B 1 209 ? 12.609 -3.502 -5.656 1 88.88 209 ALA B CA 1
ATOM 3334 C C . ALA B 1 209 ? 13.367 -3.377 -4.34 1 88.88 209 ALA B C 1
ATOM 3336 O O . ALA B 1 209 ? 14.562 -3.072 -4.328 1 88.88 209 ALA B O 1
ATOM 3337 N N . VAL B 1 210 ? 12.734 -3.648 -3.307 1 88.81 210 VAL B N 1
ATOM 3338 C CA . VAL B 1 210 ? 13.32 -3.496 -1.981 1 88.81 210 VAL B CA 1
ATOM 3339 C C . VAL B 1 210 ? 14.078 -4.77 -1.603 1 88.81 210 VAL B C 1
ATOM 3341 O O . VAL B 1 210 ? 15.164 -4.707 -1.029 1 88.81 210 VAL B O 1
ATOM 3344 N N . VAL B 1 211 ? 13.547 -5.883 -1.961 1 88.81 211 VAL B N 1
ATOM 3345 C CA . VAL B 1 211 ? 14.062 -7.121 -1.39 1 88.81 211 VAL B CA 1
ATOM 3346 C C . VAL B 1 211 ? 14.93 -7.84 -2.416 1 88.81 211 VAL B C 1
ATOM 3348 O O . VAL B 1 211 ? 15.586 -8.836 -2.098 1 88.81 211 VAL B O 1
ATOM 3351 N N . ARG B 1 212 ? 14.844 -7.359 -3.598 1 84.88 212 ARG B N 1
ATOM 3352 C CA . ARG B 1 212 ? 15.609 -8.047 -4.629 1 84.88 212 ARG B CA 1
ATOM 3353 C C . ARG B 1 212 ? 17.109 -7.902 -4.387 1 84.88 212 ARG B C 1
ATOM 3355 O O . ARG B 1 212 ? 17.594 -6.805 -4.102 1 84.88 212 ARG B O 1
ATOM 3362 N N . PRO B 1 213 ? 17.719 -9.07 -4.441 1 70.56 213 PRO B N 1
ATOM 3363 C CA . PRO B 1 213 ? 19.172 -9 -4.332 1 70.56 213 PRO B CA 1
ATOM 3364 C C . PRO B 1 213 ? 19.812 -8.227 -5.484 1 70.56 213 PRO B C 1
ATOM 3366 O O . PRO B 1 213 ? 19.375 -8.344 -6.629 1 70.56 213 PRO B O 1
ATOM 3369 N N . LYS B 1 214 ? 20.234 -7.051 -5.168 1 59.16 214 LYS B N 1
ATOM 3370 C CA . LYS B 1 214 ? 20.906 -6.289 -6.223 1 59.16 214 LYS B CA 1
ATOM 3371 C C . LYS B 1 214 ? 22.094 -7.059 -6.789 1 59.16 214 LYS B C 1
ATOM 3373 O O . LYS B 1 214 ? 22.875 -7.641 -6.039 1 59.16 214 LYS B O 1
ATOM 3378 N N . ARG B 1 215 ? 21.938 -7.59 -8.141 1 49.31 215 ARG B N 1
ATOM 3379 C CA . ARG B 1 215 ? 23.016 -8.281 -8.828 1 49.31 215 ARG B CA 1
ATOM 3380 C C . ARG B 1 215 ? 24.188 -7.348 -9.086 1 49.31 215 ARG B C 1
ATOM 3382 O O . ARG B 1 215 ? 24 -6.141 -9.25 1 49.31 215 ARG B O 1
#